Protein AF-0000000086631886 (afdb_homodimer)

Foldseek 3Di:
DPPPDLAFDAQFDDQLLALQRPVCLQQLQALAEEEEEPLLDFLNLLLLQRVLSSHHQEYEYEYQDQVSRVVSVVNSCVSPVRYHYHYYHDQLLDLVVLLVSLVVSCVVSVAHAEYEYEWAAAFQQDFPVQGDPVRLQVRLCSQQSSLVSNCVNRVVRLQVVLHHEYEGEAAPLCPDDGGRVSNNVSRVNNLQVQLVSCVVRCPRRVYFYEYEHQFAADDLSQVQLVCVQVVNHDPPRSQDPPGPCSVVSSVVSCVVCVPPDHHHSNLNSSVSSCVSSVVQRLCGSFYHYSNHDPVVCVVCSVVCVVLVPRHDFDPPDDSDTPPPPPD/DPPPDLAFDAQFDDQLLALQRPVCLQQLQALAEEEEEPLLDFLNLLLLQRVLSSHHQEYEYEYQDQVSRVVSVVNSCVSPVRYHYHYYHDQLLDLVVLLVSLVVSCVVSVAHAEYEYEWAAAFQQDFPVFGDPVRLQVRLCSQQSSLVSNCVNRVVRLQVVLHHEYEGEAAPLCPDDGGRVSNNVSRVNNLQVQLVSCVVRCPRRVYFYEYEHQFAADDLSQVQLVCVQVVNHDPPRSQDPPGPCSVVSSVVSCVVCVPPDHHHSNLNSSVSSCVSSVVQRLCGSFYHYSNHDPVVCVVCSVVCVVLVPRHDFDPPDDSDTPPPPPD

Sequence (654 aa):
MAQQSLLGKEHDCYFASDPRVNPELATSLKDKNVVIAGAGRGIGRACALFITYASARSLSLMALELDEVKETAELCRKTNPHILVKVAAFDVTDYHHVANFIKEADTEFQGLDVLLMNAGRPPQWLSTAESDPAIWWNTVAVSLQGGFNFSRAILPIMQRQKGGRIIFTCSSGAHANFGMGSYIVGKLGLVRLCEIIHHENFKDYNIKCFAFNPGCVRTRFFTDFRDRVEGKSKDDSYLSEDVANEDKSARTAVDILSNAISDTPELSAGLVTVIASGKLDFMSGRYLDAARHVQDYQKEEESIRDDDLHRVRLHAGPGLFIPHLEFMAQQSLLGKEHDCYFASDPRVNPELATSLKDKNVVIAGAGRGIGRACALFITYASARSLSLMALELDEVKETAELCRKTNPHILVKVAAFDVTDYHHVANFIKEADTEFQGLDVLLMNAGRPPQWLSTAESDPAIWWNTVAVSLQGGFNFSRAILPIMQRQKGGRIIFTCSSGAHANFGMGSYIVGKLGLVRLCEIIHHENFKDYNIKCFAFNPGCVRTRFFTDFRDRVEGKSKDDSYLSEDVANEDKSARTAVDILSNAISDTPELSAGLVTVIASGKLDFMSGRYLDAARHVQDYQKEEESIRDDDLHRVRLHAGPGLFIPHLEF

Radius of gyration: 24.71 Å; Cα contacts (8 Å, |Δi|>4): 1467; chains: 2; bounding box: 60×77×60 Å

Organism: NCBI:txid1208366

Structure (mmCIF, N/CA/C/O backbone):
data_AF-0000000086631886-model_v1
#
loop_
_entity.id
_entity.type
_entity.pdbx_description
1 polymer 'NAD(P)-binding protein'
#
loop_
_atom_site.group_PDB
_atom_site.id
_atom_site.type_symbol
_atom_site.label_atom_id
_atom_site.label_alt_id
_atom_site.label_comp_id
_atom_site.label_asym_id
_atom_site.label_entity_id
_atom_site.label_seq_id
_atom_site.pdbx_PDB_ins_code
_atom_site.Cartn_x
_atom_site.Cartn_y
_atom_site.Cartn_z
_atom_site.occupancy
_atom_site.B_iso_or_equiv
_atom_site.auth_seq_id
_atom_site.auth_comp_id
_atom_site.auth_asym_id
_atom_site.auth_atom_id
_atom_site.pdbx_PDB_model_num
ATOM 1 N N . MET A 1 1 ? 20.391 -18.219 20.547 1 22.39 1 MET A N 1
ATOM 2 C CA . MET A 1 1 ? 19.375 -18.797 19.672 1 22.39 1 MET A CA 1
ATOM 3 C C . MET A 1 1 ? 19.359 -18.109 18.312 1 22.39 1 MET A C 1
ATOM 5 O O . MET A 1 1 ? 19.359 -16.875 18.25 1 22.39 1 MET A O 1
ATOM 9 N N . ALA A 1 2 ? 19.844 -18.672 17.391 1 30.2 2 ALA A N 1
ATOM 10 C CA . ALA A 1 2 ? 19.984 -18.172 16.031 1 30.2 2 ALA A CA 1
ATOM 11 C C . ALA A 1 2 ? 18.766 -17.375 15.602 1 30.2 2 ALA A C 1
ATOM 13 O O . ALA A 1 2 ? 17.625 -17.812 15.805 1 30.2 2 ALA A O 1
ATOM 14 N N . GLN A 1 3 ? 18.703 -16.234 15.516 1 39.44 3 GLN A N 1
ATOM 15 C CA . GLN A 1 3 ? 17.625 -15.359 15.047 1 39.44 3 GLN A CA 1
ATOM 16 C C . GLN A 1 3 ? 16.875 -16 13.891 1 39.44 3 GLN A C 1
ATOM 18 O O . GLN A 1 3 ? 17.438 -16.25 12.828 1 39.44 3 GLN A O 1
ATOM 23 N N . GLN A 1 4 ? 16.016 -17 14.156 1 46.53 4 GLN A N 1
ATOM 24 C CA . GLN A 1 4 ? 15.156 -17.672 13.18 1 46.53 4 GLN A CA 1
ATOM 25 C C . GLN A 1 4 ? 14.711 -16.703 12.078 1 46.53 4 GLN A C 1
ATOM 27 O O . GLN A 1 4 ? 14.156 -15.648 12.359 1 46.53 4 GLN A O 1
ATOM 32 N N . SER A 1 5 ? 15.492 -16.672 10.953 1 59.62 5 SER A N 1
ATOM 33 C CA . SER A 1 5 ? 15.25 -15.812 9.805 1 59.62 5 SER A CA 1
ATOM 34 C C . SER A 1 5 ? 13.961 -16.203 9.086 1 59.62 5 SER A C 1
ATOM 36 O O . SER A 1 5 ? 13.609 -17.375 9.031 1 59.62 5 SER A O 1
ATOM 38 N N . LEU A 1 6 ? 12.977 -15.352 8.992 1 67.12 6 LEU A N 1
ATOM 39 C CA . LEU A 1 6 ? 11.797 -15.531 8.156 1 67.12 6 LEU A CA 1
ATOM 40 C C . LEU A 1 6 ? 12.18 -16.016 6.762 1 67.12 6 LEU A C 1
ATOM 42 O O . LEU A 1 6 ? 11.438 -16.766 6.137 1 67.12 6 LEU A O 1
ATOM 46 N N . LEU A 1 7 ? 13.516 -15.758 6.488 1 74.25 7 LEU A N 1
ATOM 47 C CA . LEU A 1 7 ? 13.953 -16.109 5.141 1 74.25 7 LEU A CA 1
ATOM 48 C C . LEU A 1 7 ? 14.641 -17.469 5.133 1 74.25 7 LEU A C 1
ATOM 50 O O . LEU A 1 7 ? 15.398 -17.797 6.055 1 74.25 7 LEU A O 1
ATOM 54 N N . GLY A 1 8 ? 14.359 -18.203 4.113 1 80.56 8 GLY A N 1
ATOM 55 C CA . GLY A 1 8 ? 14.969 -19.516 3.941 1 80.56 8 GLY A CA 1
ATOM 56 C C . GLY A 1 8 ? 16.375 -19.453 3.367 1 80.56 8 GLY A C 1
ATOM 57 O O . GLY A 1 8 ? 16.938 -18.375 3.207 1 80.56 8 GLY A O 1
ATOM 58 N N . LYS A 1 9 ? 16.875 -20.641 3.201 1 85.31 9 LYS A N 1
ATOM 59 C CA . LYS A 1 9 ? 18.266 -20.703 2.771 1 85.31 9 LYS A CA 1
ATOM 60 C C . LYS A 1 9 ? 18.406 -21.438 1.448 1 85.31 9 LYS A C 1
ATOM 62 O O . LYS A 1 9 ? 19.516 -21.562 0.914 1 85.31 9 LYS A O 1
ATOM 67 N N . GLU A 1 10 ? 17.297 -21.875 0.929 1 91.44 10 GLU A N 1
ATOM 68 C CA . GLU A 1 10 ? 17.359 -22.578 -0.351 1 91.44 10 GLU A CA 1
ATOM 69 C C . GLU A 1 10 ? 17.594 -21.594 -1.502 1 91.44 10 GLU A C 1
ATOM 71 O O . GLU A 1 10 ? 17.125 -20.453 -1.447 1 91.44 10 GLU A O 1
ATOM 76 N N . HIS A 1 11 ? 18.219 -22.078 -2.568 1 94.88 11 HIS A N 1
ATOM 77 C CA . HIS A 1 11 ? 18.5 -21.234 -3.725 1 94.88 11 HIS A CA 1
ATOM 78 C C . HIS A 1 11 ? 17.953 -21.859 -5.008 1 94.88 11 HIS A C 1
ATOM 80 O O . HIS A 1 11 ? 18.094 -21.281 -6.086 1 94.88 11 HIS A O 1
ATOM 86 N N . ASP A 1 12 ? 17.422 -23.031 -4.848 1 96.81 12 ASP A N 1
ATOM 87 C CA . ASP A 1 12 ? 16.812 -23.797 -5.934 1 96.81 12 ASP A CA 1
ATOM 88 C C . ASP A 1 12 ? 15.656 -24.641 -5.422 1 96.81 12 ASP A C 1
ATOM 90 O O . ASP A 1 12 ? 15.414 -24.719 -4.215 1 96.81 12 ASP A O 1
ATOM 94 N N . CYS A 1 13 ? 14.914 -25.219 -6.406 1 97.31 13 CYS A N 1
ATOM 95 C CA . CYS A 1 13 ? 13.891 -26.172 -5.992 1 97.31 13 CYS A CA 1
ATOM 96 C C . CYS A 1 13 ? 14.516 -27.438 -5.418 1 97.31 13 CYS A C 1
ATOM 98 O O . CYS A 1 13 ? 15.734 -27.641 -5.516 1 97.31 13 CYS A O 1
ATOM 100 N N . TYR A 1 14 ? 13.797 -28.219 -4.773 1 97.19 14 TYR A N 1
ATOM 101 C CA . TYR A 1 14 ? 14.188 -29.469 -4.137 1 97.19 14 TYR A CA 1
ATOM 102 C C . TYR A 1 14 ? 13.07 -30.5 -4.223 1 97.19 14 TYR A C 1
ATOM 104 O O . TYR A 1 14 ? 12.008 -30.219 -4.785 1 97.19 14 TYR A O 1
ATOM 112 N N . PHE A 1 15 ? 13.227 -31.656 -3.779 1 97.31 15 PHE A N 1
ATOM 113 C CA . PHE A 1 15 ? 12.352 -32.781 -4.059 1 97.31 15 PHE A CA 1
ATOM 114 C C . PHE A 1 15 ? 10.898 -32.438 -3.738 1 97.31 15 PHE A C 1
ATOM 116 O O . PHE A 1 15 ? 10.008 -32.625 -4.57 1 97.31 15 PHE A O 1
ATOM 123 N N . ALA A 1 16 ? 10.602 -31.844 -2.635 1 97.06 16 ALA A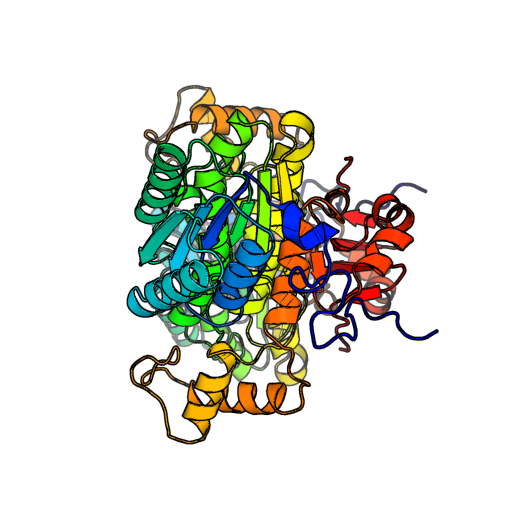 N 1
ATOM 124 C CA . ALA A 1 16 ? 9.234 -31.594 -2.176 1 97.06 16 ALA A CA 1
ATOM 125 C C . ALA A 1 16 ? 8.578 -30.5 -2.996 1 97.06 16 ALA A C 1
ATOM 127 O O . ALA A 1 16 ? 7.352 -30.344 -2.961 1 97.06 16 ALA A O 1
ATOM 128 N N . SER A 1 17 ? 9.414 -29.719 -3.75 1 98.25 17 SER A N 1
ATOM 129 C CA . SER A 1 17 ? 8.852 -28.594 -4.504 1 98.25 17 SER A CA 1
ATOM 130 C C . SER A 1 17 ? 9.102 -28.75 -5.996 1 98.25 17 SER A C 1
ATOM 132 O O . SER A 1 17 ? 8.898 -27.812 -6.77 1 98.25 17 SER A O 1
ATOM 134 N N . ASP A 1 18 ? 9.586 -29.891 -6.445 1 98.62 18 ASP A N 1
ATOM 135 C CA . ASP A 1 18 ? 9.938 -30.125 -7.844 1 98.62 18 ASP A CA 1
ATOM 136 C C . ASP A 1 18 ? 9.039 -31.172 -8.477 1 98.62 18 ASP A C 1
ATOM 138 O O . ASP A 1 18 ? 9.258 -32.375 -8.289 1 98.62 18 ASP A O 1
ATOM 142 N N . PRO A 1 19 ? 8.102 -30.766 -9.32 1 98.62 19 PRO A N 1
ATOM 143 C CA . PRO A 1 19 ? 7.172 -31.734 -9.914 1 98.62 19 PRO A CA 1
ATOM 144 C C . PRO A 1 19 ? 7.84 -32.625 -10.961 1 98.62 19 PRO A C 1
ATOM 146 O O . PRO A 1 19 ? 7.258 -33.625 -11.391 1 98.62 19 PRO A O 1
ATOM 149 N N . ARG A 1 20 ? 9.023 -32.375 -11.367 1 98.31 20 ARG A N 1
ATOM 150 C CA . ARG A 1 20 ? 9.727 -33.188 -12.352 1 98.31 20 ARG A CA 1
ATOM 151 C C . ARG A 1 20 ? 10.234 -34.5 -11.734 1 98.31 20 ARG A C 1
ATOM 153 O O . ARG A 1 20 ? 10.43 -35.5 -12.445 1 98.31 20 ARG A O 1
ATOM 160 N N . VAL A 1 21 ? 10.43 -34.375 -10.391 1 98.31 21 VAL A N 1
ATOM 161 C CA . VAL A 1 21 ? 11.039 -35.562 -9.758 1 98.31 21 VAL A CA 1
ATOM 162 C C . VAL A 1 21 ? 10.117 -36.094 -8.68 1 98.31 21 VAL A C 1
ATOM 164 O O . VAL A 1 21 ? 10.227 -37.25 -8.289 1 98.31 21 VAL A O 1
ATOM 167 N N . ASN A 1 22 ? 9.242 -35.281 -8.086 1 98.38 22 ASN A N 1
ATOM 168 C CA . ASN A 1 22 ? 8.281 -35.719 -7.07 1 98.38 22 ASN A CA 1
ATOM 169 C C . ASN A 1 22 ? 6.992 -36.219 -7.695 1 98.38 22 ASN A C 1
ATOM 171 O O . ASN A 1 22 ? 6.188 -35.438 -8.203 1 98.38 22 ASN A O 1
ATOM 175 N N . PRO A 1 23 ? 6.695 -37.531 -7.617 1 97.88 23 PRO A N 1
ATOM 176 C CA . PRO A 1 23 ? 5.539 -38.094 -8.312 1 97.88 23 PRO A CA 1
ATOM 177 C C . PRO A 1 23 ? 4.211 -37.562 -7.781 1 97.88 23 PRO A C 1
ATOM 179 O O . PRO A 1 23 ? 3.248 -37.438 -8.539 1 97.88 23 PRO A O 1
ATOM 182 N N . GLU A 1 24 ? 4.16 -37.281 -6.523 1 97.69 24 GLU A N 1
ATOM 183 C CA . GLU A 1 24 ? 2.941 -36.75 -5.949 1 97.69 24 GLU A CA 1
ATOM 184 C C . GLU A 1 24 ? 2.666 -35.344 -6.492 1 97.69 24 GLU A C 1
ATOM 186 O O . GLU A 1 24 ? 1.525 -35 -6.828 1 97.69 24 GLU A O 1
ATOM 191 N N . LEU A 1 25 ? 3.682 -34.5 -6.586 1 98.31 25 LEU A N 1
ATOM 192 C CA . LEU A 1 25 ? 3.525 -33.125 -7.102 1 98.31 25 LEU A CA 1
ATOM 193 C C . LEU A 1 25 ? 3.271 -33.156 -8.609 1 98.31 25 LEU A C 1
ATOM 195 O O . LEU A 1 25 ? 2.584 -32.281 -9.133 1 98.31 25 LEU A O 1
ATOM 199 N N . ALA A 1 26 ? 3.732 -34.156 -9.312 1 98.44 26 ALA A N 1
ATOM 200 C CA . ALA A 1 26 ? 3.646 -34.25 -10.766 1 98.44 26 ALA A CA 1
ATOM 201 C C . ALA A 1 26 ? 2.197 -34.406 -11.227 1 98.44 26 ALA A C 1
ATOM 203 O O . ALA A 1 26 ? 1.868 -34.094 -12.367 1 98.44 26 ALA A O 1
ATOM 204 N N . THR A 1 27 ? 1.297 -34.875 -10.289 1 98.31 27 THR A N 1
ATOM 205 C CA . THR A 1 27 ? -0.101 -35.062 -10.664 1 98.31 27 THR A CA 1
ATOM 206 C C . THR A 1 27 ? -1.008 -34.156 -9.828 1 98.31 27 THR A C 1
ATOM 208 O O . THR A 1 27 ? -2.23 -34.312 -9.844 1 98.31 27 THR A O 1
ATOM 211 N N . SER A 1 28 ? -0.394 -33.219 -9.117 1 98.56 28 SER A N 1
ATOM 212 C CA . SER A 1 28 ? -1.107 -32.5 -8.07 1 98.56 28 SER A CA 1
ATOM 213 C C . SER A 1 28 ? -2.059 -31.469 -8.672 1 98.56 28 SER A C 1
ATOM 215 O O . SER A 1 28 ? -2.957 -30.969 -7.992 1 98.56 28 SER A O 1
ATOM 217 N N . LEU A 1 29 ? -1.928 -31.141 -9.984 1 98.75 29 LEU A N 1
ATOM 218 C CA . LEU A 1 29 ? -2.773 -30.109 -10.578 1 98.75 29 LEU A CA 1
ATOM 219 C C . LEU A 1 29 ? -3.6 -30.672 -11.727 1 98.75 29 LEU A C 1
ATOM 221 O O . LEU A 1 29 ? -4.031 -29.938 -12.617 1 98.75 29 LEU A O 1
ATOM 225 N N . LYS A 1 30 ? -3.705 -31.984 -11.695 1 98.25 30 LYS A N 1
ATOM 226 C CA . LYS A 1 30 ? -4.574 -32.625 -12.68 1 98.25 30 LYS A CA 1
ATOM 227 C C . LYS A 1 30 ? -5.961 -31.984 -12.68 1 98.25 30 LYS A C 1
ATOM 229 O O . LYS A 1 30 ? -6.535 -31.734 -11.617 1 98.25 30 LYS A O 1
ATOM 234 N N . ASP A 1 31 ? -6.5 -31.578 -13.867 1 98.12 31 ASP A N 1
ATOM 235 C CA . ASP A 1 31 ? -7.84 -31.062 -14.125 1 98.12 31 ASP A CA 1
ATOM 236 C C . ASP A 1 31 ? -7.961 -29.609 -13.664 1 98.12 31 ASP A C 1
ATOM 238 O O . ASP A 1 31 ? -9.062 -29.062 -13.609 1 98.12 31 ASP A O 1
ATOM 242 N N . LYS A 1 32 ? -6.832 -29.016 -13.234 1 98.75 32 LYS A N 1
ATOM 243 C CA . LYS A 1 32 ? -6.875 -27.625 -12.766 1 98.75 32 LYS A CA 1
ATOM 244 C C . LYS A 1 32 ? -6.598 -26.656 -13.906 1 98.75 32 LYS A C 1
ATOM 246 O O . LYS A 1 32 ? -5.758 -26.922 -14.766 1 98.75 32 LYS A O 1
ATOM 251 N N . ASN A 1 33 ? -7.344 -25.562 -13.961 1 98.94 33 ASN A N 1
ATOM 252 C CA . ASN A 1 33 ? -7.137 -24.438 -14.867 1 98.94 33 ASN A CA 1
ATOM 253 C C . ASN A 1 33 ? -6.395 -23.281 -14.188 1 98.94 33 ASN A C 1
ATOM 255 O O . ASN A 1 33 ? -6.871 -22.75 -13.188 1 98.94 33 ASN A O 1
ATOM 259 N N . VAL A 1 34 ? -5.219 -22.906 -14.734 1 98.94 34 VAL A N 1
ATOM 260 C CA . VAL A 1 34 ? -4.324 -21.969 -14.055 1 98.94 34 VAL A CA 1
ATOM 261 C C . VAL A 1 34 ? -4.125 -20.719 -14.914 1 98.94 34 VAL A C 1
ATOM 263 O O . VAL A 1 34 ? -3.932 -20.828 -16.125 1 98.94 34 VAL A O 1
ATOM 266 N N . VAL A 1 35 ? -4.277 -19.547 -14.328 1 98.94 35 VAL A N 1
ATOM 267 C CA . VAL A 1 35 ? -3.986 -18.266 -14.961 1 98.94 35 VAL A CA 1
ATOM 268 C C . VAL A 1 35 ? -2.67 -17.703 -14.422 1 98.94 35 VAL A C 1
ATOM 270 O O . VAL A 1 35 ? -2.438 -17.719 -13.211 1 98.94 35 VAL A O 1
ATOM 273 N N . ILE A 1 36 ? -1.753 -17.266 -15.289 1 98.94 36 ILE A N 1
ATOM 274 C CA . ILE A 1 36 ? -0.498 -16.641 -14.883 1 98.94 36 ILE A CA 1
ATOM 275 C C . ILE A 1 36 ? -0.343 -15.289 -15.57 1 98.94 36 ILE A C 1
ATOM 277 O O . ILE A 1 36 ? -0.242 -15.219 -16.797 1 98.94 36 ILE A O 1
ATOM 281 N N . ALA A 1 37 ? -0.377 -14.219 -14.805 1 98.81 37 ALA A N 1
ATOM 282 C CA . ALA A 1 37 ? -0.01 -12.883 -15.273 1 98.81 37 ALA A CA 1
ATOM 283 C C . ALA A 1 37 ? 1.486 -12.641 -15.109 1 98.81 37 ALA A C 1
ATOM 285 O O . ALA A 1 37 ? 2.037 -12.828 -14.016 1 98.81 37 ALA A O 1
ATOM 286 N N . GLY A 1 38 ? 2.127 -12.133 -16.109 1 97.81 38 GLY A N 1
ATOM 287 C CA . GLY A 1 38 ? 3.576 -12.008 -16.094 1 97.81 38 GLY A CA 1
ATOM 288 C C . GLY A 1 38 ? 4.281 -13.32 -16.406 1 97.81 38 GLY A C 1
ATOM 289 O O . GLY A 1 38 ? 5.168 -13.742 -15.656 1 97.81 38 GLY A O 1
ATOM 290 N N . ALA A 1 39 ? 3.918 -13.938 -17.516 1 98.06 39 ALA A N 1
ATOM 291 C CA . ALA A 1 39 ? 4.363 -15.297 -17.812 1 98.06 39 ALA A CA 1
ATOM 292 C C . ALA A 1 39 ? 5.387 -15.297 -18.938 1 98.06 39 ALA A C 1
ATOM 294 O O . ALA A 1 39 ? 5.711 -16.359 -19.484 1 98.06 39 ALA A O 1
ATOM 295 N N . GLY A 1 40 ? 5.875 -14.164 -19.328 1 95.06 40 GLY A N 1
ATOM 296 C CA . GLY A 1 40 ? 6.695 -14.062 -20.516 1 95.06 40 GLY A CA 1
ATOM 297 C C . GLY A 1 40 ? 8.109 -14.57 -20.328 1 95.06 40 GLY A C 1
ATOM 298 O O . GLY A 1 40 ? 8.734 -15.062 -21.266 1 95.06 40 GLY A O 1
ATOM 299 N N . ARG A 1 41 ? 8.648 -14.406 -19.188 1 93.12 41 ARG A N 1
ATOM 300 C CA . ARG A 1 41 ? 10.031 -14.789 -18.891 1 93.12 41 ARG A CA 1
ATOM 301 C C . ARG A 1 41 ? 10.234 -14.969 -17.391 1 93.12 41 ARG A C 1
ATOM 303 O O . ARG A 1 41 ? 9.289 -14.852 -16.609 1 93.12 41 ARG A O 1
ATOM 310 N N . GLY A 1 42 ? 11.414 -15.391 -17.047 1 95.25 42 GLY A N 1
ATOM 311 C CA . GLY A 1 42 ? 11.836 -15.398 -15.648 1 95.25 42 GLY A CA 1
ATOM 312 C C . GLY A 1 42 ? 10.977 -16.312 -14.781 1 95.25 42 GLY A C 1
ATOM 313 O O . GLY A 1 42 ? 10.773 -17.469 -15.109 1 95.25 42 GLY A O 1
ATOM 314 N N . ILE A 1 43 ? 10.539 -15.742 -13.703 1 97.5 43 ILE A N 1
ATOM 315 C CA . ILE A 1 43 ? 9.797 -16.484 -12.695 1 97.5 43 ILE A CA 1
ATOM 316 C C . ILE A 1 43 ? 8.484 -16.984 -13.281 1 97.5 43 ILE A C 1
ATOM 318 O O . ILE A 1 43 ? 8.117 -18.156 -13.086 1 97.5 43 ILE A O 1
ATOM 322 N N . GLY A 1 44 ? 7.793 -16.156 -14.086 1 98.44 44 GLY A N 1
ATOM 323 C CA . GLY A 1 44 ? 6.52 -16.547 -14.68 1 98.44 44 GLY A CA 1
ATOM 324 C C . GLY A 1 44 ? 6.637 -17.734 -15.617 1 98.44 44 GLY A C 1
ATOM 325 O O . GLY A 1 44 ? 5.801 -18.641 -15.586 1 98.44 44 GLY A O 1
ATOM 326 N N . ARG A 1 45 ? 7.672 -17.703 -16.422 1 98.38 45 ARG A N 1
ATOM 327 C CA . ARG A 1 45 ? 7.906 -18.812 -17.344 1 98.38 45 ARG A CA 1
ATOM 328 C C . ARG A 1 45 ? 8.211 -20.094 -16.578 1 98.38 45 ARG A C 1
ATOM 330 O O . ARG A 1 45 ? 7.676 -21.156 -16.906 1 98.38 45 ARG A O 1
ATOM 337 N N . ALA A 1 46 ? 9.062 -20 -15.562 1 98.69 46 ALA A N 1
ATOM 338 C CA . ALA A 1 46 ? 9.398 -21.172 -14.75 1 98.69 46 ALA A CA 1
ATOM 339 C C . ALA A 1 46 ? 8.156 -21.734 -14.078 1 98.69 46 ALA A C 1
ATOM 341 O O . ALA A 1 46 ? 7.996 -22.953 -13.992 1 98.69 46 ALA A O 1
ATOM 342 N N . CYS A 1 47 ? 7.281 -20.875 -13.617 1 98.94 47 CYS A N 1
ATOM 343 C CA . CYS A 1 47 ? 6.043 -21.328 -12.992 1 98.94 47 CYS A CA 1
ATOM 344 C C . CYS A 1 47 ? 5.145 -22.031 -14.008 1 98.94 47 CYS A C 1
ATOM 346 O O . CYS A 1 47 ? 4.57 -23.078 -13.711 1 98.94 47 CYS A O 1
ATOM 348 N N . ALA A 1 48 ? 5.043 -21.438 -15.195 1 98.94 48 ALA A N 1
ATOM 349 C CA . ALA A 1 48 ? 4.238 -22.062 -16.234 1 98.94 48 ALA A CA 1
ATOM 350 C C . ALA A 1 48 ? 4.73 -23.484 -16.547 1 98.94 48 ALA A C 1
ATOM 352 O O . ALA A 1 48 ? 3.934 -24.406 -16.672 1 98.94 48 ALA A O 1
ATOM 353 N N . LEU A 1 49 ? 6.012 -23.641 -16.594 1 98.88 49 LEU A N 1
ATOM 354 C CA . LEU A 1 49 ? 6.605 -24.938 -16.891 1 98.88 49 LEU A CA 1
ATOM 355 C C . LEU A 1 49 ? 6.359 -25.922 -15.758 1 98.88 49 LEU A C 1
ATOM 357 O O . LEU A 1 49 ? 5.949 -27.062 -16 1 98.88 49 LEU A O 1
ATOM 361 N N . PHE A 1 50 ? 6.59 -25.484 -14.508 1 98.94 50 PHE A N 1
ATOM 362 C CA . PHE A 1 50 ? 6.391 -26.375 -13.367 1 98.94 50 PHE A CA 1
ATOM 363 C C . PHE A 1 50 ? 4.93 -26.797 -13.258 1 98.94 50 PHE A C 1
ATOM 365 O O . PHE A 1 50 ? 4.637 -27.953 -12.953 1 98.94 50 PHE A O 1
ATOM 372 N N . ILE A 1 51 ? 4.031 -25.906 -13.516 1 98.88 51 ILE A N 1
ATOM 373 C CA . ILE A 1 51 ? 2.6 -26.188 -13.461 1 98.88 51 ILE A CA 1
ATOM 374 C C . ILE A 1 51 ? 2.229 -27.188 -14.555 1 98.88 51 ILE A C 1
ATOM 376 O O . ILE A 1 51 ? 1.38 -28.062 -14.344 1 98.88 51 ILE A O 1
ATOM 380 N N . THR A 1 52 ? 2.881 -27.078 -15.719 1 98.88 52 THR A N 1
ATOM 381 C CA . THR A 1 52 ? 2.713 -28.062 -16.781 1 98.88 52 THR A CA 1
ATOM 382 C C . THR A 1 52 ? 3.209 -29.422 -16.344 1 98.88 52 THR A C 1
ATOM 384 O O . THR A 1 52 ? 2.527 -30.438 -16.547 1 98.88 52 THR A O 1
ATOM 387 N N . TYR A 1 53 ? 4.379 -29.484 -15.695 1 98.81 53 TYR A N 1
ATOM 388 C CA . TYR A 1 53 ? 4.918 -30.734 -15.172 1 98.81 53 TYR A CA 1
ATOM 389 C C . TYR A 1 53 ? 3.984 -31.328 -14.125 1 98.81 53 TYR A C 1
ATOM 391 O O . TYR A 1 53 ? 3.902 -32.562 -13.984 1 98.81 53 TYR A O 1
ATOM 399 N N . ALA A 1 54 ? 3.229 -30.453 -13.469 1 98.88 54 ALA A N 1
ATOM 400 C CA . ALA A 1 54 ? 2.32 -30.891 -12.414 1 98.88 54 ALA A CA 1
ATOM 401 C C . ALA A 1 54 ? 0.972 -31.312 -12.992 1 98.88 54 ALA A C 1
ATOM 403 O O . ALA A 1 54 ? 0.018 -31.562 -12.242 1 98.88 54 ALA A O 1
ATOM 404 N N . SER A 1 55 ? 0.814 -31.312 -14.344 1 98.69 55 SER A N 1
ATOM 405 C CA . SER A 1 55 ? -0.28 -31.922 -15.102 1 98.69 55 SER A CA 1
ATOM 406 C C . SER A 1 55 ? -1.522 -31.031 -15.07 1 98.69 55 SER A C 1
ATOM 408 O O . SER A 1 55 ? -2.648 -31.531 -15.031 1 98.69 55 SER A O 1
ATOM 410 N N . ALA A 1 56 ? -1.359 -29.766 -15.039 1 98.81 56 ALA A N 1
ATOM 411 C CA . ALA A 1 56 ? -2.506 -28.875 -15.156 1 98.81 56 ALA A CA 1
ATOM 412 C C . ALA A 1 56 ? -3.266 -29.125 -16.453 1 98.81 56 ALA A C 1
ATOM 414 O O . ALA A 1 56 ? -2.67 -29.516 -17.469 1 98.81 56 ALA A O 1
ATOM 415 N N . ARG A 1 57 ? -4.559 -28.859 -16.391 1 98.81 57 ARG A N 1
ATOM 416 C CA . ARG A 1 57 ? -5.406 -29.031 -17.562 1 98.81 57 ARG A CA 1
ATOM 417 C C . ARG A 1 57 ? -5.195 -27.906 -18.562 1 98.81 57 ARG A C 1
ATOM 419 O O . ARG A 1 57 ? -5.09 -28.141 -19.766 1 98.81 57 ARG A O 1
ATOM 426 N N . SER A 1 58 ? -5.191 -26.703 -18.078 1 98.88 58 SER A N 1
ATOM 427 C CA . SER A 1 58 ? -5.043 -25.547 -18.969 1 98.88 58 SER A CA 1
ATOM 428 C C . SER A 1 58 ? -4.203 -24.453 -18.328 1 98.88 58 SER A C 1
ATOM 430 O O . SER A 1 58 ? -4.086 -24.391 -17.094 1 98.88 58 SER A O 1
ATOM 432 N N . LEU A 1 59 ? -3.543 -23.688 -19.172 1 98.88 59 LEU A N 1
ATOM 433 C CA . LEU A 1 59 ? -2.799 -22.5 -18.812 1 98.88 59 LEU A CA 1
ATOM 434 C C . LEU A 1 59 ? -3.295 -21.281 -19.594 1 98.88 59 LEU A C 1
ATOM 436 O O . LEU A 1 59 ? -3.375 -21.328 -20.812 1 98.88 59 LEU A O 1
ATOM 440 N N . SER A 1 60 ? -3.752 -20.25 -18.891 1 98.94 60 SER A N 1
ATOM 441 C CA . SER A 1 60 ? -3.967 -18.938 -19.484 1 98.94 60 SER A CA 1
ATOM 442 C C . SER A 1 60 ? -2.834 -17.984 -19.109 1 98.94 60 SER A C 1
ATOM 444 O O . SER A 1 60 ? -2.727 -17.547 -17.969 1 98.94 60 SER A O 1
ATOM 446 N N . LEU A 1 61 ? -1.976 -17.672 -20.141 1 98.88 61 LEU A N 1
ATOM 447 C CA . LEU A 1 61 ? -0.736 -16.922 -19.922 1 98.88 61 LEU A CA 1
ATOM 448 C C . LEU A 1 61 ? -0.83 -15.523 -20.5 1 98.88 61 LEU A C 1
ATOM 450 O O . LEU A 1 61 ? -1.285 -15.344 -21.641 1 98.88 61 LEU A O 1
ATOM 454 N N . MET A 1 62 ? -0.437 -14.547 -19.719 1 98.5 62 MET A N 1
ATOM 455 C CA . MET A 1 62 ? -0.362 -13.203 -20.297 1 98.5 62 MET A CA 1
ATOM 456 C C . MET A 1 62 ? 0.887 -12.477 -19.828 1 98.5 62 MET A C 1
ATOM 458 O O . MET A 1 62 ? 1.462 -12.828 -18.797 1 98.5 62 MET A O 1
ATOM 462 N N . ALA A 1 63 ? 1.412 -11.547 -20.562 1 96.81 63 ALA A N 1
ATOM 463 C CA . ALA A 1 63 ? 2.469 -10.586 -20.266 1 96.81 63 ALA A CA 1
ATOM 464 C C . ALA A 1 63 ? 2.336 -9.336 -21.125 1 96.81 63 ALA A C 1
ATOM 466 O O . ALA A 1 63 ? 1.325 -9.148 -21.812 1 96.81 63 ALA A O 1
ATOM 467 N N . LEU A 1 64 ? 3.314 -8.461 -20.969 1 93.31 64 LEU A N 1
ATOM 468 C CA . LEU A 1 64 ? 3.299 -7.238 -21.766 1 93.31 64 LEU A CA 1
ATOM 469 C C . LEU A 1 64 ? 3.709 -7.523 -23.203 1 93.31 64 LEU A C 1
ATOM 471 O O . LEU A 1 64 ? 3.18 -6.914 -24.141 1 93.31 64 LEU A O 1
ATOM 475 N N . GLU A 1 65 ? 4.664 -8.461 -23.359 1 92.5 65 GLU A N 1
ATOM 476 C CA . GLU A 1 65 ? 5.199 -8.766 -24.688 1 92.5 65 GLU A CA 1
ATOM 477 C C . GLU A 1 65 ? 4.637 -10.086 -25.219 1 92.5 65 GLU A C 1
ATOM 479 O O . GLU A 1 65 ? 4.949 -11.156 -24.688 1 92.5 65 GLU A O 1
ATOM 484 N N . LEU A 1 66 ? 3.961 -10 -26.344 1 96.88 66 LEU A N 1
ATOM 485 C CA . LEU A 1 66 ? 3.264 -11.156 -26.891 1 96.88 66 LEU A CA 1
ATOM 486 C C . LEU A 1 66 ? 4.25 -12.25 -27.281 1 96.88 66 LEU A C 1
ATOM 488 O O . LEU A 1 66 ? 4.012 -13.43 -27.031 1 96.88 66 LEU A O 1
ATOM 492 N N . ASP A 1 67 ? 5.355 -11.875 -27.844 1 97.12 67 ASP A N 1
ATOM 493 C CA . ASP A 1 67 ? 6.316 -12.859 -28.344 1 97.12 67 ASP A CA 1
ATOM 494 C C . ASP A 1 67 ? 6.902 -13.68 -27.188 1 97.12 67 ASP A C 1
ATOM 496 O O . ASP A 1 67 ? 7.137 -14.883 -27.328 1 97.12 67 ASP A O 1
ATOM 500 N N . GLU A 1 68 ? 7.121 -13.055 -26.062 1 95.81 68 GLU A N 1
ATOM 501 C CA . GLU A 1 68 ? 7.668 -13.75 -24.906 1 95.81 68 GLU A CA 1
ATOM 502 C C . GLU A 1 68 ? 6.664 -14.75 -24.328 1 95.81 68 GLU A C 1
ATOM 504 O O . GLU A 1 68 ? 7.035 -15.859 -23.938 1 95.81 68 GLU A O 1
ATOM 509 N N . VAL A 1 69 ? 5.441 -14.359 -24.328 1 98.06 69 VAL A N 1
ATOM 510 C CA . VAL A 1 69 ? 4.414 -15.234 -23.781 1 98.06 69 VAL A CA 1
ATOM 511 C C . VAL A 1 69 ? 4.191 -16.422 -24.719 1 98.06 69 VAL A C 1
ATOM 513 O O . VAL A 1 69 ? 3.98 -17.547 -24.266 1 98.06 69 VAL A O 1
ATOM 516 N N . LYS A 1 70 ? 4.211 -16.203 -26.016 1 98.56 70 LYS A N 1
ATOM 517 C CA . LYS A 1 70 ? 4.086 -17.281 -26.984 1 98.56 70 LYS A CA 1
ATOM 518 C C . LYS A 1 70 ? 5.23 -18.281 -26.844 1 98.56 70 LYS A C 1
ATOM 520 O O . LYS A 1 70 ? 5.023 -19.5 -26.984 1 98.56 70 LYS A O 1
ATOM 525 N N . GLU A 1 71 ? 6.398 -17.734 -26.609 1 98.56 71 GLU A N 1
ATOM 526 C CA . GLU A 1 71 ? 7.539 -18.609 -26.391 1 98.56 71 GLU A CA 1
ATOM 527 C C . GLU A 1 71 ? 7.324 -19.5 -25.172 1 98.56 71 GLU A C 1
ATOM 529 O O . GLU A 1 71 ? 7.613 -20.688 -25.203 1 98.56 71 GLU A O 1
ATOM 534 N N . THR A 1 72 ? 6.832 -18.938 -24.094 1 98.75 72 THR A N 1
ATOM 535 C CA . THR A 1 72 ? 6.52 -19.703 -22.891 1 98.75 72 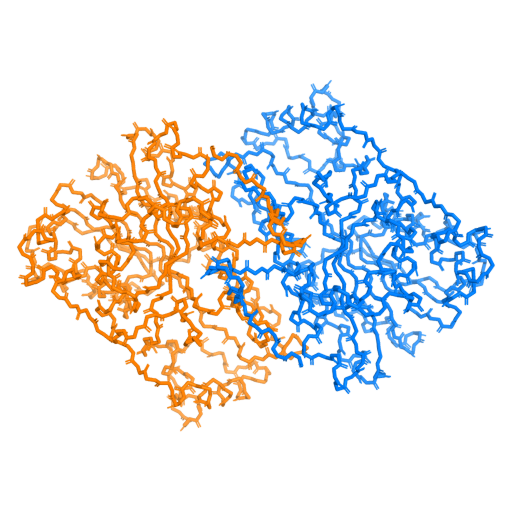THR A CA 1
ATOM 536 C C . THR A 1 72 ? 5.48 -20.781 -23.188 1 98.75 72 THR A C 1
ATOM 538 O O . THR A 1 72 ? 5.625 -21.922 -22.766 1 98.75 72 THR A O 1
ATOM 541 N N . ALA A 1 73 ? 4.477 -20.453 -23.953 1 98.81 73 ALA A N 1
ATOM 542 C CA . ALA A 1 73 ? 3.43 -21.391 -24.328 1 98.81 73 ALA A CA 1
ATOM 543 C C . ALA A 1 73 ? 4.008 -22.562 -25.109 1 98.81 73 ALA A C 1
ATOM 545 O O . ALA A 1 73 ? 3.627 -23.719 -24.906 1 98.81 73 ALA A O 1
ATOM 546 N N . GLU A 1 74 ? 4.906 -22.281 -25.984 1 98.69 74 GLU A N 1
ATOM 547 C CA . GLU A 1 74 ? 5.535 -23.328 -26.797 1 98.69 74 GLU A CA 1
ATOM 548 C C . GLU A 1 74 ? 6.352 -24.281 -25.938 1 98.69 74 GLU A C 1
ATOM 550 O O . GLU A 1 74 ? 6.309 -25.5 -26.141 1 98.69 74 GLU A O 1
ATOM 555 N N . LEU A 1 75 ? 7.074 -23.703 -25.016 1 98.69 75 LEU A N 1
ATOM 556 C CA . LEU A 1 75 ? 7.852 -24.531 -24.094 1 98.69 75 LEU A CA 1
ATOM 557 C C . LEU A 1 75 ? 6.941 -25.453 -23.281 1 98.69 75 LEU A C 1
ATOM 559 O O . LEU A 1 75 ? 7.273 -26.625 -23.062 1 98.69 75 LEU A O 1
ATOM 563 N N . CYS A 1 76 ? 5.801 -24.969 -22.875 1 98.81 76 CYS A N 1
ATOM 564 C CA . CYS A 1 76 ? 4.844 -25.766 -22.109 1 98.81 76 CYS A CA 1
ATOM 565 C C . CYS A 1 76 ? 4.289 -26.891 -22.969 1 98.81 76 CYS A C 1
ATOM 567 O O . CYS A 1 76 ? 4.184 -28.031 -22.5 1 98.81 76 CYS A O 1
ATOM 569 N N . ARG A 1 77 ? 3.973 -26.656 -24.219 1 98.5 77 ARG A N 1
ATOM 570 C CA . ARG A 1 77 ? 3.432 -27.672 -25.125 1 98.5 77 ARG A CA 1
ATOM 571 C C . ARG A 1 77 ? 4.469 -28.75 -25.422 1 98.5 77 ARG A C 1
ATOM 573 O O . ARG A 1 77 ? 4.121 -29.922 -25.594 1 98.5 77 ARG A O 1
ATOM 580 N N . LYS A 1 78 ? 5.672 -28.328 -25.453 1 98.38 78 LYS A N 1
ATOM 581 C CA . LYS A 1 78 ? 6.742 -29.297 -25.641 1 98.38 78 LYS A CA 1
ATOM 582 C C . LYS A 1 78 ? 6.84 -30.25 -24.453 1 98.38 78 LYS A C 1
ATOM 584 O O . LYS A 1 78 ? 7.156 -31.422 -24.609 1 98.38 78 LYS A O 1
ATOM 589 N N . THR A 1 79 ? 6.613 -29.672 -23.297 1 97.56 79 THR A N 1
ATOM 590 C CA . THR A 1 79 ? 6.66 -30.438 -22.047 1 97.56 79 THR A CA 1
ATOM 591 C C . THR A 1 79 ? 5.461 -31.375 -21.953 1 97.56 79 THR A C 1
ATOM 593 O O . THR A 1 79 ? 5.602 -32.531 -21.547 1 97.56 79 THR A O 1
ATOM 596 N N . ASN A 1 80 ? 4.27 -30.891 -22.266 1 97.81 80 ASN A N 1
ATOM 597 C CA . ASN A 1 80 ? 3.021 -31.641 -22.297 1 97.81 80 ASN A CA 1
ATOM 598 C C . ASN A 1 80 ? 2.168 -31.266 -23.5 1 97.81 80 ASN A C 1
ATOM 600 O O . ASN A 1 80 ? 1.429 -30.281 -23.469 1 97.81 80 ASN A O 1
ATOM 604 N N . PRO A 1 81 ? 2.148 -32.062 -24.484 1 97.19 81 PRO A N 1
ATOM 605 C CA . PRO A 1 81 ? 1.457 -31.719 -25.719 1 97.19 81 PRO A CA 1
ATOM 606 C C . PRO A 1 81 ? -0.057 -31.625 -25.547 1 97.19 81 PRO A C 1
ATOM 608 O O . PRO A 1 81 ? -0.749 -31.094 -26.422 1 97.19 81 PRO A O 1
ATOM 611 N N . HIS A 1 82 ? -0.579 -32.125 -24.484 1 97 82 HIS A N 1
ATOM 612 C CA . HIS A 1 82 ? -2.023 -32.125 -24.281 1 97 82 HIS A CA 1
ATOM 613 C C . HIS A 1 82 ? -2.482 -30.906 -23.5 1 97 82 HIS A C 1
ATOM 615 O O . HIS A 1 82 ? -3.684 -30.672 -23.359 1 97 82 HIS A O 1
ATOM 621 N N . ILE A 1 83 ? -1.595 -30.125 -22.984 1 98.25 83 ILE A N 1
ATOM 622 C CA . ILE A 1 83 ? -1.955 -28.953 -22.203 1 98.25 83 ILE A CA 1
ATOM 623 C C . ILE A 1 83 ? -2.68 -27.938 -23.078 1 98.25 83 ILE A C 1
ATOM 625 O O . ILE A 1 83 ? -2.303 -27.734 -24.234 1 98.25 83 ILE A O 1
ATOM 629 N N . LEU A 1 84 ? -3.803 -27.359 -22.656 1 98.56 84 LEU A N 1
ATOM 630 C CA . LEU A 1 84 ? -4.504 -26.281 -23.328 1 98.56 84 LEU A CA 1
ATOM 631 C C . LEU A 1 84 ? -3.939 -24.922 -22.906 1 98.56 84 LEU A C 1
ATOM 633 O O . LEU A 1 84 ? -3.828 -24.641 -21.719 1 98.56 84 LEU A O 1
ATOM 637 N N . VAL A 1 85 ? -3.482 -24.141 -23.906 1 98.69 85 VAL A N 1
ATOM 638 C CA . VAL A 1 85 ? -2.816 -22.891 -23.547 1 98.69 85 VAL A CA 1
ATOM 639 C C . VAL A 1 85 ? -3.484 -21.719 -24.25 1 98.69 85 VAL A C 1
ATOM 641 O O . VAL A 1 85 ? -3.699 -21.766 -25.469 1 98.69 85 VAL A O 1
ATOM 644 N N . LYS A 1 86 ? -3.906 -20.719 -23.547 1 98.56 86 LYS A N 1
ATOM 645 C CA . LYS A 1 86 ? -4.344 -19.422 -24.047 1 98.56 86 LYS A CA 1
ATOM 646 C C . LYS A 1 86 ? -3.314 -18.328 -23.719 1 98.56 86 LYS A C 1
ATOM 648 O O . LYS A 1 86 ? -2.762 -18.297 -22.625 1 98.56 86 LYS A O 1
ATOM 653 N N . VAL A 1 87 ? -3.006 -17.422 -24.734 1 98.75 87 VAL A N 1
ATOM 654 C CA . VAL A 1 87 ? -2.008 -16.391 -24.516 1 98.75 87 VAL A CA 1
ATOM 655 C C . VAL A 1 87 ? -2.615 -15.016 -24.828 1 98.75 87 VAL A C 1
ATOM 657 O O . VAL A 1 87 ? -3.518 -14.914 -25.672 1 98.75 87 VAL A O 1
ATOM 660 N N . ALA A 1 88 ? -2.199 -13.977 -24.141 1 98.75 88 ALA A N 1
ATOM 661 C CA . ALA A 1 88 ? -2.574 -12.594 -24.406 1 98.75 88 ALA A CA 1
ATOM 662 C C . ALA A 1 88 ? -1.468 -11.633 -23.984 1 98.75 88 ALA A C 1
ATOM 664 O O . ALA A 1 88 ? -0.571 -12.008 -23.219 1 98.75 88 ALA A O 1
ATOM 665 N N . ALA A 1 89 ? -1.476 -10.438 -24.562 1 98.56 89 ALA A N 1
ATOM 666 C CA . ALA A 1 89 ? -0.54 -9.375 -24.188 1 98.56 89 ALA A CA 1
ATOM 667 C C . ALA A 1 89 ? -1.272 -8.062 -23.938 1 98.56 89 ALA A C 1
ATOM 669 O O . ALA A 1 89 ? -1.979 -7.555 -24.812 1 98.56 89 ALA A O 1
ATOM 670 N N . PHE A 1 90 ? -1.177 -7.57 -22.734 1 98.31 90 PHE A N 1
ATOM 671 C CA . PHE A 1 90 ? -1.77 -6.289 -22.359 1 98.31 90 PHE A CA 1
ATOM 672 C C . PHE A 1 90 ? -1.188 -5.777 -21.047 1 98.31 90 PHE A C 1
ATOM 674 O O . PHE A 1 90 ? -0.413 -6.477 -20.391 1 98.31 90 PHE A O 1
ATOM 681 N N . ASP A 1 91 ? -1.426 -4.547 -20.719 1 98.06 91 ASP A N 1
ATOM 682 C CA . ASP A 1 91 ? -1.045 -3.934 -19.438 1 98.06 91 ASP A CA 1
ATOM 683 C C . ASP A 1 91 ? -2.014 -4.328 -18.328 1 98.06 91 ASP A C 1
ATOM 685 O O . ASP A 1 91 ? -3.223 -4.121 -18.453 1 98.06 91 ASP A O 1
ATOM 689 N N . VAL A 1 92 ? -1.484 -4.852 -17.25 1 98.5 92 VAL A N 1
ATOM 690 C CA . VAL A 1 92 ? -2.301 -5.402 -16.172 1 98.5 92 VAL A CA 1
ATOM 691 C C . VAL A 1 92 ? -3.086 -4.281 -15.5 1 98.5 92 VAL A C 1
ATOM 693 O O . VAL A 1 92 ? -4.031 -4.543 -14.75 1 98.5 92 VAL A O 1
ATOM 696 N N . THR A 1 93 ? -2.707 -2.988 -15.695 1 98.31 93 THR A N 1
ATOM 697 C CA . THR A 1 93 ? -3.42 -1.874 -15.086 1 98.31 93 THR A CA 1
ATOM 698 C C . THR A 1 93 ? -4.699 -1.559 -15.852 1 98.31 93 THR A C 1
ATOM 700 O O . THR A 1 93 ? -5.543 -0.794 -15.383 1 98.31 93 THR A O 1
ATOM 703 N N . ASP A 1 94 ? -4.895 -2.17 -17.016 1 98.44 94 ASP A N 1
ATOM 704 C CA . ASP A 1 94 ? -6.105 -1.998 -17.812 1 98.44 94 ASP A CA 1
ATOM 705 C C . ASP A 1 94 ? -7.152 -3.053 -17.469 1 98.44 94 ASP A C 1
ATOM 707 O O . ASP A 1 94 ? -7.125 -4.164 -18 1 98.44 94 ASP A O 1
ATOM 711 N N . TYR A 1 95 ? -8.117 -2.66 -16.688 1 98.69 95 TYR A N 1
ATOM 712 C CA . TYR A 1 95 ? -9.07 -3.629 -16.172 1 98.69 95 TYR A CA 1
ATOM 713 C C . TYR A 1 95 ? -9.914 -4.227 -17.281 1 98.69 95 TYR A C 1
ATOM 715 O O . TYR A 1 95 ? -10.305 -5.395 -17.219 1 98.69 95 TYR A O 1
ATOM 723 N N . HIS A 1 96 ? -10.203 -3.469 -18.281 1 98.56 96 HIS A N 1
ATOM 724 C CA . HIS A 1 96 ? -11.016 -3.992 -19.375 1 98.56 96 HIS A CA 1
ATOM 725 C C . HIS A 1 96 ? -10.336 -5.18 -20.047 1 98.56 96 HIS A C 1
ATOM 727 O O . HIS A 1 96 ? -10.977 -6.195 -20.328 1 98.56 96 HIS A O 1
ATOM 733 N N . HIS A 1 97 ? -9.062 -5.09 -20.312 1 98.81 97 HIS A N 1
ATOM 734 C CA . HIS A 1 97 ? -8.312 -6.191 -20.922 1 98.81 97 HIS A CA 1
ATOM 735 C C . HIS A 1 97 ? -8.211 -7.371 -19.953 1 98.81 97 HIS A C 1
ATOM 737 O O . HIS A 1 97 ? -8.32 -8.523 -20.375 1 98.81 97 HIS A O 1
ATOM 743 N N . VAL A 1 98 ? -8.031 -7.066 -18.656 1 98.88 98 VAL A N 1
ATOM 744 C CA . VAL A 1 98 ? -7.941 -8.117 -17.656 1 98.88 98 VAL A CA 1
ATOM 745 C C . VAL A 1 98 ? -9.258 -8.891 -17.594 1 98.88 98 VAL A C 1
ATOM 747 O O . VAL A 1 98 ? -9.266 -10.125 -17.656 1 98.88 98 VAL A O 1
ATOM 750 N N . ALA A 1 99 ? -10.344 -8.141 -17.5 1 98.81 99 ALA A N 1
ATOM 751 C CA . ALA A 1 99 ? -11.664 -8.75 -17.359 1 98.81 99 ALA A CA 1
ATOM 752 C C . ALA A 1 99 ? -11.992 -9.617 -18.578 1 98.81 99 ALA A C 1
ATOM 754 O O . ALA A 1 99 ? -12.523 -10.719 -18.438 1 98.81 99 ALA A O 1
ATOM 755 N N . ASN A 1 100 ? -11.727 -9.133 -19.75 1 98.81 100 ASN A N 1
ATOM 756 C CA . ASN A 1 100 ? -11.977 -9.891 -20.969 1 98.81 100 ASN A CA 1
ATOM 757 C C . ASN A 1 100 ? -11.148 -11.172 -21.016 1 98.81 100 ASN A C 1
ATOM 759 O O . ASN A 1 100 ? -11.656 -12.227 -21.391 1 98.81 100 ASN A O 1
ATOM 763 N N . PHE A 1 101 ? -9.883 -11.086 -20.656 1 98.88 101 PHE A N 1
ATOM 764 C CA . PHE A 1 101 ? -8.977 -12.227 -20.656 1 98.88 101 PHE A CA 1
ATOM 765 C C . PHE A 1 101 ? -9.469 -13.312 -19.703 1 98.88 101 PHE A C 1
ATOM 767 O O . PHE A 1 101 ? -9.508 -14.492 -20.047 1 98.88 101 PHE A O 1
ATOM 774 N N . ILE A 1 102 ? -9.891 -12.93 -18.516 1 98.94 102 ILE A N 1
ATOM 775 C CA . ILE A 1 102 ? -10.375 -13.844 -17.484 1 98.94 102 ILE A CA 1
ATOM 776 C C . ILE A 1 102 ? -11.695 -14.469 -17.938 1 98.94 102 ILE A C 1
ATOM 778 O O . ILE A 1 102 ? -11.898 -15.68 -17.797 1 98.94 102 ILE A O 1
ATOM 782 N N . LYS A 1 103 ? -12.562 -13.625 -18.469 1 98.81 103 LYS A N 1
ATOM 783 C CA . LYS A 1 103 ? -13.852 -14.117 -18.953 1 98.81 103 LYS A CA 1
ATOM 784 C C . LYS A 1 103 ? -13.664 -15.141 -20.078 1 98.81 103 LYS A C 1
ATOM 786 O O . LYS A 1 103 ? -14.328 -16.172 -20.094 1 98.81 103 LYS A O 1
ATOM 791 N N . GLU A 1 104 ? -12.797 -14.852 -20.984 1 98.81 104 GLU A N 1
ATOM 792 C CA . GLU A 1 104 ? -12.531 -15.766 -22.094 1 98.81 104 GLU A CA 1
ATOM 793 C C . GLU A 1 104 ? -11.961 -17.094 -21.594 1 98.81 104 GLU A C 1
ATOM 795 O O . GLU A 1 104 ? -12.344 -18.156 -22.078 1 98.81 104 GLU A O 1
ATOM 800 N N . ALA A 1 105 ? -11.031 -17.016 -20.656 1 98.88 105 ALA A N 1
ATOM 801 C CA . ALA A 1 105 ? -10.453 -18.234 -20.094 1 98.88 105 ALA A CA 1
ATOM 802 C C . ALA A 1 105 ? -11.523 -19.062 -19.391 1 98.88 105 ALA A C 1
ATOM 804 O O . ALA A 1 105 ? -11.57 -20.297 -19.562 1 98.88 105 ALA A O 1
ATOM 805 N N . ASP A 1 106 ? -12.391 -18.406 -18.609 1 98.88 106 ASP A N 1
ATOM 806 C CA . ASP A 1 106 ? -13.477 -19.094 -17.922 1 98.88 106 ASP A CA 1
ATOM 807 C C . ASP A 1 106 ? -14.414 -19.766 -18.922 1 98.88 106 ASP A C 1
ATOM 809 O O . ASP A 1 106 ? -14.828 -20.906 -18.703 1 98.88 106 ASP A O 1
ATOM 813 N N . THR A 1 107 ? -14.766 -19.047 -20 1 98.56 107 THR A N 1
ATOM 814 C CA . THR A 1 107 ? -15.664 -19.578 -21.016 1 98.56 107 THR A CA 1
ATOM 815 C C . THR A 1 107 ? -15.039 -20.781 -21.719 1 98.56 107 THR A C 1
ATOM 817 O O . THR A 1 107 ? -15.711 -21.781 -21.953 1 98.56 107 THR A O 1
ATOM 820 N N . GLU A 1 108 ? -13.789 -20.688 -21.984 1 98.56 108 GLU A N 1
ATOM 821 C CA . GLU A 1 108 ? -13.094 -21.719 -22.766 1 98.56 108 GLU A CA 1
ATOM 822 C C . GLU A 1 108 ? -12.82 -22.953 -21.922 1 98.56 108 GLU A C 1
ATOM 824 O O . GLU A 1 108 ? -12.938 -24.078 -22.406 1 98.56 108 GLU A O 1
ATOM 829 N N . PHE A 1 109 ? -12.43 -22.75 -20.688 1 98.5 109 PHE A N 1
ATOM 830 C CA . PHE A 1 109 ? -11.938 -23.875 -19.891 1 98.5 109 PHE A CA 1
ATOM 831 C C . PHE A 1 109 ? -12.945 -24.281 -18.828 1 98.5 109 PHE A C 1
ATOM 833 O O . PHE A 1 109 ? -12.758 -25.281 -18.141 1 98.5 109 PHE A O 1
ATOM 840 N N . GLN A 1 110 ? -14.016 -23.531 -18.641 1 97.88 110 GLN A N 1
ATOM 841 C CA . GLN A 1 110 ? -15.148 -23.828 -17.766 1 97.88 110 GLN A CA 1
ATOM 842 C C . GLN A 1 110 ? -14.719 -23.828 -16.312 1 97.88 110 GLN A C 1
ATOM 844 O O . GLN A 1 110 ? -14.992 -24.797 -15.578 1 97.88 110 GLN A O 1
ATOM 849 N N . GLY A 1 111 ? -14.07 -22.75 -15.938 1 98.56 111 G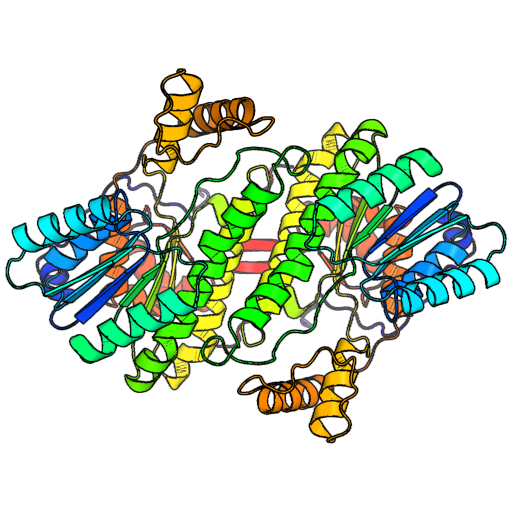LY A N 1
ATOM 850 C CA . GLY A 1 111 ? -13.609 -22.578 -14.57 1 98.56 111 GLY A CA 1
ATOM 851 C C . GLY A 1 111 ? -12.148 -22.188 -14.469 1 98.56 111 GLY A C 1
ATOM 852 O O . GLY A 1 111 ? -11.375 -22.422 -15.398 1 98.56 111 GLY A O 1
ATOM 853 N N . LEU A 1 112 ? -11.789 -21.562 -13.398 1 98.94 112 LEU A N 1
ATOM 854 C CA . LEU A 1 112 ? -10.422 -21.156 -13.102 1 98.94 112 LEU A CA 1
ATOM 855 C C . LEU A 1 112 ? -10.07 -21.469 -11.648 1 98.94 112 LEU A C 1
ATOM 857 O O . LEU A 1 112 ? -10.719 -20.984 -10.727 1 98.94 112 LEU A O 1
ATOM 861 N N . ASP A 1 113 ? -8.945 -22.172 -11.422 1 98.94 113 ASP A N 1
ATOM 862 C CA . ASP A 1 113 ? -8.664 -22.734 -10.109 1 98.94 113 ASP A CA 1
ATOM 863 C C . ASP A 1 113 ? -7.535 -21.984 -9.414 1 98.94 113 ASP A C 1
ATOM 865 O O . ASP A 1 113 ? -7.492 -21.906 -8.18 1 98.94 113 ASP A O 1
ATOM 869 N N . VAL A 1 114 ? -6.586 -21.484 -10.195 1 98.94 114 VAL A N 1
ATOM 870 C CA . VAL A 1 114 ? -5.402 -20.844 -9.633 1 98.94 114 VAL A CA 1
ATOM 871 C C . VAL A 1 114 ? -5.055 -19.594 -10.43 1 98.94 114 VAL A C 1
ATOM 873 O O . VAL A 1 114 ? -5.098 -19.609 -11.664 1 98.94 114 VAL A O 1
ATOM 876 N N . LEU A 1 115 ? -4.82 -18.531 -9.781 1 98.94 115 LEU A N 1
ATOM 877 C CA . LEU A 1 115 ? -4.234 -17.328 -10.352 1 98.94 115 LEU A CA 1
ATOM 878 C C . LEU A 1 115 ? -2.857 -17.062 -9.75 1 98.94 115 LEU A C 1
ATOM 880 O O . LEU A 1 115 ? -2.713 -16.969 -8.531 1 98.94 115 LEU A O 1
ATOM 884 N N . LEU A 1 116 ? -1.867 -17.031 -10.562 1 98.94 116 LEU A N 1
ATOM 885 C CA . LEU A 1 116 ? -0.581 -16.453 -10.188 1 98.94 116 LEU A CA 1
ATOM 886 C C . LEU A 1 116 ? -0.426 -15.047 -10.758 1 98.94 116 LEU A C 1
ATOM 888 O O . LEU A 1 116 ? -0.285 -14.875 -11.969 1 98.94 116 LEU A O 1
ATOM 892 N N . MET A 1 117 ? -0.506 -14.078 -9.922 1 98.75 117 MET A N 1
ATOM 893 C CA . MET A 1 117 ? -0.226 -12.695 -10.297 1 98.75 117 MET A CA 1
ATOM 894 C C . MET A 1 117 ? 1.251 -12.367 -10.102 1 98.75 117 MET A C 1
ATOM 896 O O . MET A 1 117 ? 1.671 -11.992 -9.008 1 98.75 117 MET A O 1
ATOM 900 N N . ASN A 1 118 ? 2.006 -12.43 -11.164 1 98.19 118 ASN A N 1
ATOM 901 C CA . ASN A 1 118 ? 3.461 -12.336 -11.109 1 98.19 118 ASN A CA 1
ATOM 902 C C . ASN A 1 118 ? 3.967 -11.078 -11.812 1 98.19 118 ASN A C 1
ATOM 904 O O . ASN A 1 118 ? 5.121 -10.688 -11.633 1 98.19 118 ASN A O 1
ATOM 908 N N . ALA A 1 119 ? 3.068 -10.445 -12.57 1 95.38 119 ALA A N 1
ATOM 909 C CA . ALA A 1 119 ? 3.479 -9.258 -13.305 1 95.38 119 ALA A CA 1
ATOM 910 C C . ALA A 1 119 ? 4.031 -8.188 -12.359 1 95.38 119 ALA A C 1
ATOM 912 O O . ALA A 1 119 ? 3.492 -7.977 -11.273 1 95.38 119 ALA A O 1
ATOM 913 N N . GLY A 1 120 ? 5.109 -7.598 -12.688 1 92.12 120 GLY A N 1
ATOM 914 C CA . GLY A 1 120 ? 5.746 -6.535 -11.922 1 92.12 120 GLY A CA 1
ATOM 915 C C . GLY A 1 120 ? 6.734 -5.723 -12.734 1 92.12 120 GLY A C 1
ATOM 916 O O . GLY A 1 120 ? 6.969 -6.016 -13.914 1 92.12 120 GLY A O 1
ATOM 917 N N . ARG A 1 121 ? 7.176 -4.664 -12.203 1 89.88 121 ARG A N 1
ATOM 918 C CA . ARG A 1 121 ? 8.203 -3.797 -12.773 1 89.88 121 ARG A CA 1
ATOM 919 C C . ARG A 1 121 ? 9.266 -3.455 -11.742 1 89.88 121 ARG A C 1
ATOM 921 O O . ARG A 1 121 ? 8.969 -3.336 -10.547 1 89.88 121 ARG A O 1
ATOM 928 N N . PRO A 1 122 ? 10.5 -3.352 -12.242 1 88.38 122 PRO A N 1
ATOM 929 C CA . PRO A 1 122 ? 11.539 -2.947 -11.289 1 88.38 122 PRO A CA 1
ATOM 930 C C . PRO A 1 122 ? 11.391 -1.498 -10.836 1 88.38 122 PRO A C 1
ATOM 932 O O . PRO A 1 122 ? 10.922 -0.649 -11.594 1 88.38 122 PRO A O 1
ATOM 935 N N . PRO A 1 123 ? 11.805 -1.233 -9.641 1 90.81 123 PRO A N 1
ATOM 936 C CA . PRO A 1 123 ? 11.758 0.138 -9.125 1 90.81 123 PRO A CA 1
ATOM 937 C C . PRO A 1 123 ? 12.984 0.958 -9.516 1 90.81 123 PRO A C 1
ATOM 939 O O . PRO A 1 123 ? 14 0.394 -9.93 1 90.81 123 PRO A O 1
ATOM 942 N N . GLN A 1 124 ? 12.844 2.307 -9.477 1 92.31 124 GLN A N 1
ATOM 943 C CA . GLN A 1 124 ? 14.055 3.105 -9.32 1 92.31 124 GLN A CA 1
ATOM 944 C C . GLN A 1 124 ? 14.641 2.947 -7.914 1 92.31 124 GLN A C 1
ATOM 946 O O . GLN A 1 124 ? 13.914 3.029 -6.922 1 92.31 124 GLN A O 1
ATOM 951 N N . TRP A 1 125 ? 15.898 2.611 -7.891 1 93.31 125 TRP A N 1
ATOM 952 C CA . TRP A 1 125 ? 16.594 2.547 -6.605 1 93.31 125 TRP A CA 1
ATOM 953 C C . TRP A 1 125 ? 17.031 3.936 -6.156 1 93.31 125 TRP A C 1
ATOM 955 O O . TRP A 1 125 ? 18.219 4.227 -6.086 1 93.31 125 TRP A O 1
ATOM 965 N N . LEU A 1 126 ? 16.094 4.758 -5.867 1 95.75 126 LEU A N 1
ATOM 966 C CA . LEU A 1 126 ? 16.281 6.156 -5.496 1 95.75 126 LEU A CA 1
ATOM 967 C C . LEU A 1 126 ? 15.438 6.508 -4.27 1 95.75 126 LEU A C 1
ATOM 969 O O . LEU A 1 126 ? 14.469 5.816 -3.957 1 95.75 126 LEU A O 1
ATOM 973 N N . SER A 1 127 ? 15.898 7.531 -3.523 1 97.06 127 SER A N 1
ATOM 974 C CA . SER A 1 127 ? 15.102 8.078 -2.428 1 97.06 127 SER A CA 1
ATOM 975 C C . SER A 1 127 ? 13.844 8.766 -2.945 1 97.06 127 SER A C 1
ATOM 977 O O . SER A 1 127 ? 13.727 9.047 -4.141 1 97.06 127 SER A O 1
ATOM 979 N N . THR A 1 128 ? 12.93 9.023 -2.039 1 98.12 128 THR A N 1
ATOM 980 C CA . THR A 1 128 ? 11.68 9.703 -2.359 1 98.12 128 THR A CA 1
ATOM 981 C C . THR A 1 128 ? 11.945 11.039 -3.049 1 98.12 128 THR A C 1
ATOM 983 O O . THR A 1 128 ? 11.297 11.367 -4.047 1 98.12 128 THR A O 1
ATOM 986 N N . ALA A 1 129 ? 12.945 11.742 -2.646 1 98.06 129 ALA A N 1
ATOM 987 C CA . ALA A 1 129 ? 13.242 13.086 -3.135 1 98.06 129 ALA A CA 1
ATOM 988 C C . ALA A 1 129 ? 13.812 13.039 -4.551 1 98.06 129 ALA A C 1
ATOM 990 O O . ALA A 1 129 ? 13.789 14.047 -5.266 1 98.06 129 ALA A O 1
ATOM 991 N N . GLU A 1 130 ? 14.281 11.859 -4.969 1 97.12 130 GLU A N 1
ATOM 992 C CA . GLU A 1 130 ? 15.016 11.773 -6.23 1 97.12 130 GLU A CA 1
ATOM 993 C C . GLU A 1 130 ? 14.227 10.977 -7.27 1 97.12 130 GLU A C 1
ATOM 995 O O . GLU A 1 130 ? 14.555 11.008 -8.461 1 97.12 130 GLU A O 1
ATOM 1000 N N . SER A 1 131 ? 13.211 10.305 -6.859 1 96.88 131 SER A N 1
ATOM 1001 C CA . SER A 1 131 ? 12.484 9.391 -7.727 1 96.88 131 SER A CA 1
ATOM 1002 C C . SER A 1 131 ? 11.672 10.148 -8.781 1 96.88 131 SER A C 1
ATOM 1004 O O . SER A 1 131 ? 11.141 11.227 -8.5 1 96.88 131 SER A O 1
ATOM 1006 N N . ASP A 1 132 ? 11.633 9.594 -9.984 1 97 132 ASP A N 1
ATOM 1007 C CA . ASP A 1 132 ? 10.727 10.141 -10.992 1 97 132 ASP A CA 1
ATOM 1008 C C . ASP A 1 132 ? 9.273 9.844 -10.641 1 97 132 ASP A C 1
ATOM 1010 O O . ASP A 1 132 ? 8.898 8.68 -10.445 1 97 132 ASP A O 1
ATOM 1014 N N . PRO A 1 133 ? 8.477 10.875 -10.602 1 97.56 133 PRO A N 1
ATOM 1015 C CA . PRO A 1 133 ? 7.109 10.672 -10.102 1 97.56 133 PRO A CA 1
ATOM 1016 C C . PRO A 1 133 ? 6.312 9.695 -10.961 1 97.56 133 PRO A C 1
ATOM 1018 O O . PRO A 1 133 ? 5.531 8.898 -10.438 1 97.56 133 PRO A O 1
ATOM 1021 N N . ALA A 1 134 ? 6.457 9.75 -12.25 1 96.38 134 ALA A N 1
ATOM 1022 C CA . ALA A 1 134 ? 5.711 8.867 -13.141 1 96.38 134 ALA A CA 1
ATOM 1023 C C . ALA A 1 134 ? 6.16 7.418 -12.969 1 96.38 134 ALA A C 1
ATOM 1025 O O . ALA A 1 134 ? 5.332 6.508 -12.898 1 96.38 134 ALA A O 1
ATOM 1026 N N . ILE A 1 135 ? 7.477 7.152 -12.891 1 95.94 135 ILE A N 1
ATOM 1027 C CA . ILE A 1 135 ? 8.008 5.801 -12.742 1 95.94 135 ILE A CA 1
ATOM 1028 C C . ILE A 1 135 ? 7.629 5.242 -11.375 1 95.94 135 ILE A C 1
ATOM 1030 O O . ILE A 1 135 ? 7.277 4.066 -11.258 1 95.94 135 ILE A O 1
ATOM 1034 N N . TRP A 1 136 ? 7.688 6.117 -10.383 1 97.56 136 TRP A N 1
ATOM 1035 C CA . TRP A 1 136 ? 7.336 5.707 -9.031 1 97.56 136 TRP A CA 1
ATOM 1036 C C . TRP A 1 136 ? 5.918 5.148 -8.977 1 97.56 136 TRP A C 1
ATOM 1038 O O . TRP A 1 136 ? 5.703 4.027 -8.508 1 97.56 136 TRP A O 1
ATOM 1048 N N . TRP A 1 137 ? 5.004 5.875 -9.523 1 98.25 137 TRP A N 1
ATOM 1049 C CA . TRP A 1 137 ? 3.605 5.477 -9.438 1 98.25 137 TRP A CA 1
ATOM 1050 C C . TRP A 1 137 ? 3.324 4.277 -10.336 1 98.25 137 TRP A C 1
ATOM 1052 O O . TRP A 1 137 ? 2.543 3.393 -9.977 1 98.25 137 TRP A O 1
ATOM 1062 N N . ASN A 1 138 ? 3.922 4.266 -11.5 1 96.56 138 ASN A N 1
ATOM 1063 C CA . ASN A 1 138 ? 3.738 3.131 -12.398 1 96.56 138 ASN A CA 1
ATOM 1064 C C . ASN A 1 138 ? 4.215 1.828 -11.766 1 96.56 138 ASN A C 1
ATOM 1066 O O . ASN A 1 138 ? 3.611 0.774 -11.969 1 96.56 138 ASN A O 1
ATOM 1070 N N . THR A 1 139 ? 5.32 1.89 -11.039 1 96.62 139 THR A N 1
ATOM 1071 C CA . THR A 1 139 ? 5.832 0.72 -10.336 1 96.62 139 THR A CA 1
ATOM 1072 C C . THR A 1 139 ? 4.812 0.207 -9.32 1 96.62 139 THR A C 1
ATOM 1074 O O . THR A 1 139 ? 4.539 -0.994 -9.258 1 96.62 139 THR A O 1
ATOM 1077 N N . VAL A 1 140 ? 4.18 1.097 -8.578 1 98.31 140 VAL A N 1
ATOM 1078 C CA . VAL A 1 140 ? 3.139 0.722 -7.625 1 98.31 140 VAL A CA 1
ATOM 1079 C C . VAL A 1 140 ? 1.96 0.097 -8.367 1 98.31 140 VAL A C 1
ATOM 1081 O O . VAL A 1 140 ? 1.458 -0.958 -7.977 1 98.31 140 VAL A O 1
ATOM 1084 N N . ALA A 1 141 ? 1.56 0.726 -9.445 1 98.31 141 ALA A N 1
ATOM 1085 C CA . ALA A 1 141 ? 0.345 0.362 -10.172 1 98.31 141 ALA A CA 1
ATOM 1086 C C . ALA A 1 141 ? 0.464 -1.035 -10.773 1 98.31 141 ALA A C 1
ATOM 1088 O O . ALA A 1 141 ? -0.462 -1.843 -10.664 1 98.31 141 ALA A O 1
ATOM 1089 N N . VAL A 1 142 ? 1.55 -1.324 -11.344 1 96.94 142 VAL A N 1
ATOM 1090 C CA . VAL A 1 142 ? 1.692 -2.592 -12.055 1 96.94 142 VAL A CA 1
ATOM 1091 C C . VAL A 1 142 ? 1.544 -3.752 -11.078 1 96.94 142 VAL A C 1
ATOM 1093 O O . VAL A 1 142 ? 0.866 -4.738 -11.375 1 96.94 142 VAL A O 1
ATOM 1096 N N . SER A 1 143 ? 2.102 -3.594 -9.914 1 95.94 143 SER A N 1
ATOM 1097 C CA . SER A 1 143 ? 1.998 -4.672 -8.938 1 95.94 143 SER A CA 1
ATOM 1098 C C . SER A 1 143 ? 0.663 -4.629 -8.203 1 95.94 143 SER A C 1
ATOM 1100 O O . SER A 1 143 ? -0.106 -5.59 -8.242 1 95.94 143 SER A O 1
ATOM 1102 N N . LEU A 1 144 ? 0.368 -3.504 -7.645 1 98.44 144 LEU A N 1
ATOM 1103 C CA . LEU A 1 144 ? -0.772 -3.43 -6.734 1 98.44 144 LEU A CA 1
ATOM 1104 C C . LEU A 1 144 ? -2.082 -3.352 -7.516 1 98.44 144 LEU A C 1
ATOM 1106 O O . LEU A 1 144 ? -3.002 -4.137 -7.27 1 98.44 144 LEU A O 1
ATOM 1110 N N . GLN A 1 145 ? -2.16 -2.396 -8.484 1 98.69 145 GLN A N 1
ATOM 1111 C CA . GLN A 1 145 ? -3.369 -2.297 -9.297 1 98.69 145 GLN A CA 1
ATOM 1112 C C . GLN A 1 145 ? -3.586 -3.562 -10.117 1 98.69 145 GLN A C 1
ATOM 1114 O O . GLN A 1 145 ? -4.719 -4.027 -10.266 1 98.69 145 GLN A O 1
ATOM 1119 N N . GLY A 1 146 ? -2.514 -4.066 -10.688 1 98.69 146 GLY A N 1
ATOM 1120 C CA . GLY A 1 146 ? -2.611 -5.328 -11.398 1 98.69 146 GLY A CA 1
ATOM 1121 C C . GLY A 1 146 ? -3.146 -6.461 -10.547 1 98.69 146 GLY A C 1
ATOM 1122 O O . GLY A 1 146 ? -4.023 -7.211 -10.977 1 98.69 146 GLY A O 1
ATOM 1123 N N . GLY A 1 147 ? -2.623 -6.621 -9.305 1 98.75 147 GLY A N 1
ATOM 1124 C CA . GLY A 1 147 ? -3.109 -7.621 -8.367 1 98.75 147 GLY A CA 1
ATOM 1125 C C . GLY A 1 147 ? -4.59 -7.484 -8.07 1 98.75 147 GLY A C 1
ATOM 1126 O O . GLY A 1 147 ? -5.32 -8.477 -8.062 1 98.75 147 GLY A O 1
ATOM 1127 N N . PHE A 1 148 ? -5.012 -6.246 -7.828 1 98.88 148 PHE A N 1
ATOM 1128 C CA . PHE A 1 148 ? -6.426 -5.996 -7.59 1 98.88 148 PHE A CA 1
ATOM 1129 C C . PHE A 1 148 ? -7.254 -6.348 -8.82 1 98.88 148 PHE A C 1
ATOM 1131 O O . PHE A 1 148 ? -8.281 -7.023 -8.711 1 98.88 148 PHE A O 1
ATOM 1138 N N . ASN A 1 149 ? -6.84 -5.887 -10.047 1 98.94 149 ASN A N 1
ATOM 1139 C CA . ASN A 1 149 ? -7.598 -6.086 -11.281 1 98.94 149 ASN A CA 1
ATOM 1140 C C . ASN A 1 149 ? -7.832 -7.566 -11.562 1 98.94 149 ASN A C 1
ATOM 1142 O O . ASN A 1 149 ? -8.953 -7.977 -11.867 1 98.94 149 ASN A O 1
ATOM 1146 N N . PHE A 1 150 ? -6.805 -8.352 -11.422 1 98.94 150 PHE A N 1
ATOM 1147 C CA . PHE A 1 150 ? -6.934 -9.773 -11.688 1 98.94 150 PHE A CA 1
ATOM 1148 C C . PHE A 1 150 ? -7.789 -10.453 -10.625 1 98.94 150 PHE A C 1
ATOM 1150 O O . PHE A 1 150 ? -8.594 -11.336 -10.938 1 98.94 150 PHE A O 1
ATOM 1157 N N . SER A 1 151 ? -7.59 -10.055 -9.375 1 98.88 151 SER A N 1
ATOM 1158 C CA . SER A 1 151 ? -8.414 -10.609 -8.305 1 98.88 151 SER A CA 1
ATOM 1159 C C . SER A 1 151 ? -9.883 -10.273 -8.5 1 98.88 151 SER A C 1
ATOM 1161 O O . SER A 1 151 ? -10.75 -11.141 -8.383 1 98.88 151 SER A O 1
ATOM 1163 N N . ARG A 1 152 ? -10.125 -8.977 -8.805 1 98.81 152 ARG A N 1
ATOM 1164 C CA . ARG A 1 152 ? -11.492 -8.516 -9.031 1 98.81 152 ARG A CA 1
ATOM 1165 C C . ARG A 1 152 ? -12.156 -9.312 -10.148 1 98.81 152 ARG A C 1
ATOM 1167 O O . ARG A 1 152 ? -13.352 -9.617 -10.078 1 98.81 152 ARG A O 1
ATOM 1174 N N . ALA A 1 153 ? -11.477 -9.633 -11.172 1 98.88 153 ALA A N 1
ATOM 1175 C CA . ALA A 1 153 ? -12.023 -10.312 -12.344 1 98.88 153 ALA A CA 1
ATOM 1176 C C . ALA A 1 153 ? -12.25 -11.797 -12.047 1 98.88 153 ALA A C 1
ATOM 1178 O O . ALA A 1 153 ? -13.234 -12.383 -12.516 1 98.88 153 ALA A O 1
ATOM 1179 N N . ILE A 1 154 ? -11.383 -12.453 -11.219 1 98.94 154 ILE A N 1
ATOM 1180 C CA . ILE A 1 154 ? -11.406 -13.914 -11.125 1 98.94 154 ILE A CA 1
ATOM 1181 C C . ILE A 1 154 ? -12.281 -14.344 -9.953 1 98.94 154 ILE A C 1
ATOM 1183 O O . ILE A 1 154 ? -12.805 -15.453 -9.938 1 98.94 154 ILE A O 1
ATOM 1187 N N . LEU A 1 155 ? -12.43 -13.523 -8.938 1 98.88 155 LEU A N 1
ATOM 1188 C CA . LEU A 1 155 ? -13.078 -13.898 -7.68 1 98.88 155 LEU A CA 1
ATOM 1189 C C . LEU A 1 155 ? -14.516 -14.336 -7.914 1 98.88 155 LEU A C 1
ATOM 1191 O O . LEU A 1 155 ? -14.969 -15.344 -7.371 1 98.88 155 LEU A O 1
ATOM 1195 N N . PRO A 1 156 ? -15.328 -13.594 -8.789 1 98.81 156 PRO A N 1
ATOM 1196 C CA . PRO A 1 156 ? -16.703 -14.055 -9 1 98.81 156 PRO A CA 1
ATOM 1197 C C . PRO A 1 156 ? -16.75 -15.477 -9.562 1 98.81 156 PRO A C 1
ATOM 1199 O O . PRO A 1 156 ? -17.672 -16.234 -9.234 1 98.81 156 PRO A O 1
ATOM 1202 N N . ILE A 1 157 ? -15.836 -15.836 -10.367 1 98.88 157 ILE A N 1
ATOM 1203 C CA . ILE A 1 157 ? -15.766 -17.172 -10.938 1 98.88 157 ILE A CA 1
ATOM 1204 C C . ILE A 1 157 ? -15.438 -18.188 -9.844 1 98.88 157 ILE A C 1
ATOM 1206 O O . ILE A 1 157 ? -16.094 -19.219 -9.727 1 98.88 157 ILE A O 1
ATOM 1210 N N . MET A 1 158 ? -14.422 -17.875 -9.023 1 98.94 158 MET A N 1
ATOM 1211 C CA . MET A 1 158 ? -13.992 -18.781 -7.949 1 98.94 158 MET A CA 1
ATOM 1212 C C . MET A 1 158 ? -15.086 -18.906 -6.895 1 98.94 158 MET A C 1
ATOM 1214 O O . MET A 1 158 ? -15.242 -19.969 -6.289 1 98.94 158 MET A O 1
ATOM 1218 N N . GLN A 1 159 ? -15.805 -17.797 -6.688 1 98.81 159 GLN A N 1
ATOM 1219 C CA . GLN A 1 159 ? -16.922 -17.844 -5.754 1 98.81 159 GLN A CA 1
ATOM 1220 C C . GLN A 1 159 ? -18.016 -18.781 -6.262 1 98.81 159 GLN A C 1
ATOM 1222 O O . GLN A 1 159 ? -18.562 -19.578 -5.496 1 98.81 159 GLN A O 1
ATOM 1227 N N . ARG A 1 160 ? -18.281 -18.672 -7.535 1 98.38 160 ARG A N 1
ATOM 1228 C CA . ARG A 1 160 ? -19.25 -19.594 -8.141 1 98.38 160 ARG A CA 1
ATOM 1229 C C . ARG A 1 160 ? -18.797 -21.031 -7.996 1 98.38 160 ARG A C 1
ATOM 1231 O O . ARG A 1 160 ? -19.609 -21.922 -7.742 1 98.38 160 ARG A O 1
ATOM 1238 N N . GLN A 1 161 ? -17.5 -21.266 -8.055 1 98.38 161 GLN A N 1
ATOM 1239 C CA . GLN A 1 161 ? -16.891 -22.594 -7.988 1 98.38 161 GLN A CA 1
ATOM 1240 C C . GLN A 1 161 ? -16.734 -23.062 -6.539 1 98.38 161 GLN A C 1
ATOM 1242 O O . GLN A 1 161 ? -16.5 -24.234 -6.281 1 98.38 161 GLN A O 1
ATOM 1247 N N . LYS A 1 162 ? -16.844 -22.141 -5.641 1 98.44 162 LYS A N 1
ATOM 1248 C CA . LYS A 1 162 ? -16.578 -22.391 -4.223 1 98.44 162 LYS A CA 1
ATOM 1249 C C . LYS A 1 162 ? -15.188 -22.969 -4.012 1 98.44 162 LYS A C 1
ATOM 1251 O O . LYS A 1 162 ? -15.031 -24 -3.338 1 98.44 162 LYS A O 1
ATOM 1256 N N . GLY A 1 163 ? -14.281 -22.359 -4.633 1 98.56 163 GLY A N 1
ATOM 1257 C CA . GLY A 1 163 ? -12.891 -22.766 -4.555 1 98.56 163 GLY A CA 1
ATOM 1258 C C . GLY A 1 163 ? -11.977 -21.953 -5.445 1 98.56 163 GLY A C 1
ATOM 1259 O O . GLY A 1 163 ? -12.406 -21.438 -6.48 1 98.56 163 GLY A O 1
ATOM 1260 N N . GLY A 1 164 ? -10.766 -21.828 -5.066 1 98.75 164 GLY A N 1
ATOM 1261 C CA . GLY A 1 164 ? -9.75 -21.125 -5.836 1 98.75 164 GLY A CA 1
ATOM 1262 C C . GLY A 1 164 ? -8.555 -20.703 -5.004 1 98.75 164 GLY A C 1
ATOM 1263 O O . GLY A 1 164 ? -8.61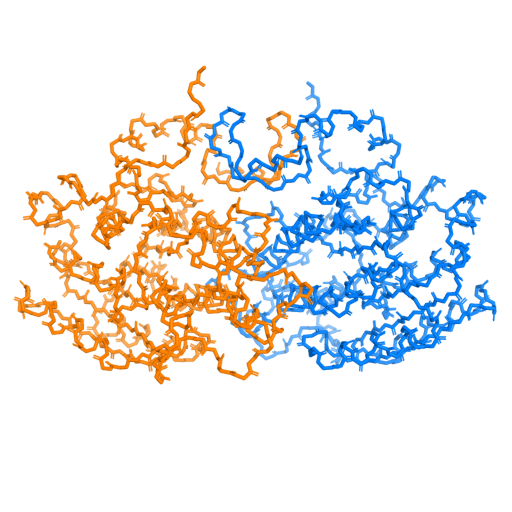7 -20.688 -3.771 1 98.75 164 GLY A O 1
ATOM 1264 N N . ARG A 1 165 ? -7.438 -20.516 -5.645 1 98.94 165 ARG A N 1
ATOM 1265 C CA . ARG A 1 165 ? -6.207 -20.047 -5.02 1 98.94 165 ARG A CA 1
ATOM 1266 C C . ARG A 1 165 ? -5.602 -18.891 -5.809 1 98.94 165 ARG A C 1
ATOM 1268 O O . ARG A 1 165 ? -5.391 -19 -7.02 1 98.94 165 ARG A O 1
ATOM 1275 N N . ILE A 1 166 ? -5.453 -17.797 -5.137 1 98.94 166 ILE A N 1
ATOM 1276 C CA . ILE A 1 166 ? -4.793 -16.625 -5.699 1 98.94 166 ILE A CA 1
ATOM 1277 C C . ILE A 1 166 ? -3.41 -16.469 -5.074 1 98.94 166 ILE A C 1
ATOM 1279 O O . ILE A 1 166 ? -3.268 -16.5 -3.85 1 98.94 166 ILE A O 1
ATOM 1283 N N . ILE A 1 167 ? -2.383 -16.344 -5.895 1 98.94 167 ILE A N 1
ATOM 1284 C CA . ILE A 1 167 ? -0.998 -16.266 -5.441 1 98.94 167 ILE A CA 1
ATOM 1285 C C . ILE A 1 167 ? -0.358 -14.984 -5.98 1 98.94 167 ILE A C 1
ATOM 1287 O O . ILE A 1 167 ? -0.296 -14.781 -7.195 1 98.94 167 ILE A O 1
ATOM 1291 N N . PHE A 1 168 ? 0.094 -14.133 -5.086 1 98.88 168 PHE A N 1
ATOM 1292 C CA . PHE A 1 168 ? 0.786 -12.898 -5.457 1 98.88 168 PHE A CA 1
ATOM 1293 C C . PHE A 1 168 ? 2.295 -13.07 -5.328 1 98.88 168 PHE A C 1
ATOM 1295 O O . PHE A 1 168 ? 2.793 -13.469 -4.273 1 98.88 168 PHE A O 1
ATOM 1302 N N . THR A 1 169 ? 3 -12.773 -6.434 1 98.31 169 THR A N 1
ATOM 1303 C CA . THR A 1 169 ? 4.445 -12.633 -6.316 1 98.31 169 THR A CA 1
ATOM 1304 C C . THR A 1 169 ? 4.812 -11.312 -5.641 1 98.31 169 THR A C 1
ATOM 1306 O O . THR A 1 169 ? 4.676 -10.25 -6.238 1 98.31 169 THR A O 1
ATOM 1309 N N . CYS A 1 170 ? 5.254 -11.438 -4.5 1 96.12 170 CYS A N 1
ATOM 1310 C CA . CYS A 1 170 ? 5.664 -10.266 -3.732 1 96.12 170 CYS A CA 1
ATOM 1311 C C . CYS A 1 170 ? 7.184 -10.172 -3.652 1 96.12 170 CYS A C 1
ATOM 1313 O O . CYS A 1 170 ? 7.871 -10.312 -4.664 1 96.12 170 CYS A O 1
ATOM 1315 N N . SER A 1 171 ? 7.727 -9.773 -2.551 1 90.69 171 SER A N 1
ATOM 1316 C CA . SER A 1 171 ? 9.156 -9.57 -2.354 1 90.69 171 SER A CA 1
ATOM 1317 C C . SER A 1 171 ? 9.492 -9.375 -0.878 1 90.69 171 SER A C 1
ATOM 1319 O O . SER A 1 171 ? 8.641 -8.945 -0.095 1 90.69 171 SER A O 1
ATOM 1321 N N . SER A 1 172 ? 10.742 -9.781 -0.582 1 87.88 172 SER A N 1
ATOM 1322 C CA . SER A 1 172 ? 11.227 -9.367 0.731 1 87.88 172 SER A CA 1
ATOM 1323 C C . SER A 1 172 ? 11.297 -7.848 0.84 1 87.88 172 SER A C 1
ATOM 1325 O O . SER A 1 172 ? 11.258 -7.297 1.942 1 87.88 172 SER A O 1
ATOM 1327 N N . GLY A 1 173 ? 11.328 -7.176 -0.292 1 88.25 173 GLY A N 1
ATOM 1328 C CA . GLY A 1 173 ? 11.328 -5.723 -0.329 1 88.25 173 GLY A CA 1
ATOM 1329 C C . GLY A 1 173 ? 10.078 -5.113 0.274 1 88.25 173 GLY A C 1
ATOM 1330 O O . GLY A 1 173 ? 10.062 -3.939 0.649 1 88.25 173 GLY A O 1
ATOM 1331 N N . ALA A 1 174 ? 9.016 -5.902 0.389 1 90.5 174 ALA A N 1
ATOM 1332 C CA . ALA A 1 174 ? 7.773 -5.43 0.995 1 90.5 174 ALA A CA 1
ATOM 1333 C C . ALA A 1 174 ? 7.996 -5.012 2.445 1 90.5 174 ALA A C 1
ATOM 1335 O O . ALA A 1 174 ? 7.184 -4.285 3.02 1 90.5 174 ALA A O 1
ATOM 1336 N N . HIS A 1 175 ? 9.086 -5.492 2.951 1 89.31 175 HIS A N 1
ATOM 1337 C CA . HIS A 1 175 ? 9.336 -5.285 4.375 1 89.31 175 HIS A CA 1
ATOM 1338 C C . HIS A 1 175 ? 10.586 -4.449 4.605 1 89.31 175 HIS A C 1
ATOM 1340 O O . HIS A 1 175 ? 11.18 -4.492 5.688 1 89.31 175 HIS A O 1
ATOM 1346 N N . ALA A 1 176 ? 11.008 -3.795 3.537 1 87.19 176 ALA A N 1
ATOM 1347 C CA . ALA A 1 176 ? 12.062 -2.797 3.656 1 87.19 176 ALA A CA 1
ATOM 1348 C C . ALA A 1 176 ? 11.492 -1.432 4.031 1 87.19 176 ALA A C 1
ATOM 1350 O O . ALA A 1 176 ? 10.281 -1.287 4.215 1 87.19 176 ALA A O 1
ATOM 1351 N N . ASN A 1 177 ? 12.453 -0.411 4.289 1 86.56 177 ASN A N 1
ATOM 1352 C CA . ASN A 1 177 ? 11.977 0.916 4.664 1 86.56 177 ASN A CA 1
ATOM 1353 C C . ASN A 1 177 ? 12.906 2.012 4.145 1 86.56 177 ASN A C 1
ATOM 1355 O O . ASN A 1 177 ? 13 3.086 4.742 1 86.56 177 ASN A O 1
ATOM 1359 N N . PHE A 1 178 ? 13.633 1.698 3.15 1 85.19 178 PHE A N 1
ATOM 1360 C CA . PHE A 1 178 ? 14.492 2.709 2.547 1 85.19 178 PHE A CA 1
ATOM 1361 C C . PHE A 1 178 ? 14.734 2.404 1.074 1 85.19 178 PHE A C 1
ATOM 1363 O O . PHE A 1 178 ? 14.852 1.24 0.687 1 85.19 178 PHE A O 1
ATOM 1370 N N . GLY A 1 179 ? 14.789 3.482 0.439 1 85.12 179 GLY A N 1
ATOM 1371 C CA . GLY A 1 179 ? 15.023 3.324 -0.988 1 85.12 179 GLY A CA 1
ATOM 1372 C C . GLY A 1 179 ? 13.914 2.57 -1.693 1 85.12 179 GLY A C 1
ATOM 1373 O O . GLY A 1 179 ? 13.023 2.01 -1.044 1 85.12 179 GLY A O 1
ATOM 1374 N N . MET A 1 180 ? 13.766 2.73 -2.943 1 92.62 180 MET A N 1
ATOM 1375 C CA . MET A 1 180 ? 12.812 2.045 -3.809 1 92.62 180 MET A CA 1
ATOM 1376 C C . MET A 1 180 ? 11.406 2.086 -3.209 1 92.62 180 MET A C 1
ATOM 1378 O O . MET A 1 180 ? 10.75 1.052 -3.094 1 92.62 180 MET A O 1
ATOM 1382 N N . GLY A 1 181 ? 11.016 3.225 -2.643 1 96.19 181 GLY A N 1
ATOM 1383 C CA . GLY A 1 181 ? 9.75 3.367 -1.942 1 96.19 181 GLY A CA 1
ATOM 1384 C C . GLY A 1 181 ? 8.57 2.83 -2.73 1 96.19 181 GLY A C 1
ATOM 1385 O O . GLY A 1 181 ? 7.648 2.244 -2.158 1 96.19 181 GLY A O 1
ATOM 1386 N N . SER A 1 182 ? 8.57 3.008 -4.086 1 96.94 182 SER A N 1
ATOM 1387 C CA . SER A 1 182 ? 7.484 2.551 -4.941 1 96.94 182 SER A CA 1
ATOM 1388 C C . SER A 1 182 ? 7.312 1.038 -4.855 1 96.94 182 SER A C 1
ATOM 1390 O O . SER A 1 182 ? 6.188 0.54 -4.762 1 96.94 182 SER A O 1
ATOM 1392 N N . TYR A 1 183 ? 8.414 0.31 -4.891 1 95.31 183 TYR A N 1
ATOM 1393 C CA . TYR A 1 183 ? 8.406 -1.147 -4.82 1 95.31 183 TYR A CA 1
ATOM 1394 C C . TYR A 1 183 ? 7.98 -1.625 -3.439 1 95.31 183 TYR A C 1
ATOM 1396 O O . TYR A 1 183 ? 7.172 -2.549 -3.318 1 95.31 183 TYR A O 1
ATOM 1404 N N . ILE A 1 184 ? 8.477 -0.966 -2.414 1 95.25 184 ILE A N 1
ATOM 1405 C CA . ILE A 1 184 ? 8.164 -1.311 -1.032 1 95.25 184 ILE A CA 1
ATOM 1406 C C . ILE A 1 184 ? 6.656 -1.188 -0.804 1 95.25 184 ILE A C 1
ATOM 1408 O O . ILE A 1 184 ? 6.004 -2.154 -0.398 1 95.25 184 ILE A O 1
ATOM 1412 N N . VAL A 1 185 ? 6.07 -0.051 -1.146 1 97.31 185 VAL A N 1
ATOM 1413 C CA . VAL A 1 185 ? 4.664 0.179 -0.83 1 97.31 185 VAL A CA 1
ATOM 1414 C C . VAL A 1 185 ? 3.781 -0.661 -1.75 1 97.31 185 VAL A C 1
ATOM 1416 O O . VAL A 1 185 ? 2.717 -1.128 -1.342 1 97.31 185 VAL A O 1
ATOM 1419 N N . GLY A 1 186 ? 4.184 -0.852 -3.012 1 97.5 186 GLY A N 1
ATOM 1420 C CA . GLY A 1 186 ? 3.434 -1.714 -3.912 1 97.5 186 GLY A CA 1
ATOM 1421 C C . GLY A 1 186 ? 3.352 -3.15 -3.432 1 97.5 186 GLY A C 1
ATOM 1422 O O . GLY A 1 186 ? 2.27 -3.742 -3.406 1 97.5 186 GLY A O 1
ATOM 1423 N N . LYS A 1 187 ? 4.488 -3.672 -3.031 1 96.75 187 LYS A N 1
ATOM 1424 C CA . LYS A 1 187 ? 4.543 -5.066 -2.607 1 96.75 187 LYS A CA 1
ATOM 1425 C C . LYS A 1 187 ? 3.934 -5.242 -1.218 1 96.75 187 LYS A C 1
ATOM 1427 O O . LYS A 1 187 ? 3.305 -6.266 -0.935 1 96.75 187 LYS A O 1
ATOM 1432 N N . LEU A 1 188 ? 4.082 -4.277 -0.326 1 96.19 188 LEU A N 1
ATOM 1433 C CA . LEU A 1 188 ? 3.389 -4.312 0.958 1 96.19 188 LEU A CA 1
ATOM 1434 C C . LEU A 1 188 ? 1.876 -4.301 0.76 1 96.19 188 LEU A C 1
ATOM 1436 O O . LEU A 1 188 ? 1.149 -5.016 1.452 1 96.19 188 LEU A O 1
ATOM 1440 N N . GLY A 1 189 ? 1.458 -3.42 -0.163 1 97.75 189 GLY A N 1
ATOM 1441 C CA . GLY A 1 189 ? 0.045 -3.391 -0.508 1 97.75 189 GLY A CA 1
ATOM 1442 C C . GLY A 1 189 ? -0.484 -4.734 -0.971 1 97.75 189 GLY A C 1
ATOM 1443 O O . GLY A 1 189 ? -1.603 -5.121 -0.625 1 97.75 189 GLY A O 1
ATOM 1444 N N . LEU A 1 190 ? 0.298 -5.477 -1.688 1 97.81 190 LEU A N 1
ATOM 1445 C CA . LEU A 1 190 ? -0.093 -6.805 -2.148 1 97.81 190 LEU A CA 1
ATOM 1446 C C . LEU A 1 190 ? -0.227 -7.77 -0.973 1 97.81 190 LEU A C 1
ATOM 1448 O O . LEU A 1 190 ? -1.132 -8.609 -0.951 1 97.81 190 LEU A O 1
ATOM 1452 N N . VAL A 1 191 ? 0.693 -7.695 -0.054 1 96.75 191 VAL A N 1
ATOM 1453 C CA . VAL A 1 191 ? 0.632 -8.555 1.127 1 96.75 191 VAL A CA 1
ATOM 1454 C C . VAL A 1 191 ? -0.679 -8.312 1.871 1 96.75 191 VAL A C 1
ATOM 1456 O O . VAL A 1 191 ? -1.351 -9.266 2.281 1 96.75 191 VAL A O 1
ATOM 1459 N N . ARG A 1 192 ? -1.044 -7.035 2.037 1 96.94 192 ARG A N 1
ATOM 1460 C CA . ARG A 1 192 ? -2.293 -6.723 2.725 1 96.94 192 ARG A CA 1
ATOM 1461 C C . ARG A 1 192 ? -3.498 -7.137 1.884 1 96.94 192 ARG A C 1
ATOM 1463 O O . ARG A 1 192 ? -4.484 -7.648 2.414 1 96.94 192 ARG A O 1
ATOM 1470 N N . LEU A 1 193 ? -3.455 -6.891 0.609 1 98.31 193 LEU A N 1
ATOM 1471 C CA . LEU A 1 193 ? -4.539 -7.312 -0.273 1 98.31 193 LEU A CA 1
ATOM 1472 C C . LEU A 1 193 ? -4.762 -8.82 -0.175 1 98.31 193 LEU A C 1
ATOM 1474 O O . LEU A 1 193 ? -5.906 -9.281 -0.191 1 98.31 193 LEU A O 1
ATOM 1478 N N . CYS A 1 194 ? -3.674 -9.539 -0.046 1 98.06 194 CYS A N 1
ATOM 1479 C CA . CYS A 1 194 ? -3.742 -10.984 0.144 1 98.06 194 CYS A CA 1
ATOM 1480 C C . CYS A 1 194 ? -4.57 -11.336 1.373 1 98.06 194 CYS A C 1
ATOM 1482 O O . CYS A 1 194 ? -5.473 -12.172 1.301 1 98.06 194 CYS A O 1
ATOM 1484 N N . GLU A 1 195 ? -4.289 -10.711 2.426 1 96.69 195 GLU A N 1
ATOM 1485 C CA . GLU A 1 195 ? -5.02 -10.969 3.662 1 96.69 195 GLU A CA 1
ATOM 1486 C C . GLU A 1 195 ? -6.488 -10.57 3.525 1 96.69 195 GLU A C 1
ATOM 1488 O O . GLU A 1 195 ? -7.371 -11.266 4.035 1 96.69 195 GLU A O 1
ATOM 1493 N N . ILE A 1 196 ? -6.758 -9.461 2.891 1 96.88 196 ILE A N 1
ATOM 1494 C CA . ILE A 1 196 ? -8.117 -8.977 2.678 1 96.88 196 ILE A CA 1
ATOM 1495 C C . ILE A 1 196 ? -8.914 -10.008 1.877 1 96.88 196 ILE A C 1
ATOM 1497 O O . ILE A 1 196 ? -10.031 -10.367 2.25 1 96.88 196 ILE A O 1
ATOM 1501 N N . ILE A 1 197 ? -8.344 -10.484 0.826 1 98.31 197 ILE A N 1
ATOM 1502 C CA . ILE A 1 197 ? -9.023 -11.445 -0.042 1 98.31 197 ILE A CA 1
ATOM 1503 C C . ILE A 1 197 ? -9.297 -12.734 0.729 1 98.31 197 ILE A C 1
ATOM 1505 O O . ILE A 1 197 ? -10.391 -13.305 0.621 1 98.31 197 ILE A O 1
ATOM 1509 N N . HIS A 1 198 ? -8.305 -13.188 1.477 1 97.75 198 HIS A N 1
ATOM 1510 C CA . HIS A 1 198 ? -8.523 -14.352 2.328 1 97.75 198 HIS A CA 1
ATOM 1511 C C . HIS A 1 198 ? -9.719 -14.141 3.25 1 97.75 198 HIS A C 1
ATOM 1513 O O . HIS A 1 198 ? -10.617 -14.984 3.307 1 97.75 198 HIS A O 1
ATOM 1519 N N . HIS A 1 199 ? -9.742 -13.062 3.924 1 95.94 199 HIS A N 1
ATOM 1520 C CA . HIS A 1 199 ? -10.789 -12.781 4.898 1 95.94 199 HIS A CA 1
ATOM 1521 C C . HIS A 1 199 ? -12.156 -12.695 4.227 1 95.94 199 HIS A C 1
ATOM 1523 O O . HIS A 1 199 ? -13.156 -13.172 4.77 1 95.94 199 HIS A O 1
ATOM 1529 N N . GLU A 1 200 ? -12.188 -12.117 3.086 1 96.62 200 GLU A N 1
ATOM 1530 C CA . GLU A 1 200 ? -13.445 -11.883 2.375 1 96.62 200 GLU A CA 1
ATOM 1531 C C . GLU A 1 200 ? -14.008 -13.18 1.805 1 96.62 200 GLU A C 1
ATOM 1533 O O . GLU A 1 200 ? -15.195 -13.258 1.482 1 96.62 200 GLU A O 1
ATOM 1538 N N . ASN A 1 201 ? -13.156 -14.258 1.689 1 97.69 201 ASN A N 1
ATOM 1539 C CA . ASN A 1 201 ? -13.633 -15.312 0.802 1 97.69 201 ASN A CA 1
ATOM 1540 C C . ASN A 1 201 ? -13.422 -16.688 1.413 1 97.69 201 ASN A C 1
ATOM 1542 O O . ASN A 1 201 ? -14.062 -17.656 1.005 1 97.69 201 ASN A O 1
ATOM 1546 N N . PHE A 1 202 ? -12.523 -16.844 2.377 1 97.25 202 PHE A N 1
ATOM 1547 C CA . PHE A 1 202 ? -12.102 -18.172 2.826 1 97.25 202 PHE A CA 1
ATOM 1548 C C . PHE A 1 202 ? -13.273 -18.922 3.445 1 97.25 202 PHE A C 1
ATOM 1550 O O . PHE A 1 202 ? -13.547 -20.062 3.064 1 97.25 202 PHE A O 1
ATOM 1557 N N . LYS A 1 203 ? -13.977 -18.344 4.359 1 95.81 203 LYS A N 1
ATOM 1558 C CA . LYS A 1 203 ? -15.023 -19 5.137 1 95.81 203 LYS A CA 1
ATOM 1559 C C . LYS A 1 203 ? -16.203 -19.391 4.25 1 95.81 203 LYS A C 1
ATOM 1561 O O . LYS A 1 203 ? -16.656 -20.531 4.273 1 95.81 203 LYS A O 1
ATOM 1566 N N . ASP A 1 204 ? -16.609 -18.516 3.346 1 96.75 204 ASP A N 1
ATOM 1567 C CA . ASP A 1 204 ? -17.859 -18.703 2.617 1 96.75 204 ASP A CA 1
ATOM 1568 C C . ASP A 1 204 ? -17.625 -19.438 1.295 1 96.75 204 ASP A C 1
ATOM 1570 O O . ASP A 1 204 ? -18.5 -20.125 0.797 1 96.75 204 ASP A O 1
ATOM 1574 N N . TYR A 1 205 ? -16.422 -19.25 0.764 1 98.31 205 TYR A N 1
ATOM 1575 C CA . TYR A 1 205 ? -16.25 -19.703 -0.608 1 98.31 205 TYR A CA 1
ATOM 1576 C C . TYR A 1 205 ? -15.031 -20.625 -0.728 1 98.31 205 TYR A C 1
ATOM 1578 O O . TYR A 1 205 ? -14.742 -21.141 -1.809 1 98.31 205 TYR A O 1
ATOM 1586 N N . ASN A 1 206 ? -14.289 -20.797 0.338 1 98.56 206 ASN A N 1
ATOM 1587 C CA . ASN A 1 206 ? -13.094 -21.641 0.34 1 98.56 206 ASN A CA 1
ATOM 1588 C C . ASN A 1 206 ? -12.062 -21.156 -0.671 1 98.56 206 ASN A C 1
ATOM 1590 O O . ASN A 1 206 ? -11.461 -21.953 -1.392 1 98.56 206 ASN A O 1
ATOM 1594 N N . ILE A 1 207 ? -11.984 -19.891 -0.84 1 98.88 207 ILE A N 1
ATOM 1595 C CA . ILE A 1 207 ? -10.977 -19.266 -1.685 1 98.88 207 ILE A CA 1
ATOM 1596 C C . ILE A 1 207 ? -9.797 -18.812 -0.826 1 98.88 207 ILE A C 1
ATOM 1598 O O . ILE A 1 207 ? -9.984 -18.219 0.232 1 98.88 207 ILE A O 1
ATOM 1602 N N . LYS A 1 208 ? -8.57 -19.203 -1.209 1 98.75 208 LYS A N 1
ATOM 1603 C CA . LYS A 1 208 ? -7.336 -18.875 -0.493 1 98.75 208 LYS A CA 1
ATOM 1604 C C . LYS A 1 208 ? -6.508 -17.859 -1.266 1 98.75 208 LYS A C 1
ATOM 1606 O O . LYS A 1 208 ? -6.613 -17.766 -2.49 1 98.75 208 LYS A O 1
ATOM 1611 N N . CYS A 1 209 ? -5.77 -17.125 -0.548 1 98.81 209 CYS A N 1
ATOM 1612 C CA . CYS A 1 209 ? -4.875 -16.141 -1.147 1 98.81 209 CYS A CA 1
ATOM 1613 C C . CYS A 1 209 ? -3.521 -16.141 -0.446 1 98.81 209 CYS A C 1
ATOM 1615 O O . CYS A 1 209 ? -3.453 -16.25 0.779 1 98.81 209 CYS A O 1
ATOM 1617 N N . PHE A 1 210 ? -2.461 -16.047 -1.255 1 98.81 210 PHE A N 1
ATOM 1618 C CA . PHE A 1 210 ? -1.095 -16.141 -0.755 1 98.81 210 PHE A CA 1
ATOM 1619 C C . PHE A 1 210 ? -0.217 -15.047 -1.34 1 98.81 210 PHE A C 1
ATOM 1621 O O . PHE A 1 210 ? -0.377 -14.672 -2.502 1 98.81 210 PHE A O 1
ATOM 1628 N N . ALA A 1 211 ? 0.641 -14.523 -0.547 1 98.19 211 ALA A N 1
ATOM 1629 C CA . ALA A 1 211 ? 1.732 -13.664 -0.999 1 98.19 211 ALA A CA 1
ATOM 1630 C C . ALA A 1 211 ? 3.088 -14.297 -0.694 1 98.19 211 ALA A C 1
ATOM 1632 O O . ALA A 1 211 ? 3.293 -14.852 0.389 1 98.19 211 ALA A O 1
ATOM 1633 N N . PHE A 1 212 ? 4.09 -14.227 -1.672 1 97.06 212 PHE A N 1
ATOM 1634 C CA . PHE A 1 212 ? 5.344 -14.898 -1.355 1 97.06 212 PHE A CA 1
ATOM 1635 C C . PHE A 1 212 ? 6.531 -14.125 -1.914 1 97.06 212 PHE A C 1
ATOM 1637 O O . PHE A 1 212 ? 6.391 -13.383 -2.889 1 97.06 212 PHE A O 1
ATOM 1644 N N . ASN A 1 213 ? 7.648 -14.211 -1.271 1 95.5 213 ASN A N 1
ATOM 1645 C CA . ASN A 1 213 ? 8.945 -13.75 -1.746 1 95.5 213 ASN A CA 1
ATOM 1646 C C . ASN A 1 213 ? 9.602 -14.766 -2.68 1 95.5 213 ASN A C 1
ATOM 1648 O O . ASN A 1 213 ? 9.891 -15.891 -2.271 1 95.5 213 ASN A O 1
ATOM 1652 N N . PRO A 1 214 ? 9.852 -14.375 -3.891 1 95.56 214 PRO A N 1
ATOM 1653 C CA . PRO A 1 214 ? 10.383 -15.328 -4.871 1 95.56 214 PRO A CA 1
ATOM 1654 C C . PRO A 1 214 ? 11.883 -15.57 -4.711 1 95.56 214 PRO A C 1
ATOM 1656 O O . PRO A 1 214 ? 12.438 -16.453 -5.367 1 95.56 214 PRO A O 1
ATOM 1659 N N . GLY A 1 215 ? 12.5 -14.789 -3.822 1 90.06 215 GLY A N 1
ATOM 1660 C CA . GLY A 1 215 ? 13.953 -14.844 -3.734 1 90.06 215 GLY A CA 1
ATOM 1661 C C . GLY A 1 215 ? 14.641 -13.859 -4.66 1 90.06 215 GLY A C 1
ATOM 1662 O O . GLY A 1 215 ? 14 -12.984 -5.242 1 90.06 215 GLY A O 1
ATOM 1663 N N . CYS A 1 216 ? 15.945 -13.945 -4.734 1 89.25 216 CYS A N 1
ATOM 1664 C CA . CYS A 1 216 ? 16.75 -13.062 -5.578 1 89.25 216 CYS A CA 1
ATOM 1665 C C . CYS A 1 216 ? 17.031 -13.719 -6.926 1 89.25 216 CYS A C 1
ATOM 1667 O O . CYS A 1 216 ? 18.156 -14.156 -7.184 1 89.25 216 CYS A O 1
ATOM 1669 N N . VAL A 1 217 ? 16.047 -13.688 -7.773 1 90.12 217 VAL A N 1
ATOM 1670 C CA . VAL A 1 217 ? 16.172 -14.297 -9.094 1 90.12 217 VAL A CA 1
ATOM 1671 C C . VAL A 1 217 ? 16.688 -13.266 -10.094 1 90.12 217 VAL A C 1
ATOM 1673 O O . VAL A 1 217 ? 16.172 -12.148 -10.164 1 90.12 217 VAL A O 1
ATOM 1676 N N . ARG A 1 218 ? 17.672 -13.617 -10.828 1 85.88 218 ARG A N 1
ATOM 1677 C CA . ARG A 1 218 ? 18.266 -12.688 -11.789 1 85.88 218 ARG A CA 1
ATOM 1678 C C . ARG A 1 218 ? 17.453 -12.664 -13.086 1 85.88 218 ARG A C 1
ATOM 1680 O O . ARG A 1 218 ? 17.828 -13.312 -14.062 1 85.88 218 ARG A O 1
ATOM 1687 N N . THR A 1 219 ? 16.469 -11.859 -13.062 1 84.81 219 THR A N 1
ATOM 1688 C CA . THR A 1 219 ? 15.641 -11.609 -14.234 1 84.81 219 THR A CA 1
ATOM 1689 C C . THR A 1 219 ? 16.016 -10.289 -14.891 1 84.81 219 THR A C 1
ATOM 1691 O O . THR A 1 219 ? 17.016 -9.672 -14.531 1 84.81 219 THR A O 1
ATOM 1694 N N . ARG A 1 220 ? 15.312 -9.961 -15.891 1 79.44 220 ARG A N 1
ATOM 1695 C CA . ARG A 1 220 ? 15.516 -8.656 -16.516 1 79.44 220 ARG A CA 1
ATOM 1696 C C . ARG A 1 220 ? 15.383 -7.535 -15.492 1 79.44 220 ARG A C 1
ATOM 1698 O O . ARG A 1 220 ? 15.883 -6.43 -15.711 1 79.44 220 ARG A O 1
ATOM 1705 N N . PHE A 1 221 ? 14.758 -7.855 -14.383 1 73.5 221 PHE A N 1
ATOM 1706 C CA . PHE A 1 221 ? 14.672 -6.906 -13.281 1 73.5 221 PHE A CA 1
ATOM 1707 C C . PHE A 1 221 ? 16.062 -6.488 -12.812 1 73.5 221 PHE A C 1
ATOM 1709 O O . PHE A 1 221 ? 16.25 -5.367 -12.344 1 73.5 221 PHE A O 1
ATOM 1716 N N . PHE A 1 222 ? 17 -7.371 -12.992 1 77.5 222 PHE A N 1
ATOM 1717 C CA . PHE A 1 222 ? 18.375 -7.117 -12.562 1 77.5 222 PHE A CA 1
ATOM 1718 C C . PHE A 1 222 ? 19.266 -6.828 -13.766 1 77.5 222 PHE A C 1
ATOM 1720 O O . PHE A 1 222 ? 20.016 -5.848 -13.766 1 77.5 222 PHE A O 1
ATOM 1727 N N . THR A 1 223 ? 19.094 -7.535 -14.812 1 80.75 223 THR A N 1
ATOM 1728 C CA . THR A 1 223 ? 20.062 -7.477 -15.891 1 80.75 223 THR A CA 1
ATOM 1729 C C . THR A 1 223 ? 19.969 -6.145 -16.625 1 80.75 223 THR A C 1
ATOM 1731 O O . THR A 1 223 ? 20.969 -5.641 -17.141 1 80.75 223 THR A O 1
ATOM 1734 N N . ASP A 1 224 ? 18.797 -5.598 -16.609 1 84.94 224 ASP A N 1
ATOM 1735 C CA . ASP A 1 224 ? 18.656 -4.305 -17.266 1 84.94 224 ASP A CA 1
ATOM 1736 C C . ASP A 1 224 ? 19.438 -3.221 -16.531 1 84.94 224 ASP A C 1
ATOM 1738 O O . ASP A 1 224 ? 19.953 -2.295 -17.156 1 84.94 224 ASP A O 1
ATOM 1742 N N . PHE A 1 225 ? 19.531 -3.328 -15.242 1 85 225 PHE A N 1
ATOM 1743 C CA . PHE A 1 225 ? 20.312 -2.379 -14.469 1 85 225 PHE A CA 1
ATOM 1744 C C . PHE A 1 225 ? 21.797 -2.557 -14.75 1 85 225 PHE A C 1
ATOM 1746 O O . PHE A 1 225 ? 22.531 -1.577 -14.938 1 85 225 PHE A O 1
ATOM 1753 N N . ARG A 1 226 ? 22.203 -3.746 -14.797 1 85.81 226 ARG A N 1
ATOM 1754 C CA . ARG A 1 226 ? 23.594 -4.047 -15.094 1 85.81 226 ARG A CA 1
ATOM 1755 C C . ARG A 1 226 ? 23.984 -3.564 -16.484 1 85.81 226 ARG A C 1
ATOM 1757 O O . ARG A 1 226 ? 25.031 -2.951 -16.672 1 85.81 226 ARG A O 1
ATOM 1764 N N . ASP A 1 227 ? 23.109 -3.844 -17.406 1 88.25 227 ASP A N 1
ATOM 1765 C CA . ASP A 1 227 ? 23.359 -3.416 -18.781 1 88.25 227 ASP A CA 1
ATOM 1766 C C . ASP A 1 227 ? 23.484 -1.897 -18.859 1 88.25 227 ASP A C 1
ATOM 1768 O O . ASP A 1 227 ? 24.328 -1.382 -19.609 1 88.25 227 ASP A O 1
ATOM 1772 N N . ARG A 1 228 ? 22.734 -1.233 -18.125 1 87.06 228 ARG A N 1
ATOM 1773 C CA . ARG A 1 228 ? 22.797 0.224 -18.125 1 87.06 228 ARG A CA 1
ATOM 1774 C C . ARG A 1 228 ? 24.125 0.714 -17.562 1 87.06 228 ARG A C 1
ATOM 1776 O O . ARG A 1 228 ? 24.75 1.608 -18.125 1 87.06 228 ARG A O 1
ATOM 1783 N N . VAL A 1 229 ? 24.547 0.159 -16.516 1 88.94 229 VAL A N 1
ATOM 1784 C CA . VAL A 1 229 ? 25.797 0.558 -15.867 1 88.94 229 VAL A CA 1
ATOM 1785 C C . VAL A 1 229 ? 26.969 0.263 -16.797 1 88.94 229 VAL A C 1
ATOM 1787 O O . VAL A 1 229 ? 27.953 1.021 -16.828 1 88.94 229 VAL A O 1
ATOM 1790 N N . GLU A 1 230 ? 26.797 -0.706 -17.562 1 90.5 230 GLU A N 1
ATOM 1791 C CA . GLU A 1 230 ? 27.875 -1.128 -18.469 1 90.5 230 GLU A CA 1
ATOM 1792 C C . GLU A 1 230 ? 27.766 -0.436 -19.812 1 90.5 230 GLU A C 1
ATOM 1794 O O . GLU A 1 230 ? 28.594 -0.658 -20.703 1 90.5 230 GLU A O 1
ATOM 1799 N N . GLY A 1 231 ? 26.734 0.38 -20.047 1 86.44 231 GLY A N 1
ATOM 1800 C CA . GLY A 1 231 ? 26.547 1.106 -21.297 1 86.44 231 GLY A CA 1
ATOM 1801 C C . GLY A 1 231 ? 26.016 0.237 -22.422 1 86.44 231 GLY A C 1
ATOM 1802 O O . GLY A 1 231 ? 26.297 0.495 -23.594 1 86.44 231 GLY A O 1
ATOM 1803 N N . LYS A 1 232 ? 25.312 -0.854 -22.125 1 86.12 232 LYS A N 1
ATOM 1804 C CA . LYS A 1 232 ? 24.797 -1.816 -23.094 1 86.12 232 LYS A CA 1
ATOM 1805 C C . LYS A 1 232 ? 23.281 -1.901 -23.047 1 86.12 232 LYS A C 1
ATOM 1807 O O . LYS A 1 232 ? 22.703 -2.984 -23.188 1 86.12 232 LYS A O 1
ATOM 1812 N N . SER A 1 233 ? 22.625 -0.857 -22.766 1 82.06 233 SER A N 1
ATOM 1813 C CA . SER A 1 233 ? 21.172 -0.874 -22.641 1 82.06 233 SER A CA 1
ATOM 1814 C C . SER A 1 233 ? 20.516 -1.313 -23.953 1 82.06 233 SER A C 1
ATOM 1816 O O . SER A 1 233 ? 20.969 -0.944 -25.031 1 82.06 233 SER A O 1
ATOM 1818 N N . LYS A 1 234 ? 19.516 -2.117 -23.781 1 81.62 234 LYS A N 1
ATOM 1819 C CA . LYS A 1 234 ? 18.734 -2.602 -24.922 1 81.62 234 LYS A CA 1
ATOM 1820 C C . LYS A 1 234 ? 17.484 -1.749 -25.141 1 81.62 234 LYS A C 1
ATOM 1822 O O . LYS A 1 234 ? 17.031 -1.067 -24.219 1 81.62 234 LYS A O 1
ATOM 1827 N N . ASP A 1 235 ? 16.875 -1.837 -26.344 1 76.81 235 ASP A N 1
ATOM 1828 C CA . ASP A 1 235 ? 15.719 -1.029 -26.703 1 76.81 235 ASP A CA 1
ATOM 1829 C C . ASP A 1 235 ? 14.5 -1.404 -25.859 1 76.81 235 ASP A C 1
ATOM 1831 O O . ASP A 1 235 ? 13.648 -0.558 -25.578 1 76.81 235 ASP A O 1
ATOM 1835 N N . ASP A 1 236 ? 14.484 -2.594 -25.438 1 77.31 236 ASP A N 1
ATOM 1836 C CA . ASP A 1 236 ? 13.305 -3.066 -24.719 1 77.31 236 ASP A CA 1
ATOM 1837 C C . ASP A 1 236 ? 13.539 -3.062 -23.203 1 77.31 236 ASP A C 1
ATOM 1839 O O . ASP A 1 236 ? 12.812 -3.717 -22.453 1 77.31 236 ASP A O 1
ATOM 1843 N N . SER A 1 237 ? 14.477 -2.219 -22.828 1 82 237 SER A N 1
ATOM 1844 C CA . SER A 1 237 ? 14.812 -2.115 -21.406 1 82 237 SER A CA 1
ATOM 1845 C C . SER A 1 237 ? 13.664 -1.504 -20.609 1 82 237 SER A C 1
ATOM 1847 O O . SER A 1 237 ? 12.922 -0.658 -21.125 1 82 237 SER A O 1
ATOM 1849 N N . TYR A 1 238 ? 13.562 -1.951 -19.375 1 80.5 238 TYR A N 1
ATOM 1850 C CA . TYR A 1 238 ? 12.617 -1.351 -18.453 1 80.5 238 TYR A CA 1
ATOM 1851 C C . TYR A 1 238 ? 13.039 0.062 -18.078 1 80.5 238 TYR A C 1
ATOM 1853 O O . TYR A 1 238 ? 12.242 0.833 -17.531 1 80.5 238 TYR A O 1
ATOM 1861 N N . LEU A 1 239 ? 14.344 0.372 -18.281 1 84.38 239 LEU A N 1
ATOM 1862 C CA . LEU A 1 239 ? 14.875 1.656 -17.844 1 84.38 239 LEU A CA 1
ATOM 1863 C C . LEU A 1 239 ? 14.734 2.711 -18.922 1 84.38 239 LEU A C 1
ATOM 1865 O O . LEU A 1 239 ? 15.047 2.449 -20.094 1 84.38 239 LEU A O 1
ATOM 1869 N N . SER A 1 240 ? 14.234 3.811 -18.469 1 80.25 240 SER A N 1
ATOM 1870 C CA . SER A 1 240 ? 14.047 4.918 -19.406 1 80.25 240 SER A CA 1
ATOM 1871 C C . SER A 1 240 ? 15.352 5.684 -19.625 1 80.25 240 SER A C 1
ATOM 1873 O O . SER A 1 240 ? 16.109 5.895 -18.672 1 80.25 240 SER A O 1
ATOM 1875 N N . GLU A 1 241 ? 15.648 6.113 -20.812 1 76.44 241 GLU A N 1
ATOM 1876 C CA . GLU A 1 241 ? 16.875 6.828 -21.141 1 76.44 241 GLU A CA 1
ATOM 1877 C C . GLU A 1 241 ? 16.781 8.297 -20.734 1 76.44 241 GLU A C 1
ATOM 1879 O O . GLU A 1 241 ? 17.797 8.922 -20.422 1 76.44 241 GLU A O 1
ATOM 1884 N N . ASP A 1 242 ? 15.703 8.828 -20.625 1 81.69 242 ASP A N 1
ATOM 1885 C CA . ASP A 1 242 ? 15.57 10.273 -20.516 1 81.69 242 ASP A CA 1
ATOM 1886 C C . ASP A 1 242 ? 15.078 10.68 -19.125 1 81.69 242 ASP A C 1
ATOM 1888 O O . ASP A 1 242 ? 14.539 11.773 -18.953 1 81.69 242 ASP A O 1
ATOM 1892 N N . VAL A 1 243 ? 15.352 9.852 -18.203 1 88.31 243 VAL A N 1
ATOM 1893 C CA . VAL A 1 243 ? 14.852 10.188 -16.875 1 88.31 243 VAL A CA 1
ATOM 1894 C C . VAL A 1 243 ? 16.031 10.523 -15.953 1 88.31 243 VAL A C 1
ATOM 1896 O O . VAL A 1 243 ? 17.062 9.852 -15.977 1 88.31 243 VAL A O 1
ATOM 1899 N N . ALA A 1 244 ? 15.797 11.641 -15.266 1 87.88 244 ALA A N 1
ATOM 1900 C CA . ALA A 1 244 ? 16.828 12.117 -14.352 1 87.88 244 ALA A CA 1
ATOM 1901 C C . ALA A 1 244 ? 17.172 11.055 -13.305 1 87.88 244 ALA A C 1
ATOM 1903 O O . ALA A 1 244 ? 16.281 10.352 -12.82 1 87.88 244 ALA A O 1
ATOM 1904 N N . ASN A 1 245 ? 18.422 10.82 -12.969 1 92.38 245 ASN A N 1
ATOM 1905 C CA . ASN A 1 245 ? 18.953 10.016 -11.875 1 92.38 245 ASN A CA 1
ATOM 1906 C C . ASN A 1 245 ? 18.875 8.523 -12.18 1 92.38 245 ASN A C 1
ATOM 1908 O O . ASN A 1 245 ? 19.078 7.688 -11.297 1 92.38 245 ASN A O 1
ATOM 1912 N N . GLU A 1 246 ? 18.5 8.156 -13.375 1 90.56 246 GLU A N 1
ATOM 1913 C CA . GLU A 1 246 ? 18.375 6.746 -13.734 1 90.56 246 GLU A CA 1
ATOM 1914 C C . GLU A 1 246 ? 19.719 6.031 -13.633 1 90.56 246 GLU A C 1
ATOM 1916 O O . GLU A 1 246 ? 19.781 4.852 -13.273 1 90.56 246 GLU A O 1
ATOM 1921 N N . ASP A 1 247 ? 20.781 6.738 -13.992 1 91.56 247 ASP A N 1
ATOM 1922 C CA . ASP A 1 247 ? 22.125 6.152 -13.883 1 91.56 247 ASP A CA 1
ATOM 1923 C C . ASP A 1 247 ? 22.469 5.863 -12.43 1 91.56 247 ASP A C 1
ATOM 1925 O O . ASP A 1 247 ? 23.062 4.82 -12.117 1 91.56 247 ASP A O 1
ATOM 1929 N N . LYS A 1 248 ? 22.172 6.82 -11.648 1 93.69 248 LYS A N 1
ATOM 1930 C CA . LYS A 1 248 ? 22.391 6.613 -10.219 1 93.69 248 LYS A CA 1
ATOM 1931 C C . LYS A 1 248 ? 21.594 5.418 -9.711 1 93.69 248 LYS A C 1
ATOM 1933 O O . LYS A 1 248 ? 22.109 4.605 -8.938 1 93.69 248 LYS A O 1
ATOM 1938 N N . SER A 1 249 ? 20.359 5.336 -10.117 1 93.5 249 SER A N 1
ATOM 1939 C CA . SER A 1 249 ? 19.5 4.215 -9.766 1 93.5 249 SER A CA 1
ATOM 1940 C C . SER A 1 249 ? 20.109 2.885 -10.188 1 93.5 249 SER A C 1
ATOM 1942 O O . SER A 1 249 ? 20.156 1.938 -9.398 1 93.5 249 SER A O 1
ATOM 1944 N N . ALA A 1 250 ? 20.562 2.848 -11.414 1 92.19 250 ALA A N 1
ATOM 1945 C CA . ALA A 1 250 ? 21.156 1.621 -11.953 1 92.19 250 ALA A CA 1
ATOM 1946 C C . ALA A 1 250 ? 22.391 1.215 -11.172 1 92.19 250 ALA A C 1
ATOM 1948 O O . ALA A 1 250 ? 22.578 0.038 -10.852 1 92.19 250 ALA A O 1
ATOM 1949 N N . ARG A 1 251 ? 23.25 2.104 -10.828 1 92.94 251 ARG A N 1
ATOM 1950 C CA . ARG A 1 251 ? 24.469 1.824 -10.07 1 92.94 251 ARG A CA 1
ATOM 1951 C C . ARG A 1 251 ? 24.141 1.319 -8.672 1 92.94 251 ARG A C 1
ATOM 1953 O O . ARG A 1 251 ? 24.766 0.377 -8.188 1 92.94 251 ARG A O 1
ATOM 1960 N N . THR A 1 252 ? 23.156 1.979 -8.055 1 91.12 252 THR A N 1
ATOM 1961 C CA . THR A 1 252 ? 22.734 1.565 -6.723 1 91.12 252 THR A CA 1
ATOM 1962 C C . THR A 1 252 ? 22.219 0.131 -6.742 1 91.12 252 THR A C 1
ATOM 1964 O O . THR A 1 252 ? 22.562 -0.668 -5.867 1 91.12 252 THR A O 1
ATOM 1967 N N . ALA A 1 253 ? 21.422 -0.175 -7.723 1 88.81 253 ALA A N 1
ATOM 1968 C CA . ALA A 1 253 ? 20.859 -1.52 -7.863 1 88.81 253 ALA A CA 1
ATOM 1969 C C . ALA A 1 253 ? 21.969 -2.557 -8.016 1 88.81 253 ALA A C 1
ATOM 1971 O O . ALA A 1 253 ? 21.969 -3.588 -7.336 1 88.81 253 ALA A O 1
ATOM 1972 N N . VAL A 1 254 ? 22.875 -2.25 -8.898 1 89.69 254 VAL A N 1
ATOM 1973 C CA . VAL A 1 254 ? 23.969 -3.18 -9.18 1 89.69 254 VAL A CA 1
ATOM 1974 C C . VAL A 1 254 ? 24.828 -3.375 -7.93 1 89.69 254 VAL A C 1
ATOM 1976 O O . VAL A 1 254 ? 25.219 -4.5 -7.609 1 89.69 254 VAL A O 1
ATOM 1979 N N . ASP A 1 255 ? 25.062 -2.332 -7.203 1 88.19 255 ASP A N 1
ATOM 1980 C CA . ASP A 1 255 ? 25.891 -2.393 -6 1 88.19 255 ASP A CA 1
ATOM 1981 C C . ASP A 1 255 ? 25.219 -3.25 -4.926 1 88.19 255 ASP A C 1
ATOM 1983 O O . ASP A 1 255 ? 25.891 -4.059 -4.27 1 88.19 255 ASP A O 1
ATOM 1987 N N . ILE A 1 256 ? 23.953 -3.104 -4.758 1 83.19 256 ILE A N 1
ATOM 1988 C CA . ILE A 1 256 ? 23.203 -3.809 -3.717 1 83.19 256 ILE A CA 1
ATOM 1989 C C . ILE A 1 256 ? 23.062 -5.281 -4.09 1 83.19 256 ILE A C 1
ATOM 1991 O O . ILE A 1 256 ? 23.219 -6.16 -3.238 1 83.19 256 ILE A O 1
ATOM 1995 N N . LEU A 1 257 ? 22.844 -5.547 -5.344 1 82.38 257 LEU A N 1
ATOM 1996 C CA . LEU A 1 257 ? 22.5 -6.895 -5.773 1 82.38 257 LEU A CA 1
ATOM 1997 C C . LEU A 1 257 ? 23.75 -7.684 -6.145 1 82.38 257 LEU A C 1
ATOM 1999 O O . LEU A 1 257 ? 23.703 -8.914 -6.25 1 82.38 257 LEU A O 1
ATOM 2003 N N . SER A 1 258 ? 24.875 -6.996 -6.379 1 79.94 258 SER A N 1
ATOM 2004 C CA . SER A 1 258 ? 26.094 -7.656 -6.828 1 79.94 258 SER A CA 1
ATOM 2005 C C . SER A 1 258 ? 26.562 -8.703 -5.82 1 79.94 258 SER A C 1
ATOM 2007 O O . SER A 1 258 ? 27.125 -9.734 -6.203 1 79.94 258 SER A O 1
ATOM 2009 N N . ASN A 1 259 ? 26.281 -8.547 -4.602 1 77.5 259 ASN A N 1
ATOM 2010 C CA . ASN A 1 259 ? 26.781 -9.492 -3.617 1 77.5 259 ASN A CA 1
ATOM 2011 C C . ASN A 1 259 ? 25.703 -10.492 -3.193 1 77.5 259 ASN A C 1
ATOM 2013 O O . ASN A 1 259 ? 25.969 -11.367 -2.365 1 77.5 259 ASN A O 1
ATOM 2017 N N . ALA A 1 260 ? 24.609 -10.359 -3.818 1 80.12 260 ALA A N 1
ATOM 2018 C CA . ALA A 1 260 ? 23.531 -11.273 -3.443 1 80.12 260 ALA A CA 1
ATOM 2019 C C . ALA A 1 260 ? 23.672 -12.609 -4.176 1 80.12 260 ALA A C 1
ATOM 2021 O O . ALA A 1 260 ? 24.047 -12.641 -5.348 1 80.12 260 ALA A O 1
ATOM 2022 N N . ILE A 1 261 ? 23.469 -13.711 -3.383 1 83.44 261 ILE A N 1
ATOM 2023 C CA . ILE A 1 261 ? 23.422 -15.023 -4.008 1 83.44 261 ILE A CA 1
ATOM 2024 C C . ILE A 1 261 ? 22.156 -15.141 -4.871 1 83.44 261 ILE A C 1
ATOM 2026 O O . ILE A 1 261 ? 21.047 -14.867 -4.406 1 83.44 261 ILE A O 1
ATOM 2030 N N . SER A 1 262 ? 22.344 -15.5 -6.094 1 90.38 262 SER A N 1
ATOM 2031 C CA . SER A 1 262 ? 21.219 -15.609 -7.023 1 90.38 262 SER A CA 1
ATOM 2032 C C . SER A 1 262 ? 20.422 -16.891 -6.781 1 90.38 262 SER A C 1
ATOM 2034 O O . SER A 1 262 ? 21 -17.938 -6.5 1 90.38 262 SER A O 1
ATOM 2036 N N . ASP A 1 263 ? 19.141 -16.766 -6.887 1 94.25 263 ASP A N 1
ATOM 2037 C CA . ASP A 1 263 ? 18.219 -17.891 -6.836 1 94.25 263 ASP A CA 1
ATOM 2038 C C . ASP A 1 263 ? 17.75 -18.281 -8.234 1 94.25 263 ASP A C 1
ATOM 2040 O O . ASP A 1 263 ? 17.734 -17.453 -9.141 1 94.25 263 ASP A O 1
ATOM 2044 N N . THR A 1 264 ? 17.469 -19.578 -8.406 1 96.75 264 THR A N 1
ATOM 2045 C CA . THR A 1 264 ? 16.906 -20.016 -9.68 1 96.75 264 THR A CA 1
ATOM 2046 C C . THR A 1 264 ? 15.422 -19.672 -9.773 1 96.75 264 THR A C 1
ATOM 2048 O O . THR A 1 264 ? 14.734 -19.609 -8.75 1 96.75 264 THR A O 1
ATOM 2051 N N . PRO A 1 265 ? 14.93 -19.422 -11 1 97.5 265 PRO A N 1
ATOM 2052 C CA . PRO A 1 265 ? 13.484 -19.25 -11.141 1 97.5 265 PRO A CA 1
ATOM 2053 C C . PRO A 1 265 ? 12.695 -20.469 -10.656 1 97.5 265 PRO A C 1
ATOM 2055 O O . PRO A 1 265 ? 11.555 -20.328 -10.203 1 97.5 265 PRO A O 1
ATOM 2058 N N . GLU A 1 266 ? 13.297 -21.656 -10.633 1 98.31 266 GLU A N 1
ATOM 2059 C CA . GLU A 1 266 ? 12.672 -22.891 -10.211 1 98.31 266 GLU A CA 1
ATOM 2060 C C . GLU A 1 266 ? 12.398 -22.906 -8.711 1 98.31 266 GLU A C 1
ATOM 2062 O O . GLU A 1 266 ? 11.469 -23.562 -8.242 1 98.31 266 GLU A O 1
ATOM 2067 N N . LEU A 1 267 ? 13.203 -22.125 -7.977 1 98 267 LEU A N 1
ATOM 2068 C CA . LEU A 1 267 ? 12.93 -21.984 -6.551 1 98 267 LEU A CA 1
ATOM 2069 C C . LEU A 1 267 ? 11.523 -21.438 -6.324 1 98 267 LEU A C 1
ATOM 2071 O O . LEU A 1 267 ? 10.742 -22.016 -5.566 1 98 267 LEU A O 1
ATOM 2075 N N . SER A 1 268 ? 11.18 -20.391 -7.062 1 97.88 268 SER A N 1
ATOM 2076 C CA . SER A 1 268 ? 9.859 -19.766 -6.973 1 97.88 268 SER A CA 1
ATOM 2077 C C . SER A 1 268 ? 8.781 -20.656 -7.559 1 97.88 268 SER A C 1
ATOM 2079 O O . SER A 1 268 ? 7.703 -20.797 -6.98 1 97.88 268 SER A O 1
ATOM 2081 N N . ALA A 1 269 ? 9.102 -21.234 -8.656 1 98.81 269 ALA A N 1
ATOM 2082 C CA . ALA A 1 269 ? 8.148 -22.109 -9.336 1 98.81 269 ALA A CA 1
ATOM 2083 C C . ALA A 1 269 ? 7.742 -23.281 -8.438 1 98.81 269 ALA A C 1
ATOM 2085 O O . ALA A 1 269 ? 6.586 -23.703 -8.445 1 98.81 269 ALA A O 1
ATOM 2086 N N . GLY A 1 270 ? 8.734 -23.781 -7.703 1 98.81 270 GLY A N 1
ATOM 2087 C CA . GLY A 1 270 ? 8.469 -24.875 -6.785 1 98.81 270 GLY A CA 1
ATOM 2088 C C . GLY A 1 270 ? 7.457 -24.516 -5.711 1 98.81 270 GLY A C 1
ATOM 2089 O O . GLY A 1 270 ? 6.473 -25.234 -5.516 1 98.81 270 GLY A O 1
ATOM 2090 N N . LEU A 1 271 ? 7.66 -23.422 -5.027 1 98.62 271 LEU A N 1
ATOM 2091 C CA . LEU A 1 271 ? 6.73 -23 -3.98 1 98.62 271 LEU A CA 1
ATOM 2092 C C . LEU A 1 271 ? 5.348 -22.734 -4.559 1 98.62 271 LEU A C 1
ATOM 2094 O O . LEU A 1 271 ? 4.336 -23.125 -3.971 1 98.62 271 LEU A O 1
ATOM 2098 N N . VAL A 1 272 ? 5.277 -22.078 -5.723 1 98.94 272 VAL A N 1
ATOM 2099 C CA . VAL A 1 272 ? 4.004 -21.766 -6.363 1 98.94 272 VAL A CA 1
ATOM 2100 C C . VAL A 1 272 ? 3.236 -23.047 -6.664 1 98.94 272 VAL A C 1
ATOM 2102 O O . VAL A 1 272 ? 2.029 -23.125 -6.43 1 98.94 272 VAL A O 1
ATOM 2105 N N . THR A 1 273 ? 3.936 -24.047 -7.164 1 98.94 273 THR A N 1
ATOM 2106 C CA . THR A 1 273 ? 3.295 -25.328 -7.477 1 98.94 273 THR A CA 1
ATOM 2107 C C . THR A 1 273 ? 2.752 -25.984 -6.207 1 98.94 273 THR A C 1
ATOM 2109 O O . THR A 1 273 ? 1.64 -26.516 -6.203 1 98.94 273 THR A O 1
ATOM 2112 N N . VAL A 1 274 ? 3.521 -25.922 -5.137 1 98.88 274 VAL A N 1
ATOM 2113 C CA . VAL A 1 274 ? 3.109 -26.484 -3.859 1 98.88 274 VAL A CA 1
ATOM 2114 C C . VAL A 1 274 ? 1.869 -25.766 -3.346 1 98.88 274 VAL A C 1
ATOM 2116 O O . VAL A 1 274 ? 0.901 -26.391 -2.918 1 98.88 274 VAL A O 1
ATOM 2119 N N . ILE A 1 275 ? 1.86 -24.438 -3.396 1 98.88 275 ILE A N 1
ATOM 2120 C CA . ILE A 1 275 ? 0.716 -23.641 -2.959 1 98.88 275 ILE A CA 1
ATOM 2121 C C . ILE A 1 275 ? -0.502 -23.984 -3.818 1 98.88 275 ILE A C 1
ATOM 2123 O O . ILE A 1 275 ? -1.594 -24.203 -3.293 1 98.88 275 ILE A O 1
ATOM 2127 N N . ALA A 1 276 ? -0.315 -24.047 -5.117 1 98.88 276 ALA A N 1
ATOM 2128 C CA . ALA A 1 276 ? -1.4 -24.328 -6.055 1 98.88 276 ALA A CA 1
ATOM 2129 C C . ALA A 1 276 ? -2.014 -25.703 -5.785 1 98.88 276 ALA A C 1
ATOM 2131 O O . ALA A 1 276 ? -3.201 -25.922 -6.039 1 98.88 276 ALA A O 1
ATOM 2132 N N . SER A 1 277 ? -1.248 -26.641 -5.246 1 98.44 277 SER A N 1
ATOM 2133 C CA . SER A 1 277 ? -1.687 -28.016 -5.016 1 98.44 277 SER A CA 1
ATOM 2134 C C . SER A 1 277 ? -2.553 -28.125 -3.764 1 98.44 277 SER A C 1
ATOM 2136 O O . SER A 1 277 ? -3.252 -29.109 -3.564 1 98.44 277 SER A O 1
ATOM 2138 N N . GLY A 1 278 ? -2.441 -27.156 -2.875 1 98.12 278 GLY A N 1
ATOM 2139 C CA . GLY A 1 278 ? -3.244 -27.156 -1.662 1 98.12 278 GLY A CA 1
ATOM 2140 C C . GLY A 1 278 ? -2.48 -27.641 -0.439 1 98.12 278 GLY A C 1
ATOM 2141 O O . GLY A 1 278 ? -3.002 -27.594 0.677 1 98.12 278 GLY A O 1
ATOM 2142 N N . LYS A 1 279 ? -1.217 -27.906 -0.597 1 97.25 279 LYS A N 1
ATOM 2143 C CA . LYS A 1 279 ? -0.426 -28.5 0.478 1 97.25 279 LYS A CA 1
ATOM 2144 C C . LYS A 1 279 ? -0.119 -27.469 1.564 1 97.25 279 LYS A C 1
ATOM 2146 O O . LYS A 1 279 ? 0.26 -27.828 2.68 1 97.25 279 LYS A O 1
ATOM 2151 N N . LEU A 1 280 ? -0.302 -26.219 1.28 1 98.19 280 LEU A N 1
ATOM 2152 C CA . LEU A 1 280 ? -0.029 -25.172 2.25 1 98.19 280 LEU A CA 1
ATOM 2153 C C . LEU A 1 280 ? -1.251 -24.266 2.438 1 98.19 280 LEU A C 1
ATOM 2155 O O . LEU A 1 280 ? -1.116 -23.078 2.703 1 98.19 280 LEU A O 1
ATOM 2159 N N . ASP A 1 281 ? -2.461 -24.812 2.336 1 98 281 ASP A N 1
ATOM 2160 C CA . ASP A 1 281 ? -3.699 -24.031 2.402 1 98 281 ASP A CA 1
ATOM 2161 C C . ASP A 1 281 ? -3.795 -23.266 3.719 1 98 281 ASP A C 1
ATOM 2163 O O . ASP A 1 281 ? -4.355 -22.172 3.76 1 98 281 ASP A O 1
ATOM 2167 N N . PHE A 1 282 ? -3.164 -23.812 4.789 1 97.56 282 PHE A N 1
ATOM 2168 C CA . PHE A 1 282 ? -3.26 -23.172 6.094 1 97.56 282 PHE A CA 1
ATOM 2169 C C . PHE A 1 282 ? -2.506 -21.844 6.098 1 97.56 282 PHE A C 1
ATOM 2171 O O . PHE A 1 282 ? -2.682 -21.031 7 1 97.56 282 PHE A O 1
ATOM 2178 N N . MET A 1 283 ? -1.729 -21.578 5.09 1 97.81 283 MET A N 1
ATOM 2179 C CA . MET A 1 283 ? -0.954 -20.344 4.984 1 97.81 283 MET A CA 1
ATOM 2180 C C . MET A 1 283 ? -1.743 -19.266 4.25 1 97.81 283 MET A C 1
ATOM 2182 O O . MET A 1 283 ? -1.221 -18.172 3.982 1 97.81 283 MET A O 1
ATOM 2186 N N . SER A 1 284 ? -3.02 -19.547 3.904 1 98.31 284 SER A N 1
ATOM 2187 C CA . SER A 1 284 ? -3.842 -18.531 3.242 1 98.31 284 SER A CA 1
ATOM 2188 C C . SER A 1 284 ? -3.9 -17.25 4.055 1 98.31 284 SER A C 1
ATOM 2190 O O . SER A 1 284 ? -4.027 -17.297 5.281 1 98.31 284 SER A O 1
ATOM 2192 N N . GLY A 1 285 ? -3.764 -16.125 3.363 1 97.12 285 GLY A N 1
ATOM 2193 C CA . GLY A 1 285 ? -3.791 -14.812 3.99 1 97.12 285 GLY A CA 1
ATOM 2194 C C . GLY A 1 285 ? -2.451 -14.398 4.566 1 97.12 285 GLY A C 1
ATOM 2195 O O . GLY A 1 285 ? -2.352 -13.383 5.254 1 97.12 285 GLY A O 1
ATOM 2196 N N . ARG A 1 286 ? -1.398 -15.242 4.309 1 95.69 286 ARG A N 1
ATOM 2197 C CA . ARG A 1 286 ? -0.104 -15.008 4.941 1 95.69 286 ARG A CA 1
ATOM 2198 C C . ARG A 1 286 ? 0.994 -14.844 3.895 1 95.69 286 ARG A C 1
ATOM 2200 O O . ARG A 1 286 ? 0.773 -15.094 2.709 1 95.69 286 ARG A O 1
ATOM 2207 N N . TYR A 1 287 ? 2.115 -14.328 4.32 1 95.19 287 TYR A N 1
ATOM 2208 C CA . TYR A 1 287 ? 3.324 -14.102 3.535 1 95.19 287 TYR A CA 1
ATOM 2209 C C . TYR A 1 287 ? 4.277 -15.289 3.652 1 95.19 287 TYR A C 1
ATOM 2211 O O . TYR A 1 287 ? 4.57 -15.75 4.758 1 95.19 287 TYR A O 1
ATOM 2219 N N . LEU A 1 288 ? 4.789 -15.805 2.521 1 96.12 288 LEU A N 1
ATOM 2220 C CA . LEU A 1 288 ? 5.711 -16.938 2.496 1 96.12 288 LEU A CA 1
ATOM 2221 C C . LEU A 1 288 ? 7.027 -16.547 1.826 1 96.12 288 LEU A C 1
ATOM 2223 O O . LEU A 1 288 ? 7.113 -15.5 1.181 1 96.12 288 LEU A O 1
ATOM 2227 N N . ASP A 1 289 ? 8.039 -17.359 2.018 1 94.62 289 ASP A N 1
ATOM 2228 C CA . ASP A 1 289 ? 9.344 -17.234 1.381 1 94.62 289 ASP A CA 1
ATOM 2229 C C . ASP A 1 289 ? 9.695 -18.5 0.603 1 94.62 289 ASP A C 1
ATOM 2231 O O . ASP A 1 289 ? 9.719 -19.594 1.167 1 94.62 289 ASP A O 1
ATOM 2235 N N . ALA A 1 290 ? 10.023 -18.297 -0.69 1 96.31 290 ALA A N 1
ATOM 2236 C CA . ALA A 1 290 ? 10.312 -19.453 -1.548 1 96.31 290 ALA A CA 1
ATOM 2237 C C . ALA A 1 290 ? 11.555 -20.188 -1.066 1 96.31 290 ALA A C 1
ATOM 2239 O O . ALA A 1 290 ? 11.734 -21.375 -1.376 1 96.31 290 ALA A O 1
ATOM 2240 N N . ALA A 1 291 ? 12.375 -19.484 -0.316 1 94.12 291 ALA A N 1
ATOM 2241 C CA . ALA A 1 291 ? 13.641 -20.078 0.102 1 94.12 291 ALA A CA 1
ATOM 2242 C C . ALA A 1 291 ? 13.461 -20.922 1.367 1 94.12 291 ALA A C 1
ATOM 2244 O O . ALA A 1 291 ? 14.406 -21.547 1.836 1 94.12 291 ALA A O 1
ATOM 2245 N N . ARG A 1 292 ? 12.297 -20.906 1.938 1 94 292 ARG A N 1
ATOM 2246 C CA . ARG A 1 292 ? 11.992 -21.719 3.107 1 94 292 ARG A CA 1
ATOM 2247 C C . ARG A 1 292 ? 11.438 -23.078 2.695 1 94 292 ARG A C 1
ATOM 2249 O O . ARG A 1 292 ? 10.633 -23.172 1.766 1 94 292 ARG A O 1
ATOM 2256 N N . HIS A 1 293 ? 11.812 -24.094 3.418 1 95.19 293 HIS A N 1
ATOM 2257 C CA . HIS A 1 293 ? 11.336 -25.438 3.092 1 95.19 293 HIS A CA 1
ATOM 2258 C C . HIS A 1 293 ? 9.836 -25.562 3.355 1 95.19 293 HIS A C 1
ATOM 2260 O O . HIS A 1 293 ? 9.344 -25.125 4.398 1 95.19 293 HIS A O 1
ATOM 2266 N N . VAL A 1 294 ? 9.242 -26.219 2.441 1 95.94 294 VAL A N 1
ATOM 2267 C CA . VAL A 1 294 ? 7.812 -26.484 2.557 1 95.94 294 VAL A CA 1
ATOM 2268 C C . VAL A 1 294 ? 7.527 -27.234 3.861 1 95.94 294 VAL A C 1
ATOM 2270 O O . VAL A 1 294 ? 6.559 -26.922 4.559 1 95.94 294 VAL A O 1
ATOM 2273 N N . GLN A 1 295 ? 8.398 -28.156 4.23 1 95.38 295 GLN A N 1
ATOM 2274 C CA . GLN A 1 295 ? 8.219 -29 5.418 1 95.38 295 GLN A CA 1
ATOM 2275 C C . GLN A 1 295 ? 8.328 -28.156 6.691 1 95.38 295 GLN A C 1
ATOM 2277 O O . GLN A 1 295 ? 7.703 -28.484 7.703 1 95.38 295 GLN A O 1
ATOM 2282 N N . ASP A 1 296 ? 9.117 -27.125 6.605 1 93.88 296 ASP A N 1
ATOM 2283 C CA . ASP A 1 296 ? 9.242 -26.25 7.777 1 93.88 296 ASP A CA 1
ATOM 2284 C C . ASP A 1 296 ? 7.938 -25.516 8.055 1 93.88 296 ASP A C 1
ATOM 2286 O O . ASP A 1 296 ? 7.531 -25.375 9.211 1 93.88 296 ASP A O 1
ATOM 2290 N N . TYR A 1 297 ? 7.246 -24.984 7.055 1 95.12 297 TYR A N 1
ATOM 2291 C CA . TYR A 1 297 ? 5.926 -24.406 7.242 1 95.12 297 TYR A CA 1
ATOM 2292 C C . TYR A 1 297 ? 4.961 -25.406 7.855 1 95.12 297 TYR A C 1
ATOM 2294 O O . TYR A 1 297 ? 4.227 -25.094 8.789 1 95.12 297 TYR A O 1
ATOM 2302 N N . GLN A 1 298 ? 5.008 -26.641 7.352 1 96.56 298 GLN A N 1
ATOM 2303 C CA . GLN A 1 298 ? 4.074 -27.656 7.809 1 96.56 298 GLN A CA 1
ATOM 2304 C C . GLN A 1 298 ? 4.328 -28.031 9.266 1 96.56 298 GLN A C 1
ATOM 2306 O O . GLN A 1 298 ? 3.385 -28.172 10.047 1 96.56 298 GLN A O 1
ATOM 2311 N N . LYS A 1 299 ? 5.562 -28.156 9.617 1 96.12 299 LYS A N 1
ATOM 2312 C CA . LYS A 1 299 ? 5.93 -28.484 10.992 1 96.12 299 LYS A CA 1
ATOM 2313 C C . LYS A 1 299 ? 5.5 -27.375 11.953 1 96.12 299 LYS A C 1
ATOM 2315 O O . LYS A 1 299 ? 5.172 -27.641 13.109 1 96.12 299 LYS A O 1
ATOM 2320 N N . GLU A 1 300 ? 5.418 -26.188 11.43 1 93.69 300 GLU A N 1
ATOM 2321 C CA . GLU A 1 300 ? 5.164 -25.031 12.289 1 93.69 300 GLU A CA 1
ATOM 2322 C C . GLU A 1 300 ? 3.715 -24.562 12.172 1 93.69 300 GLU A C 1
ATOM 2324 O O . GLU A 1 300 ? 3.369 -23.484 12.633 1 93.69 300 GLU A O 1
ATOM 2329 N N . GLU A 1 301 ? 2.861 -25.359 11.562 1 96.12 301 GLU A N 1
ATOM 2330 C CA . GLU A 1 301 ? 1.489 -24.953 11.273 1 96.12 301 GLU A CA 1
ATOM 2331 C C . GLU A 1 301 ? 0.785 -24.453 12.539 1 96.12 301 GLU A C 1
ATOM 2333 O O . GLU A 1 301 ? 0.173 -23.391 12.539 1 96.12 301 GLU A O 1
ATOM 2338 N N . GLU A 1 302 ? 0.883 -25.219 13.633 1 94.75 302 GLU A N 1
ATOM 2339 C CA . GLU A 1 302 ? 0.173 -24.875 14.859 1 94.75 302 GLU A CA 1
ATOM 2340 C C . GLU A 1 302 ? 0.66 -23.547 15.43 1 94.75 302 GLU A C 1
ATOM 2342 O O . GLU A 1 302 ? -0.147 -22.688 15.781 1 94.75 302 GLU A O 1
ATOM 2347 N N . SER A 1 303 ? 1.962 -23.359 15.492 1 91.12 303 SER A N 1
ATOM 2348 C CA . SER A 1 303 ? 2.514 -22.109 16.016 1 91.12 303 SER A CA 1
ATOM 2349 C C . SER A 1 303 ? 2.182 -20.922 15.117 1 91.12 303 SER A C 1
ATOM 2351 O O . SER A 1 303 ? 1.905 -19.828 15.602 1 91.12 303 SER A O 1
ATOM 2353 N N . ILE A 1 304 ? 2.203 -21.125 13.781 1 92 304 ILE A N 1
ATOM 2354 C CA . ILE A 1 304 ? 1.894 -20.062 12.82 1 92 304 ILE A CA 1
ATOM 2355 C C . ILE A 1 304 ? 0.449 -19.609 13 1 92 304 ILE A C 1
ATOM 2357 O O . ILE A 1 304 ? 0.173 -18.406 13.047 1 92 304 ILE A O 1
ATOM 2361 N N . ARG A 1 305 ? -0.458 -20.562 13.172 1 91.5 305 ARG A N 1
ATOM 2362 C CA . ARG A 1 305 ? -1.871 -20.234 13.352 1 91.5 305 ARG A CA 1
ATOM 2363 C C . ARG A 1 305 ? -2.125 -19.609 14.719 1 91.5 305 ARG A C 1
ATOM 2365 O O . ARG A 1 305 ? -2.781 -18.578 14.82 1 91.5 305 ARG A O 1
ATOM 2372 N N . ASP A 1 306 ? -1.529 -20.156 15.773 1 88 306 ASP A N 1
ATOM 2373 C CA . ASP A 1 306 ? -1.804 -19.734 17.141 1 88 306 ASP A CA 1
ATOM 2374 C C . ASP A 1 306 ? -1.226 -18.344 17.422 1 88 306 ASP A C 1
ATOM 2376 O O . ASP A 1 306 ? -1.816 -17.562 18.156 1 88 306 ASP A O 1
ATOM 2380 N N . ASP A 1 307 ? -0.139 -18.062 16.797 1 84.81 307 ASP A N 1
ATOM 2381 C CA . ASP A 1 307 ? 0.55 -16.812 17.109 1 84.81 307 ASP A CA 1
ATOM 2382 C C . ASP A 1 307 ? 0.339 -15.789 15.992 1 84.81 307 ASP A C 1
ATOM 2384 O O . ASP A 1 307 ? 0.95 -14.719 16 1 84.81 307 ASP A O 1
ATOM 2388 N N . ASP A 1 308 ? -0.47 -16.094 15 1 87.75 308 ASP A N 1
ATOM 2389 C CA . ASP A 1 308 ? -0.802 -15.219 13.875 1 87.75 308 ASP A CA 1
ATOM 2390 C C . ASP A 1 308 ? 0.461 -14.703 13.188 1 87.75 308 ASP A C 1
ATOM 2392 O O . ASP A 1 308 ? 0.629 -13.492 13.016 1 87.75 308 ASP A O 1
ATOM 2396 N N . LEU A 1 309 ? 1.337 -15.695 12.891 1 88.75 309 LEU A N 1
ATOM 2397 C CA . LEU A 1 309 ? 2.617 -15.352 12.281 1 88.75 309 LEU A CA 1
ATOM 2398 C C . LEU A 1 309 ? 2.457 -15.094 10.781 1 88.75 309 LEU A C 1
ATOM 2400 O O . LEU A 1 309 ? 1.446 -15.477 10.188 1 88.75 309 LEU A O 1
ATOM 2404 N N . HIS A 1 310 ? 3.408 -14.477 10.156 1 91.88 310 HIS A N 1
ATOM 2405 C CA . HIS A 1 310 ? 3.549 -14.25 8.719 1 91.88 310 HIS A CA 1
ATOM 2406 C C . HIS A 1 310 ? 2.492 -13.281 8.211 1 91.88 310 HIS A C 1
ATOM 2408 O O . HIS A 1 310 ? 2.039 -13.391 7.066 1 91.88 310 HIS A O 1
ATOM 2414 N N . ARG A 1 311 ? 2.006 -12.414 9.047 1 91.31 311 ARG A N 1
ATOM 2415 C CA . ARG A 1 311 ? 1.086 -11.344 8.68 1 91.31 311 ARG A CA 1
ATOM 2416 C C . ARG A 1 311 ? 1.64 -9.977 9.078 1 91.31 311 ARG A C 1
ATOM 2418 O O . ARG A 1 311 ? 2.412 -9.875 10.039 1 91.31 311 ARG A O 1
ATOM 2425 N N . VAL A 1 312 ? 1.331 -8.945 8.336 1 91.44 312 VAL A N 1
ATOM 2426 C CA . VAL A 1 312 ? 1.739 -7.578 8.625 1 91.44 312 VAL A CA 1
ATOM 2427 C C . VAL A 1 312 ? 0.832 -6.984 9.703 1 91.44 312 VAL A C 1
ATOM 2429 O O . VAL A 1 312 ? -0.394 -7.066 9.602 1 91.44 312 VAL A O 1
ATOM 2432 N N . ARG A 1 313 ? 1.461 -6.453 10.734 1 90.12 313 ARG A N 1
ATOM 2433 C CA . ARG A 1 313 ? 0.725 -5.883 11.859 1 90.12 313 ARG A CA 1
ATOM 2434 C C . ARG A 1 313 ? 1.347 -4.566 12.312 1 90.12 313 ARG A C 1
ATOM 2436 O O . ARG A 1 313 ? 2.537 -4.328 12.094 1 90.12 313 ARG A O 1
ATOM 2443 N N . LEU A 1 314 ? 0.493 -3.727 12.82 1 89.62 314 LEU A N 1
ATOM 2444 C CA . LEU A 1 314 ? 0.993 -2.588 13.586 1 89.62 314 LEU A CA 1
ATOM 2445 C C . LEU A 1 314 ? 1.458 -3.025 14.969 1 89.62 314 LEU A C 1
ATOM 2447 O O . LEU A 1 314 ? 0.704 -3.658 15.711 1 89.62 314 LEU A O 1
ATOM 2451 N N . HIS A 1 315 ? 2.682 -2.709 15.336 1 85.69 315 HIS A N 1
ATOM 2452 C CA . HIS A 1 315 ? 3.229 -3.055 16.641 1 85.69 315 HIS A CA 1
ATOM 2453 C C . HIS A 1 315 ? 2.76 -2.074 17.703 1 85.69 315 HIS A C 1
ATOM 2455 O O . HIS A 1 315 ? 3.309 -0.977 17.828 1 85.69 315 HIS A O 1
ATOM 2461 N N . ALA A 1 316 ? 1.777 -2.463 18.531 1 78.5 316 ALA A N 1
ATOM 2462 C CA . ALA A 1 316 ? 1.188 -1.576 19.531 1 78.5 316 ALA A CA 1
ATOM 2463 C C . ALA A 1 316 ? 1.563 -2.016 20.938 1 78.5 316 ALA A C 1
ATOM 2465 O O . ALA A 1 316 ? 0.911 -1.626 21.922 1 78.5 316 ALA A O 1
ATOM 2466 N N . GLY A 1 317 ? 2.57 -2.764 21.109 1 72.56 317 GLY A N 1
ATOM 2467 C CA . GLY A 1 317 ? 3.025 -3.264 22.391 1 72.56 317 GLY A CA 1
ATOM 2468 C C . GLY A 1 317 ? 3.17 -4.773 22.438 1 72.56 317 GLY A C 1
ATOM 2469 O O . GLY A 1 317 ? 2.852 -5.457 21.453 1 72.56 317 GLY A O 1
ATOM 2470 N N . PRO A 1 318 ? 3.68 -5.07 23.531 1 61.28 318 PRO A N 1
ATOM 2471 C CA . PRO A 1 318 ? 3.869 -6.52 23.641 1 61.28 318 PRO A CA 1
ATOM 2472 C C . PRO A 1 318 ? 2.57 -7.297 23.453 1 61.28 318 PRO A C 1
ATOM 2474 O O . PRO A 1 318 ? 1.614 -7.094 24.219 1 61.28 318 PRO A O 1
ATOM 2477 N N . GLY A 1 319 ? 2.506 -8.055 22.375 1 59.03 319 GLY A N 1
ATOM 2478 C CA . GLY A 1 319 ? 1.354 -8.906 22.109 1 59.03 319 GLY A CA 1
ATOM 2479 C C . GLY A 1 319 ? 0.19 -8.148 21.5 1 59.03 319 GLY A C 1
ATOM 2480 O O . GLY A 1 319 ? -0.844 -8.742 21.188 1 59.03 319 GLY A O 1
ATOM 2481 N N . LEU A 1 320 ? 0.343 -6.809 21.328 1 57.88 320 LEU A N 1
ATOM 2482 C CA . LEU A 1 320 ? -0.787 -6.07 20.766 1 57.88 320 LEU A CA 1
ATOM 2483 C C . LEU A 1 320 ? -0.513 -5.664 19.328 1 57.88 320 LEU A C 1
ATOM 2485 O O . LEU A 1 320 ? 0.333 -4.809 19.062 1 57.88 320 LEU A O 1
ATOM 2489 N N . PHE A 1 321 ? -1.048 -6.535 18.453 1 59.19 321 PHE A N 1
ATOM 2490 C CA . PHE A 1 321 ? -0.917 -6.309 17.016 1 59.19 321 PHE A CA 1
ATOM 2491 C C . PHE A 1 321 ? -2.268 -5.98 16.406 1 59.19 321 PHE A C 1
ATOM 2493 O O . PHE A 1 321 ? -3.291 -6.551 16.781 1 59.19 321 PHE A O 1
ATOM 2500 N N . ILE A 1 322 ? -2.488 -4.941 15.719 1 66.19 322 ILE A N 1
ATOM 2501 C CA . ILE A 1 322 ? -3.693 -4.508 15.023 1 66.19 322 ILE A CA 1
ATOM 2502 C C . ILE A 1 322 ? -3.504 -4.664 13.516 1 66.19 322 ILE A C 1
ATOM 2504 O O . ILE A 1 322 ? -2.457 -4.301 12.977 1 66.19 322 ILE A O 1
ATOM 2508 N N . PRO A 1 323 ? -4.531 -5.145 12.836 1 52.66 323 PRO A N 1
ATOM 2509 C CA . PRO A 1 323 ? -5.801 -5.742 13.273 1 52.66 323 PRO A CA 1
ATOM 2510 C C . PRO A 1 323 ? -5.621 -7.133 13.875 1 52.66 323 PRO A C 1
ATOM 2512 O O . PRO A 1 323 ? -4.656 -7.832 13.555 1 52.66 323 PRO A O 1
ATOM 2515 N N . HIS A 1 324 ? -6.469 -7.352 14.969 1 44.59 324 HIS A N 1
ATOM 2516 C CA . HIS A 1 324 ? -6.633 -8.734 15.398 1 44.59 324 HIS A CA 1
ATOM 2517 C C . HIS A 1 324 ? -7.621 -9.477 14.508 1 44.59 324 HIS A C 1
ATOM 2519 O O . HIS A 1 324 ? -8.703 -8.969 14.219 1 44.59 324 HIS A O 1
ATOM 2525 N N . LEU A 1 325 ? -7.176 -10.125 13.484 1 39.31 325 LEU A N 1
ATOM 2526 C CA . LEU A 1 325 ? -8.156 -10.914 12.742 1 39.31 325 LEU A CA 1
ATOM 2527 C C . LEU A 1 325 ? -8.812 -11.953 13.648 1 39.31 325 LEU A C 1
ATOM 2529 O O . LEU A 1 325 ? -8.125 -12.695 14.352 1 39.31 325 LEU A O 1
ATOM 2533 N N . GLU A 1 326 ? -9.844 -11.664 14.359 1 36.66 326 GLU A N 1
ATOM 2534 C CA . GLU A 1 326 ? -10.586 -12.797 14.898 1 36.66 326 GLU A CA 1
ATOM 2535 C C . GLU A 1 326 ? -11.047 -13.734 13.789 1 36.66 326 GLU A C 1
ATOM 2537 O O . GLU A 1 326 ? -11.75 -13.305 12.867 1 36.66 326 GLU A O 1
ATOM 2542 N N . PHE A 1 327 ? -10.172 -14.422 13.172 1 29.73 327 PHE A N 1
ATOM 2543 C CA . PHE A 1 327 ? -10.836 -15.438 12.367 1 29.73 327 PHE A CA 1
ATOM 2544 C C . PHE A 1 327 ? -11.695 -16.344 13.242 1 29.73 327 PHE A C 1
ATOM 2546 O O . PHE A 1 327 ? -11.383 -16.562 14.414 1 29.73 327 PHE A O 1
ATOM 2553 N N . MET B 1 1 ? -5.977 -7.891 32.062 1 22.28 1 MET B N 1
ATOM 2554 C CA . MET B 1 1 ? -5.305 -6.645 31.719 1 22.28 1 MET B CA 1
ATOM 2555 C C . MET B 1 1 ? -5.988 -5.977 30.531 1 22.28 1 MET B C 1
ATOM 2557 O O . MET B 1 1 ? -6.328 -6.641 29.547 1 22.28 1 MET B O 1
ATOM 2561 N N . ALA B 1 2 ? -6.605 -5 30.719 1 29.83 2 ALA B N 1
ATOM 2562 C CA . ALA B 1 2 ? -7.379 -4.234 29.734 1 29.83 2 ALA B CA 1
ATOM 2563 C C . ALA B 1 2 ? -6.648 -4.148 28.406 1 29.83 2 ALA B C 1
ATOM 2565 O O . ALA B 1 2 ? -5.445 -3.875 28.359 1 29.83 2 ALA B O 1
ATOM 2566 N N . GLN B 1 3 ? -6.898 -4.758 27.453 1 38.88 3 GLN B N 1
ATOM 2567 C CA . GLN B 1 3 ? -6.348 -4.711 26.109 1 38.88 3 GLN B CA 1
ATOM 2568 C C . GLN B 1 3 ? -5.969 -3.287 25.719 1 38.88 3 GLN B C 1
ATOM 2570 O O . GLN B 1 3 ? -6.836 -2.416 25.609 1 38.88 3 GLN B O 1
ATOM 2575 N N . GLN B 1 4 ? -4.902 -2.686 26.297 1 46.34 4 GLN B N 1
ATOM 2576 C CA . GLN B 1 4 ? -4.367 -1.36 26 1 46.34 4 GLN B CA 1
ATOM 2577 C C . GLN B 1 4 ? -4.555 -1.007 24.531 1 46.34 4 GLN B C 1
ATOM 2579 O O . GLN B 1 4 ? -4.133 -1.756 23.641 1 46.34 4 GLN B O 1
ATOM 2584 N N . SER B 1 5 ? -5.715 -0.327 24.203 1 58.66 5 SER B N 1
ATOM 2585 C CA . SER B 1 5 ? -6.098 0.062 22.844 1 58.66 5 SER B CA 1
ATOM 2586 C C . SER B 1 5 ? -5.113 1.07 22.266 1 58.66 5 SER B C 1
ATOM 2588 O O . SER B 1 5 ? -4.582 1.916 22.984 1 58.66 5 SER B O 1
ATOM 2590 N N . LEU B 1 6 ? -4.398 0.791 21.219 1 66.19 6 LEU B N 1
ATOM 2591 C CA . LEU B 1 6 ? -3.615 1.742 20.438 1 66.19 6 LEU B CA 1
ATOM 2592 C C . LEU B 1 6 ? -4.398 3.029 20.203 1 66.19 6 LEU B C 1
ATOM 2594 O O . LEU B 1 6 ? -3.816 4.113 20.141 1 66.19 6 LEU B O 1
ATOM 2598 N N . LEU B 1 7 ? -5.758 2.834 20.406 1 74.5 7 LEU B N 1
ATOM 2599 C CA . LEU B 1 7 ? -6.598 3.992 20.125 1 74.5 7 LEU B CA 1
ATOM 2600 C C . LEU B 1 7 ? -6.938 4.746 21.406 1 74.5 7 LEU B C 1
ATOM 2602 O O . LEU B 1 7 ? -7.184 4.129 22.453 1 74.5 7 LEU B O 1
ATOM 2606 N N . GLY B 1 8 ? -6.91 6.035 21.312 1 81.25 8 GLY B N 1
ATOM 2607 C CA . GLY B 1 8 ? -7.254 6.891 22.438 1 81.25 8 GLY B CA 1
ATOM 2608 C C . GLY B 1 8 ? -8.75 7 22.672 1 81.25 8 GLY B C 1
ATOM 2609 O O . GLY B 1 8 ? -9.539 6.301 22.031 1 81.25 8 GLY B O 1
ATOM 2610 N N . LYS B 1 9 ? -9.023 7.793 23.656 1 86.12 9 LYS B N 1
ATOM 2611 C CA . LYS B 1 9 ? -10.43 7.871 24.062 1 86.12 9 LYS B CA 1
ATOM 2612 C C . LYS B 1 9 ? -10.953 9.297 23.938 1 86.12 9 LYS B C 1
ATOM 2614 O O . LYS B 1 9 ? -12.133 9.555 24.219 1 86.12 9 LYS B O 1
ATOM 2619 N N . GLU B 1 10 ? -10.102 10.172 23.516 1 91.56 10 GLU B N 1
ATOM 2620 C CA . GLU B 1 10 ? -10.555 11.555 23.375 1 91.56 10 GLU B CA 1
ATOM 2621 C C . GLU B 1 10 ? -11.422 11.711 22.125 1 91.56 10 GLU B C 1
ATOM 2623 O O . GLU B 1 10 ? -11.227 11.016 21.125 1 91.56 10 GLU B O 1
ATOM 2628 N N . HIS B 1 11 ? -12.328 12.672 22.172 1 94.94 11 HIS B N 1
ATOM 2629 C CA . HIS B 1 11 ? -13.227 12.906 21.047 1 94.94 11 HIS B CA 1
ATOM 2630 C C . HIS B 1 11 ? -13.156 14.367 20.594 1 94.94 11 HIS B C 1
ATOM 2632 O O . HIS B 1 11 ? -13.844 14.75 19.641 1 94.94 11 HIS B O 1
ATOM 2638 N N . ASP B 1 12 ? -12.383 15.125 21.312 1 96.81 12 ASP B N 1
ATOM 2639 C CA . ASP B 1 12 ? -12.148 16.531 21.031 1 96.81 12 ASP B CA 1
ATOM 2640 C C . ASP B 1 12 ? -10.734 16.938 21.453 1 96.81 12 ASP B C 1
ATOM 2642 O O . ASP B 1 12 ? -10.008 16.156 22.047 1 96.81 12 ASP B O 1
ATOM 2646 N N . CYS B 1 13 ? -10.367 18.188 21.031 1 97.25 13 CYS B N 1
ATOM 2647 C CA . CYS B 1 13 ? -9.102 18.719 21.516 1 97.25 13 CYS B CA 1
ATOM 2648 C C . CYS B 1 13 ? -9.164 19 23.016 1 97.25 13 CYS B C 1
ATOM 2650 O O . CYS B 1 13 ? -10.242 18.953 23.609 1 97.25 13 CYS B O 1
ATOM 2652 N N . TYR B 1 14 ? -8.109 19.172 23.609 1 97.19 14 TYR B N 1
ATOM 2653 C CA . TYR B 1 14 ? -7.938 19.453 25.047 1 97.19 14 TYR B CA 1
ATOM 2654 C C . TYR B 1 14 ? -6.777 20.406 25.281 1 97.19 14 TYR B C 1
ATOM 2656 O O . TYR B 1 14 ? -6.125 20.844 24.328 1 97.19 14 TYR B O 1
ATOM 2664 N N . PHE B 1 15 ? -6.504 20.812 26.438 1 97.25 15 PHE B N 1
ATOM 2665 C CA . PHE B 1 15 ? -5.621 21.938 26.734 1 97.25 15 PHE B CA 1
ATOM 2666 C C . PHE B 1 15 ? -4.27 21.766 26.047 1 97.25 15 PHE B C 1
ATOM 2668 O O . PHE B 1 15 ? -3.795 22.672 25.375 1 97.25 15 PHE B O 1
ATOM 2675 N N . ALA B 1 16 ? -3.656 20.641 26.078 1 97 16 ALA B N 1
ATOM 2676 C CA . ALA B 1 16 ? -2.303 20.406 25.578 1 97 16 ALA B CA 1
ATOM 2677 C C . ALA B 1 16 ? -2.277 20.406 24.062 1 97 16 ALA B C 1
ATOM 2679 O O . ALA B 1 16 ? -1.21 20.516 23.453 1 97 16 ALA B O 1
ATOM 2680 N N . SER B 1 17 ? -3.49 20.281 23.422 1 98.25 17 SER B N 1
ATOM 2681 C CA . SER B 1 17 ? -3.529 20.203 21.969 1 98.25 17 SER B CA 1
ATOM 2682 C C . SER B 1 17 ? -4.344 21.359 21.391 1 98.25 17 SER B C 1
ATOM 2684 O O . SER B 1 17 ? -4.672 21.344 20.203 1 98.25 17 SER B O 1
ATOM 2686 N N . ASP B 1 18 ? -4.73 22.328 22.188 1 98.62 18 ASP B N 1
ATOM 2687 C CA . ASP B 1 18 ? -5.582 23.438 21.734 1 98.62 18 ASP B CA 1
ATOM 2688 C C . ASP B 1 18 ? -4.84 24.766 21.797 1 98.62 18 ASP B C 1
ATOM 2690 O O . ASP B 1 18 ? -4.723 25.359 22.859 1 98.62 18 ASP B O 1
ATOM 2694 N N . PRO B 1 19 ? -4.441 25.312 20.641 1 98.62 19 PRO B N 1
ATOM 2695 C CA . PRO B 1 19 ? -3.678 26.562 20.641 1 98.62 19 PRO B CA 1
ATOM 2696 C C . PRO B 1 19 ? -4.531 27.766 21 1 98.62 19 PRO B C 1
ATOM 2698 O O . PRO B 1 19 ? -3.998 28.844 21.25 1 98.62 19 PRO B O 1
ATOM 2701 N N . ARG B 1 20 ? -5.801 27.672 21.109 1 98.31 20 ARG B N 1
ATOM 2702 C CA . ARG B 1 20 ? -6.68 28.781 21.453 1 98.31 20 ARG B CA 1
ATOM 2703 C C . ARG B 1 20 ? -6.613 29.078 22.953 1 98.31 20 ARG B C 1
ATOM 2705 O O . ARG B 1 20 ? -6.883 30.203 23.375 1 98.31 20 ARG B O 1
ATOM 2712 N N . VAL B 1 21 ? -6.234 27.984 23.672 1 98.31 21 VAL B N 1
ATOM 2713 C CA . VAL B 1 21 ? -6.285 28.156 25.125 1 98.31 21 VAL B CA 1
ATOM 2714 C C . VAL B 1 21 ? -4.902 27.922 25.719 1 98.31 21 VAL B C 1
ATOM 2716 O O . VAL B 1 21 ? -4.609 28.375 26.828 1 98.31 21 VAL B O 1
ATOM 2719 N N . ASN B 1 22 ? -4.043 27.125 25.094 1 98.31 22 ASN B N 1
ATOM 2720 C CA . ASN B 1 22 ? -2.688 26.844 25.547 1 98.31 22 ASN B CA 1
ATOM 2721 C C . ASN B 1 22 ? -1.7 27.891 25.047 1 98.31 22 ASN B C 1
ATOM 2723 O O . ASN B 1 22 ? -1.352 27.906 23.859 1 98.31 22 ASN B O 1
ATOM 2727 N N . PRO B 1 23 ? -1.145 28.75 25.906 1 97.88 23 PRO B N 1
ATOM 2728 C CA . PRO B 1 23 ? -0.292 29.859 25.469 1 97.88 23 PRO B CA 1
ATOM 2729 C C . PRO B 1 23 ? 1.002 29.375 24.812 1 97.88 23 PRO B C 1
ATOM 2731 O O . PRO B 1 23 ? 1.511 30.031 23.891 1 97.88 23 PRO B O 1
ATOM 2734 N N . GLU B 1 24 ? 1.515 28.297 25.281 1 97.69 24 GLU B N 1
ATOM 2735 C CA . GLU B 1 24 ? 2.727 27.75 24.672 1 97.69 24 GLU B CA 1
ATOM 2736 C C . GLU B 1 24 ? 2.471 27.281 23.25 1 97.69 24 GLU B C 1
ATOM 2738 O O . GLU B 1 24 ? 3.281 27.547 22.344 1 97.69 24 GLU B O 1
ATOM 2743 N N . LEU B 1 25 ? 1.355 26.609 23 1 98.31 25 LEU B N 1
ATOM 2744 C CA . LEU B 1 25 ? 1.013 26.125 21.656 1 98.31 25 LEU B CA 1
ATOM 2745 C C . LEU B 1 25 ? 0.611 27.281 20.75 1 98.31 25 LEU B C 1
ATOM 2747 O O . LEU B 1 25 ? 0.826 27.234 19.547 1 98.31 25 LEU B O 1
ATOM 2751 N N . ALA B 1 26 ? 0.118 28.375 21.297 1 98.44 26 ALA B N 1
ATOM 2752 C CA . ALA B 1 26 ? -0.393 29.531 20.562 1 98.44 26 ALA B CA 1
ATOM 2753 C C . ALA B 1 26 ? 0.728 30.234 19.812 1 98.44 26 ALA B C 1
ATOM 2755 O O . ALA B 1 26 ? 0.478 30.938 18.828 1 98.44 26 ALA B O 1
ATOM 2756 N N . THR B 1 27 ? 2.008 30.031 20.281 1 98.31 27 THR B N 1
ATOM 2757 C CA . THR B 1 27 ? 3.127 30.703 19.625 1 98.31 27 THR B CA 1
ATOM 2758 C C . THR B 1 27 ? 4.102 29.688 19.047 1 98.31 27 THR B C 1
ATOM 2760 O O . THR B 1 27 ? 5.211 30.047 18.641 1 98.31 27 THR B O 1
ATOM 2763 N N . SER B 1 28 ? 3.668 28.438 19 1 98.56 28 SER B N 1
ATOM 2764 C CA . SER B 1 28 ? 4.59 27.344 18.734 1 98.56 28 SER B CA 1
ATOM 2765 C C . SER B 1 28 ? 4.98 27.297 17.266 1 98.56 28 SER B C 1
ATOM 2767 O O . SER B 1 28 ? 5.969 26.656 16.891 1 98.56 28 SER B O 1
ATOM 2769 N N . LEU B 1 29 ? 4.25 28.016 16.375 1 98.75 29 LEU B N 1
ATOM 2770 C CA . LEU B 1 29 ? 4.551 27.938 14.945 1 98.75 29 LEU B CA 1
ATOM 2771 C C . LEU B 1 29 ? 4.914 29.312 14.391 1 98.75 29 LEU B C 1
ATOM 2773 O O . LEU B 1 29 ? 4.785 29.547 13.188 1 98.75 29 LEU B O 1
ATOM 2777 N N . LYS B 1 30 ? 5.289 30.172 15.312 1 98.25 30 LYS B N 1
ATOM 2778 C CA . LYS B 1 30 ? 5.773 31.469 14.883 1 98.25 30 LYS B CA 1
ATOM 2779 C C . LYS B 1 30 ? 6.883 31.328 13.844 1 98.25 30 LYS B C 1
ATOM 2781 O O . LYS B 1 30 ? 7.785 30.516 13.992 1 98.25 30 LYS B O 1
ATOM 2786 N N . ASP B 1 31 ? 6.785 32.031 12.688 1 98.12 31 ASP B N 1
ATOM 2787 C CA . ASP B 1 31 ? 7.758 32.156 11.602 1 98.12 31 ASP B CA 1
ATOM 2788 C C . ASP B 1 31 ? 7.773 30.891 10.75 1 98.12 31 ASP B C 1
ATOM 2790 O O . ASP B 1 31 ? 8.68 30.703 9.93 1 98.12 31 ASP B O 1
ATOM 2794 N N . LYS B 1 32 ? 6.82 29.969 11 1 98.75 32 LYS B N 1
ATOM 2795 C CA . LYS B 1 32 ? 6.781 28.719 10.227 1 98.75 32 LYS B CA 1
ATOM 2796 C C . LYS B 1 32 ? 5.867 28.859 9.016 1 98.75 32 LYS B C 1
ATOM 2798 O O . LYS B 1 32 ? 4.812 29.5 9.094 1 98.75 32 LYS B O 1
ATOM 2803 N N . ASN B 1 33 ? 6.285 28.328 7.879 1 98.94 33 ASN B N 1
ATOM 2804 C CA . ASN B 1 33 ? 5.5 28.219 6.656 1 98.94 33 ASN B CA 1
ATOM 2805 C C . ASN B 1 33 ? 4.898 26.828 6.5 1 98.94 33 ASN B C 1
ATOM 2807 O O . ASN B 1 33 ? 5.629 25.828 6.445 1 98.94 33 ASN B O 1
ATOM 2811 N N . VAL B 1 34 ? 3.555 26.734 6.414 1 98.94 34 VAL B N 1
ATOM 2812 C CA . VAL B 1 34 ? 2.859 25.453 6.473 1 98.94 34 VAL B CA 1
ATOM 2813 C C . VAL B 1 34 ? 2.08 25.234 5.18 1 98.94 34 VAL B C 1
ATOM 2815 O O . VAL B 1 34 ? 1.423 26.141 4.676 1 98.94 34 VAL B O 1
ATOM 2818 N N . VAL B 1 35 ? 2.223 24.062 4.574 1 98.94 35 VAL B N 1
ATOM 2819 C CA . VAL B 1 35 ? 1.448 23.641 3.416 1 98.94 35 VAL B CA 1
ATOM 2820 C C . VAL B 1 35 ? 0.395 22.609 3.852 1 98.94 35 VAL B C 1
ATOM 2822 O O . VAL B 1 35 ? 0.695 21.688 4.602 1 98.94 35 VAL B O 1
ATOM 2825 N N . ILE B 1 36 ? -0.868 22.781 3.438 1 98.94 36 ILE B N 1
ATOM 2826 C CA . ILE B 1 36 ? -1.933 21.828 3.732 1 98.94 36 ILE B CA 1
ATOM 2827 C C . ILE B 1 36 ? -2.627 21.406 2.438 1 98.94 36 ILE B C 1
ATOM 2829 O O . ILE B 1 36 ? -3.24 22.234 1.762 1 98.94 36 ILE B O 1
ATOM 2833 N N . ALA B 1 37 ? -2.494 20.156 2.061 1 98.81 37 ALA B N 1
ATOM 2834 C CA . ALA B 1 37 ? -3.281 19.562 0.989 1 98.81 37 ALA B CA 1
ATOM 2835 C C . ALA B 1 37 ? -4.59 18.984 1.526 1 98.81 37 ALA B C 1
ATOM 2837 O O . ALA B 1 37 ? -4.59 18.219 2.49 1 98.81 37 ALA B O 1
ATOM 2838 N N . GLY B 1 38 ? -5.672 19.25 0.874 1 97.81 38 GLY B N 1
ATOM 2839 C CA . GLY B 1 38 ? -6.977 18.875 1.396 1 97.81 38 GLY B CA 1
ATOM 2840 C C . GLY B 1 38 ? -7.473 19.812 2.479 1 97.81 38 GLY B C 1
ATOM 2841 O O . GLY B 1 38 ? -7.863 19.375 3.561 1 97.81 38 GLY B O 1
ATOM 2842 N N . ALA B 1 39 ? -7.484 21.109 2.186 1 98 39 ALA B N 1
ATOM 2843 C CA . ALA B 1 39 ? -7.738 22.125 3.199 1 98 39 ALA B CA 1
ATOM 2844 C C . ALA B 1 39 ? -9.117 22.75 3.012 1 98 39 ALA B C 1
ATOM 2846 O O . ALA B 1 39 ? -9.422 23.781 3.617 1 98 39 ALA B O 1
ATOM 2847 N N . GLY B 1 40 ? -9.938 22.188 2.184 1 94.94 40 GLY B N 1
ATOM 2848 C CA . GLY B 1 40 ? -11.18 22.828 1.801 1 94.94 40 GLY B CA 1
ATOM 2849 C C . GLY B 1 40 ? -12.25 22.75 2.871 1 94.94 40 GLY B C 1
ATOM 2850 O O . GLY B 1 40 ? -13.109 23.625 2.973 1 94.94 40 GLY B O 1
ATOM 2851 N N . ARG B 1 41 ? -12.297 21.719 3.6 1 93.06 41 ARG B N 1
ATOM 2852 C CA . ARG B 1 41 ? -13.32 21.469 4.613 1 93.06 41 ARG B CA 1
ATOM 2853 C C . ARG B 1 41 ? -12.844 20.453 5.641 1 93.06 41 ARG B C 1
ATOM 2855 O O . ARG B 1 41 ? -11.703 20 5.582 1 93.06 41 ARG B O 1
ATOM 2862 N N . GLY B 1 42 ? -13.656 20.25 6.629 1 95.19 42 GLY B N 1
ATOM 2863 C CA . GLY B 1 42 ? -13.445 19.156 7.566 1 95.19 42 GLY B CA 1
ATOM 2864 C C . GLY B 1 42 ? -12.148 19.281 8.336 1 95.19 42 GLY B C 1
ATOM 2865 O O . GLY B 1 42 ? -11.859 20.312 8.93 1 95.19 42 GLY B O 1
ATOM 2866 N N . ILE B 1 43 ? -11.422 18.203 8.32 1 97.5 43 ILE B N 1
ATOM 2867 C CA . ILE B 1 43 ? -10.195 18.094 9.094 1 97.5 43 ILE B CA 1
ATOM 2868 C C . ILE B 1 43 ? -9.172 19.109 8.602 1 97.5 43 ILE B C 1
ATOM 2870 O O . ILE B 1 43 ? -8.531 19.797 9.398 1 97.5 43 ILE B O 1
ATOM 2874 N N . GLY B 1 44 ? -9.062 19.297 7.27 1 98.44 44 GLY B N 1
ATOM 2875 C CA . GLY B 1 44 ? -8.109 20.234 6.695 1 98.44 44 GLY B CA 1
ATOM 2876 C C . GLY B 1 44 ? -8.359 21.672 7.105 1 98.44 44 GLY B C 1
ATOM 2877 O O . GLY B 1 44 ? -7.426 22.406 7.438 1 98.44 44 GLY B O 1
ATOM 2878 N N . ARG B 1 45 ? -9.617 22.047 7.09 1 98.38 45 ARG B N 1
ATOM 2879 C CA . ARG B 1 45 ? -9.984 23.406 7.508 1 98.38 45 ARG B CA 1
ATOM 2880 C C . ARG B 1 45 ? -9.68 23.625 8.984 1 98.38 45 ARG B C 1
ATOM 2882 O O . ARG B 1 45 ? -9.133 24.656 9.367 1 98.38 45 ARG B O 1
ATOM 2889 N N . ALA B 1 46 ? -10.039 22.625 9.812 1 98.69 46 ALA B N 1
ATOM 2890 C CA . ALA B 1 46 ? -9.766 22.734 11.242 1 98.69 46 ALA B CA 1
ATOM 2891 C C . ALA B 1 46 ? -8.266 22.859 11.508 1 98.69 46 ALA B C 1
ATOM 2893 O O . ALA B 1 46 ? -7.848 23.625 12.383 1 98.69 46 ALA B O 1
ATOM 2894 N N . CYS B 1 47 ? -7.473 22.141 10.75 1 98.94 47 CYS B N 1
ATOM 2895 C CA . CYS B 1 47 ? -6.023 22.219 10.898 1 98.94 47 CYS B CA 1
ATOM 2896 C C . CYS B 1 47 ? -5.512 23.594 10.492 1 98.94 47 CYS B C 1
ATOM 2898 O O . CYS B 1 47 ? -4.672 24.172 11.18 1 98.94 47 CYS B O 1
ATOM 2900 N N . ALA B 1 48 ? -6.031 24.109 9.383 1 98.94 48 ALA B N 1
ATOM 2901 C CA . ALA B 1 48 ? -5.633 25.438 8.938 1 98.94 48 ALA B CA 1
ATOM 2902 C C . ALA B 1 48 ? -5.918 26.484 10.008 1 98.94 48 ALA B C 1
ATOM 2904 O O . ALA B 1 48 ? -5.078 27.344 10.289 1 98.94 48 ALA B O 1
ATOM 2905 N N . LEU B 1 49 ? -7.039 26.375 10.641 1 98.88 49 LEU B N 1
ATOM 2906 C CA . LEU B 1 49 ? -7.43 27.328 11.672 1 98.88 49 LEU B CA 1
ATOM 2907 C C . LEU B 1 49 ? -6.539 27.188 12.906 1 98.88 49 LEU B C 1
ATOM 2909 O O . LEU B 1 49 ? -6.047 28.188 13.438 1 98.88 49 LEU B O 1
ATOM 2913 N N . PHE B 1 50 ? -6.309 25.938 13.352 1 98.94 50 PHE B N 1
ATOM 2914 C CA . PHE B 1 50 ? -5.48 25.719 14.531 1 98.94 50 PHE B CA 1
ATOM 2915 C C . PHE B 1 50 ? -4.055 26.203 14.289 1 98.94 50 PHE B C 1
ATOM 2917 O O . PHE B 1 50 ? -3.434 26.797 15.18 1 98.94 50 PHE B O 1
ATOM 2924 N N . ILE B 1 51 ? -3.539 26 13.117 1 98.88 51 ILE B N 1
ATOM 2925 C CA . ILE B 1 51 ? -2.191 26.422 12.766 1 98.88 51 ILE B CA 1
ATOM 2926 C C . ILE B 1 51 ? -2.121 27.938 12.742 1 98.88 51 ILE B C 1
ATOM 2928 O O . ILE B 1 51 ? -1.109 28.531 13.141 1 98.88 51 ILE B O 1
ATOM 2932 N N . THR B 1 52 ? -3.211 28.594 12.312 1 98.88 52 THR B N 1
ATOM 2933 C CA . THR B 1 52 ? -3.316 30.047 12.383 1 98.88 52 THR B CA 1
ATOM 2934 C C . THR B 1 52 ? -3.299 30.531 13.828 1 98.88 52 THR B C 1
ATOM 2936 O O . THR B 1 52 ? -2.582 31.469 14.172 1 98.88 52 THR B O 1
ATOM 2939 N N . TYR B 1 53 ? -4.055 29.859 14.703 1 98.81 53 TYR B N 1
ATOM 2940 C CA . TYR B 1 53 ? -4.066 30.188 16.125 1 98.81 53 TYR B CA 1
ATOM 2941 C C . TYR B 1 53 ? -2.684 30 16.734 1 98.81 53 TYR B C 1
ATOM 2943 O O . TYR B 1 53 ? -2.311 30.703 17.672 1 98.81 53 TYR B O 1
ATOM 2951 N N . ALA B 1 54 ? -1.911 29.094 16.141 1 98.88 54 ALA B N 1
ATOM 2952 C CA . ALA B 1 54 ? -0.578 28.781 16.656 1 98.88 54 ALA B CA 1
ATOM 2953 C C . ALA B 1 54 ? 0.461 29.75 16.078 1 98.88 54 ALA B C 1
ATOM 2955 O O . ALA B 1 54 ? 1.665 29.547 16.266 1 98.88 54 ALA B O 1
ATOM 2956 N N . SER B 1 55 ? 0.04 30.781 15.289 1 98.69 55 SER B N 1
ATOM 2957 C CA . SER B 1 55 ? 0.812 31.938 14.852 1 98.69 55 SER B CA 1
ATOM 2958 C C . SER B 1 55 ? 1.754 31.578 13.711 1 98.69 55 SER B C 1
ATOM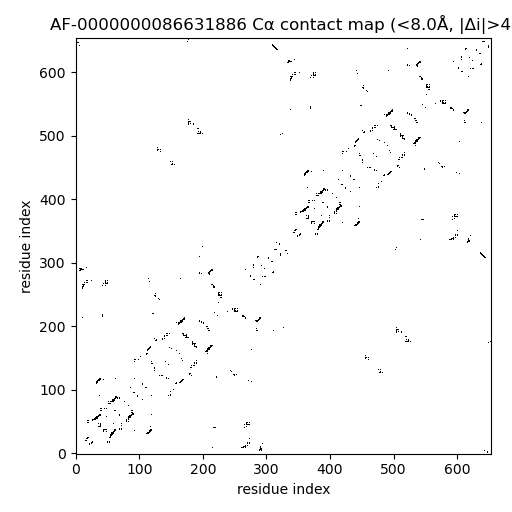 2960 O O . SER B 1 55 ? 2.869 32.094 13.633 1 98.69 55 SER B O 1
ATOM 2962 N N . ALA B 1 56 ? 1.365 30.688 12.867 1 98.81 56 ALA B N 1
ATOM 2963 C CA . ALA B 1 56 ? 2.154 30.422 11.672 1 98.81 56 ALA B CA 1
ATOM 2964 C C . ALA B 1 56 ? 2.336 31.672 10.836 1 98.81 56 ALA B C 1
ATOM 2966 O O . ALA B 1 56 ? 1.466 32.562 10.82 1 98.81 56 ALA B O 1
ATOM 2967 N N . ARG B 1 57 ? 3.467 31.719 10.141 1 98.75 57 ARG B N 1
ATOM 2968 C CA . ARG B 1 57 ? 3.762 32.875 9.281 1 98.75 57 ARG B CA 1
ATOM 2969 C C . ARG B 1 57 ? 2.938 32.812 8 1 98.75 57 ARG B C 1
ATOM 2971 O O . ARG B 1 57 ? 2.391 33.844 7.566 1 98.75 57 ARG B O 1
ATOM 2978 N N . SER B 1 58 ? 2.885 31.672 7.379 1 98.88 58 SER B N 1
ATOM 2979 C CA . SER B 1 58 ? 2.158 31.531 6.121 1 98.88 58 SER B CA 1
ATOM 2980 C C . SER B 1 58 ? 1.464 30.188 6.023 1 98.88 58 SER B C 1
ATOM 2982 O O . SER B 1 58 ? 1.864 29.219 6.691 1 98.88 58 SER B O 1
ATOM 2984 N N . LEU B 1 59 ? 0.372 30.188 5.285 1 98.88 59 LEU B N 1
ATOM 2985 C CA . LEU B 1 59 ? -0.373 28.984 4.922 1 98.88 59 LEU B CA 1
ATOM 2986 C C . LEU B 1 59 ? -0.5 28.859 3.408 1 98.88 59 LEU B C 1
ATOM 2988 O O . LEU B 1 59 ? -0.937 29.797 2.738 1 98.88 59 LEU B O 1
ATOM 2992 N N . SER B 1 60 ? -0.013 27.766 2.842 1 98.94 60 SER B N 1
ATOM 2993 C CA . SER B 1 60 ? -0.327 27.359 1.474 1 98.94 60 SER B CA 1
ATOM 2994 C C . SER B 1 60 ? -1.369 26.25 1.447 1 98.94 60 SER B C 1
ATOM 2996 O O . SER B 1 60 ? -1.071 25.109 1.798 1 98.94 60 SER B O 1
ATOM 2998 N N . LEU B 1 61 ? -2.619 26.625 1.024 1 98.88 61 LEU B N 1
ATOM 2999 C CA . LEU B 1 61 ? -3.771 25.734 1.122 1 98.88 61 LEU B CA 1
ATOM 3000 C C . LEU B 1 61 ? -4.211 25.266 -0.259 1 98.88 61 LEU B C 1
ATOM 3002 O O . LEU B 1 61 ? -4.316 26.062 -1.19 1 98.88 61 LEU B O 1
ATOM 3006 N N . MET B 1 62 ? -4.422 23.984 -0.39 1 98.5 62 MET B N 1
ATOM 3007 C CA . MET B 1 62 ? -4.992 23.516 -1.649 1 98.5 62 MET B CA 1
ATOM 3008 C C . MET B 1 62 ? -6.047 22.438 -1.401 1 98.5 62 MET B C 1
ATOM 3010 O O . MET B 1 62 ? -6.055 21.797 -0.346 1 98.5 62 MET B O 1
ATOM 3014 N N . ALA B 1 63 ? -7.008 22.266 -2.256 1 96.81 63 ALA B N 1
ATOM 3015 C CA . ALA B 1 63 ? -8.008 21.203 -2.354 1 96.81 63 ALA B CA 1
ATOM 3016 C C . ALA B 1 63 ? -8.5 21.047 -3.789 1 96.81 63 ALA B C 1
ATOM 3018 O O . ALA B 1 63 ? -7.926 21.625 -4.715 1 96.81 63 ALA B O 1
ATOM 3019 N N . LEU B 1 64 ? -9.477 20.172 -3.936 1 93.31 64 LEU B N 1
ATOM 3020 C CA . LEU B 1 64 ? -10.039 19.953 -5.266 1 93.31 64 LEU B CA 1
ATOM 3021 C C . LEU B 1 64 ? -10.945 21.109 -5.668 1 93.31 64 LEU B C 1
ATOM 3023 O O . LEU B 1 64 ? -11 21.484 -6.844 1 93.31 64 LEU B O 1
ATOM 3027 N N . GLU B 1 65 ? -11.664 21.656 -4.676 1 92.5 65 GLU B N 1
ATOM 3028 C CA . GLU B 1 65 ? -12.633 22.719 -4.949 1 92.5 65 GLU B CA 1
ATOM 3029 C C . GLU B 1 65 ? -12.102 24.078 -4.504 1 92.5 65 GLU B C 1
ATOM 3031 O O . GLU B 1 65 ? -11.953 24.344 -3.309 1 92.5 65 GLU B O 1
ATOM 3036 N N . LEU B 1 66 ? -11.984 24.984 -5.449 1 96.88 66 LEU B N 1
ATOM 3037 C CA . LEU B 1 66 ? -11.359 26.266 -5.191 1 96.88 66 LEU B CA 1
ATOM 3038 C C . LEU B 1 66 ? -12.188 27.078 -4.199 1 96.88 66 LEU B C 1
ATOM 3040 O O . LEU B 1 66 ? -11.641 27.719 -3.299 1 96.88 66 LEU B O 1
ATOM 3044 N N . ASP B 1 67 ? -13.469 27.031 -4.312 1 97.19 67 ASP B N 1
ATOM 3045 C CA . ASP B 1 67 ? -14.328 27.844 -3.461 1 97.19 67 ASP B CA 1
ATOM 3046 C C . ASP B 1 67 ? -14.211 27.422 -1.997 1 97.19 67 ASP B C 1
ATOM 3048 O O . ASP B 1 67 ? -14.242 28.266 -1.099 1 97.19 67 ASP B O 1
ATOM 3052 N N . GLU B 1 68 ? -14.062 26.156 -1.755 1 95.88 68 GLU B N 1
ATOM 3053 C CA . GLU B 1 68 ? -13.922 25.656 -0.391 1 95.88 68 GLU B CA 1
ATOM 3054 C C . GLU B 1 68 ? -12.602 26.094 0.227 1 95.88 68 GLU B C 1
ATOM 3056 O O . GLU B 1 68 ? -12.547 26.453 1.404 1 95.88 68 GLU B O 1
ATOM 3061 N N . VAL B 1 69 ? -11.586 26.062 -0.561 1 98.12 69 VAL B N 1
ATOM 3062 C CA . VAL B 1 69 ? -10.273 26.438 -0.051 1 98.12 69 VAL B CA 1
ATOM 3063 C C . VAL B 1 69 ? -10.234 27.938 0.214 1 98.12 69 VAL B C 1
ATOM 3065 O O . VAL B 1 69 ? -9.641 28.391 1.195 1 98.12 69 VAL B O 1
ATOM 3068 N N . LYS B 1 70 ? -10.828 28.75 -0.63 1 98.56 70 LYS B N 1
ATOM 3069 C CA . LYS B 1 70 ? -10.914 30.188 -0.425 1 98.56 70 LYS B CA 1
ATOM 3070 C C . LYS B 1 70 ? -11.672 30.516 0.857 1 98.56 70 LYS B C 1
ATOM 3072 O O . LYS B 1 70 ? -11.305 31.438 1.583 1 98.56 70 LYS B O 1
ATOM 3077 N N . GLU B 1 71 ? -12.727 29.75 1.062 1 98.56 71 GLU B N 1
ATOM 3078 C CA . GLU B 1 71 ? -13.469 29.938 2.303 1 98.56 71 GLU B CA 1
ATOM 3079 C C . GLU B 1 71 ? -12.594 29.656 3.521 1 98.56 71 GLU B C 1
ATOM 3081 O O . GLU B 1 71 ? -12.633 30.406 4.496 1 98.56 71 GLU B O 1
ATOM 3086 N N . THR B 1 72 ? -11.828 28.609 3.479 1 98.75 72 THR B N 1
ATOM 3087 C CA . THR B 1 72 ? -10.898 28.297 4.559 1 98.75 72 THR B CA 1
ATOM 3088 C C . THR B 1 72 ? -9.891 29.422 4.75 1 98.75 72 THR B C 1
ATOM 3090 O O . THR B 1 72 ? -9.617 29.844 5.879 1 98.75 72 THR B O 1
ATOM 3093 N N . ALA B 1 73 ? -9.367 29.953 3.691 1 98.81 73 ALA B N 1
ATOM 3094 C CA . ALA B 1 73 ? -8.414 31.062 3.746 1 98.81 73 ALA B CA 1
ATOM 3095 C C . ALA B 1 73 ? -9.023 32.281 4.41 1 98.81 73 ALA B C 1
ATOM 3097 O O . ALA B 1 73 ? -8.367 32.969 5.211 1 98.81 73 ALA B O 1
ATOM 3098 N N . GLU B 1 74 ? -10.242 32.562 4.105 1 98.69 74 GLU B N 1
ATOM 3099 C CA . GLU B 1 74 ? -10.938 33.719 4.688 1 98.69 74 GLU B CA 1
ATOM 3100 C C . GLU B 1 74 ? -11.109 33.531 6.195 1 98.69 74 GLU B C 1
ATOM 3102 O O . GLU B 1 74 ? -10.922 34.5 6.957 1 98.69 74 GLU B O 1
ATOM 3107 N N . LEU B 1 75 ? -11.477 32.344 6.574 1 98.69 75 LEU B N 1
ATOM 3108 C CA . LEU B 1 75 ? -11.617 32.062 8 1 98.69 75 LEU B CA 1
ATOM 3109 C C . LEU B 1 75 ? -10.297 32.25 8.727 1 98.69 75 LEU B C 1
ATOM 3111 O O . LEU B 1 75 ? -10.266 32.812 9.844 1 98.69 75 LEU B O 1
ATOM 3115 N N . CYS B 1 76 ? -9.203 31.859 8.117 1 98.81 76 CYS B N 1
ATOM 3116 C CA . CYS B 1 76 ? -7.879 32.031 8.711 1 98.81 76 CYS B CA 1
ATOM 3117 C C . CYS B 1 76 ? -7.52 33.5 8.844 1 98.81 76 CYS B C 1
ATOM 3119 O O . CYS B 1 76 ? -7.012 33.906 9.883 1 98.81 76 CYS B O 1
ATOM 3121 N N . ARG B 1 77 ? -7.816 34.312 7.859 1 98.5 77 ARG B N 1
ATOM 3122 C CA . ARG B 1 77 ? -7.512 35.75 7.879 1 98.5 77 ARG B CA 1
ATOM 3123 C C . ARG B 1 77 ? -8.344 36.469 8.938 1 98.5 77 ARG B C 1
ATOM 3125 O O . ARG B 1 77 ? -7.875 37.438 9.547 1 98.5 77 ARG B O 1
ATOM 3132 N N . LYS B 1 78 ? -9.508 35.969 9.109 1 98.38 78 LYS B N 1
ATOM 3133 C CA . LYS B 1 78 ? -10.344 36.531 10.172 1 98.38 78 LYS B CA 1
ATOM 3134 C C . LYS B 1 78 ? -9.75 36.281 11.547 1 98.38 78 LYS B C 1
ATOM 3136 O O . LYS B 1 78 ? -9.859 37.094 12.453 1 98.38 78 LYS B O 1
ATOM 3141 N N . THR B 1 79 ? -9.18 35.094 11.664 1 97.5 79 THR B N 1
ATOM 3142 C CA . THR B 1 79 ? -8.555 34.688 12.914 1 97.5 79 THR B CA 1
ATOM 3143 C C . THR B 1 79 ? -7.262 35.469 13.148 1 97.5 79 THR B C 1
ATOM 3145 O O . THR B 1 79 ? -6.992 35.906 14.273 1 97.5 79 THR B O 1
ATOM 3148 N N . ASN B 1 80 ? -6.43 35.625 12.133 1 97.75 80 ASN B N 1
ATOM 3149 C CA . ASN B 1 80 ? -5.184 36.375 12.141 1 97.75 80 ASN B CA 1
ATOM 3150 C C . ASN B 1 80 ? -5.008 37.156 10.852 1 97.75 80 ASN B C 1
ATOM 3152 O O . ASN B 1 80 ? -4.523 36.625 9.852 1 97.75 80 ASN B O 1
ATOM 3156 N N . PRO B 1 81 ? -5.23 38.406 10.906 1 97.06 81 PRO B N 1
ATOM 3157 C CA . PRO B 1 81 ? -5.203 39.219 9.695 1 97.06 81 PRO B CA 1
ATOM 3158 C C . PRO B 1 81 ? -3.807 39.344 9.086 1 97.06 81 PRO B C 1
ATOM 3160 O O . PRO B 1 81 ? -3.662 39.75 7.938 1 97.06 81 PRO B O 1
ATOM 3163 N N . HIS B 1 82 ? -2.805 38.969 9.797 1 97 82 HIS B N 1
ATOM 3164 C CA . HIS B 1 82 ? -1.435 39.125 9.312 1 97 82 HIS B CA 1
ATOM 3165 C C . HIS B 1 82 ? -0.945 37.844 8.648 1 97 82 HIS B C 1
ATOM 3167 O O . HIS B 1 82 ? 0.132 37.812 8.047 1 97 82 HIS B O 1
ATOM 3173 N N . ILE B 1 83 ? -1.681 36.781 8.734 1 98.19 83 ILE B N 1
ATOM 3174 C CA . ILE B 1 83 ? -1.262 35.5 8.156 1 98.19 83 ILE B CA 1
ATOM 3175 C C . ILE B 1 83 ? -1.19 35.625 6.633 1 98.19 83 ILE B C 1
ATOM 3177 O O . ILE B 1 83 ? -2.051 36.25 6.012 1 98.19 83 ILE B O 1
ATOM 3181 N N . LEU B 1 84 ? -0.124 35.188 5.977 1 98.56 84 LEU B N 1
ATOM 3182 C CA . LEU B 1 84 ? 0.003 35.094 4.523 1 98.56 84 LEU B CA 1
ATOM 3183 C C . LEU B 1 84 ? -0.591 33.812 4 1 98.56 84 LEU B C 1
ATOM 3185 O O . LEU B 1 84 ? -0.245 32.719 4.48 1 98.56 84 LEU B O 1
ATOM 3189 N N . VAL B 1 85 ? -1.562 33.906 3.08 1 98.69 85 VAL B N 1
ATOM 3190 C CA . VAL B 1 85 ? -2.25 32.688 2.645 1 98.69 85 VAL B CA 1
ATOM 3191 C C . VAL B 1 85 ? -2.189 32.594 1.124 1 98.69 85 VAL B C 1
ATOM 3193 O O . VAL B 1 85 ? -2.5 33.531 0.412 1 98.69 85 VAL B O 1
ATOM 3196 N N . LYS B 1 86 ? -1.727 31.5 0.6 1 98.56 86 LYS B N 1
ATOM 3197 C CA . LYS B 1 86 ? -1.802 31.094 -0.8 1 98.56 86 LYS B CA 1
ATOM 3198 C C . LYS B 1 86 ? -2.797 29.953 -0.987 1 98.56 86 LYS B C 1
ATOM 3200 O O . LYS B 1 86 ? -2.836 29.016 -0.184 1 98.56 86 LYS B O 1
ATOM 3205 N N . VAL B 1 87 ? -3.666 30.031 -2.061 1 98.75 87 VAL B N 1
ATOM 3206 C CA . VAL B 1 87 ? -4.672 29 -2.293 1 98.75 87 VAL B CA 1
ATOM 3207 C C . VAL B 1 87 ? -4.539 28.453 -3.713 1 98.75 87 VAL B C 1
ATOM 3209 O O . VAL B 1 87 ? -4.109 29.172 -4.621 1 98.75 87 VAL B O 1
ATOM 3212 N N . ALA B 1 88 ? -4.828 27.188 -3.922 1 98.75 88 ALA B N 1
ATOM 3213 C CA . ALA B 1 88 ? -4.883 26.547 -5.234 1 98.75 88 ALA B CA 1
ATOM 3214 C C . ALA B 1 88 ? -5.875 25.391 -5.242 1 98.75 88 ALA B C 1
ATOM 3216 O O . ALA B 1 88 ? -6.285 24.906 -4.184 1 98.75 88 ALA B O 1
ATOM 3217 N N . ALA B 1 89 ? -6.34 25.016 -6.434 1 98.56 89 ALA B N 1
ATOM 3218 C CA . ALA B 1 89 ? -7.227 23.875 -6.617 1 98.56 89 ALA B CA 1
ATOM 3219 C C . ALA B 1 89 ? -6.727 22.969 -7.738 1 98.56 89 ALA B C 1
ATOM 3221 O O . ALA B 1 89 ? -6.555 23.422 -8.875 1 98.56 89 ALA B O 1
ATOM 3222 N N . PHE B 1 90 ? -6.41 21.75 -7.414 1 98.38 90 PHE B N 1
ATOM 3223 C CA . PHE B 1 90 ? -5.988 20.75 -8.398 1 98.38 90 PHE B CA 1
ATOM 3224 C C . PHE B 1 90 ? -6.059 19.344 -7.812 1 98.38 90 PHE B C 1
ATOM 3226 O O . PHE B 1 90 ? -6.336 19.172 -6.625 1 98.38 90 PHE B O 1
ATOM 3233 N N . ASP B 1 91 ? -5.949 18.344 -8.625 1 98 91 ASP B N 1
ATOM 3234 C CA . ASP B 1 91 ? -5.879 16.938 -8.227 1 98 91 ASP B CA 1
ATOM 3235 C C . ASP B 1 91 ? -4.477 16.578 -7.742 1 98 91 ASP B C 1
ATOM 3237 O O . ASP B 1 91 ? -3.494 16.781 -8.469 1 98 91 ASP B O 1
ATOM 3241 N N . VAL B 1 92 ? -4.391 16.031 -6.559 1 98.44 92 VAL B N 1
ATOM 3242 C CA . VAL B 1 92 ? -3.107 15.773 -5.914 1 98.44 92 VAL B CA 1
ATOM 3243 C C . VAL B 1 92 ? -2.348 14.703 -6.695 1 98.44 92 VAL B C 1
ATOM 3245 O O . VAL B 1 92 ? -1.145 14.516 -6.492 1 98.44 92 VAL B O 1
ATOM 3248 N N . THR B 1 93 ? -3.021 13.922 -7.59 1 98.31 93 THR B N 1
ATOM 3249 C CA . THR B 1 93 ? -2.352 12.883 -8.367 1 98.31 93 THR B CA 1
ATOM 3250 C C . THR B 1 93 ? -1.603 13.5 -9.547 1 98.31 93 THR B C 1
ATOM 3252 O O . THR B 1 93 ? -0.806 12.82 -10.203 1 98.31 93 THR B O 1
ATOM 3255 N N . ASP B 1 94 ? -1.793 14.797 -9.82 1 98.44 94 ASP B N 1
ATOM 3256 C CA . ASP B 1 94 ? -1.089 15.5 -10.883 1 98.44 94 ASP B CA 1
ATOM 3257 C C . ASP B 1 94 ? 0.197 16.141 -10.359 1 98.44 94 ASP B C 1
ATOM 3259 O O . ASP B 1 94 ? 0.172 17.25 -9.828 1 98.44 94 ASP B O 1
ATOM 3263 N N . TYR B 1 95 ? 1.306 15.5 -10.633 1 98.69 95 TYR B N 1
ATOM 3264 C CA . TYR B 1 95 ? 2.564 15.945 -10.039 1 98.69 95 TYR B CA 1
ATOM 3265 C C . TYR B 1 95 ? 2.957 17.312 -10.562 1 98.69 95 TYR B C 1
ATOM 3267 O O . TYR B 1 95 ? 3.564 18.109 -9.844 1 98.69 95 TYR B O 1
ATOM 3275 N N . HIS B 1 96 ? 2.646 17.609 -11.773 1 98.56 96 HIS B N 1
ATOM 3276 C CA . HIS B 1 96 ? 3.012 18.906 -12.328 1 98.56 96 HIS B CA 1
ATOM 3277 C C . HIS B 1 96 ? 2.365 20.047 -11.539 1 98.56 96 HIS B C 1
ATOM 3279 O O . HIS B 1 96 ? 3.025 21.031 -11.219 1 98.56 96 HIS B O 1
ATOM 3285 N N . HIS B 1 97 ? 1.103 19.922 -11.211 1 98.81 97 HIS B N 1
ATOM 3286 C CA . HIS B 1 97 ? 0.411 20.938 -10.414 1 98.81 97 HIS B CA 1
ATOM 3287 C C . HIS B 1 97 ? 0.955 20.984 -8.992 1 98.81 97 HIS B C 1
ATOM 3289 O O . HIS B 1 97 ? 1.109 22.078 -8.422 1 98.81 97 HIS B O 1
ATOM 3295 N N . VAL B 1 98 ? 1.273 19.812 -8.445 1 98.88 98 VAL B N 1
ATOM 3296 C CA . VAL B 1 98 ? 1.821 19.734 -7.094 1 98.88 98 VAL B CA 1
ATOM 3297 C C . VAL B 1 98 ? 3.168 20.453 -7.043 1 98.88 98 VAL B C 1
ATOM 3299 O O . VAL B 1 98 ? 3.393 21.312 -6.176 1 98.88 98 VAL B O 1
ATOM 3302 N N . ALA B 1 99 ? 4.027 20.125 -7.992 1 98.88 99 ALA B N 1
ATOM 3303 C CA . ALA B 1 99 ? 5.375 20.688 -8.031 1 98.88 99 ALA B CA 1
ATOM 3304 C C . ALA B 1 99 ? 5.332 22.203 -8.195 1 98.88 99 ALA B C 1
ATOM 3306 O O . ALA B 1 99 ? 6.086 22.922 -7.535 1 98.88 99 ALA B O 1
ATOM 3307 N N . ASN B 1 100 ? 4.508 22.688 -9.062 1 98.81 100 ASN B N 1
ATOM 3308 C CA . ASN B 1 100 ? 4.379 24.125 -9.273 1 98.81 100 ASN B CA 1
ATOM 3309 C C . ASN B 1 100 ? 3.879 24.828 -8.023 1 98.81 100 ASN B C 1
ATOM 3311 O O . ASN B 1 100 ? 4.383 25.906 -7.664 1 98.81 100 ASN B O 1
ATOM 3315 N N . PHE B 1 101 ? 2.879 24.25 -7.363 1 98.88 101 PHE B N 1
ATOM 3316 C CA . PHE B 1 101 ? 2.309 24.828 -6.148 1 98.88 101 PHE B CA 1
ATOM 3317 C C . PHE B 1 101 ? 3.361 24.938 -5.051 1 98.88 101 PHE B C 1
ATOM 3319 O O . PHE B 1 101 ? 3.48 25.969 -4.398 1 98.88 101 PHE B O 1
ATOM 3326 N N . ILE B 1 102 ? 4.148 23.891 -4.867 1 98.94 102 ILE B N 1
ATOM 3327 C CA . ILE B 1 102 ? 5.188 23.844 -3.844 1 98.94 102 ILE B CA 1
ATOM 3328 C C . ILE B 1 102 ? 6.301 24.828 -4.184 1 98.94 102 ILE B C 1
ATOM 3330 O O . ILE B 1 102 ? 6.773 25.562 -3.312 1 98.94 102 ILE B O 1
ATOM 3334 N N . LYS B 1 103 ? 6.684 24.844 -5.445 1 98.81 103 LYS B N 1
ATOM 3335 C CA . LYS B 1 103 ? 7.719 25.766 -5.895 1 98.81 103 LYS B CA 1
ATOM 3336 C C . LYS B 1 103 ? 7.289 27.219 -5.672 1 98.81 103 LYS B C 1
ATOM 3338 O O . LYS B 1 103 ? 8.078 28.047 -5.199 1 98.81 103 LYS B O 1
ATOM 3343 N N . GLU B 1 104 ? 6.09 27.531 -6.008 1 98.81 104 GLU B N 1
ATOM 3344 C CA . GLU B 1 104 ? 5.574 28.891 -5.832 1 98.81 104 GLU B CA 1
ATOM 3345 C C . GLU B 1 104 ? 5.543 29.281 -4.359 1 98.81 104 GLU B C 1
ATOM 3347 O O . GLU B 1 104 ? 5.887 30.406 -4.004 1 98.81 104 GLU B O 1
ATOM 3352 N N . ALA B 1 105 ? 5.074 28.375 -3.525 1 98.88 105 ALA B N 1
ATOM 3353 C CA . ALA B 1 105 ? 5.047 28.625 -2.09 1 98.88 105 ALA B CA 1
ATOM 3354 C C . ALA B 1 105 ? 6.449 28.891 -1.55 1 98.88 105 ALA B C 1
ATOM 3356 O O . ALA B 1 105 ? 6.664 29.812 -0.77 1 98.88 105 ALA B O 1
ATOM 3357 N N . ASP B 1 106 ? 7.406 28.047 -1.969 1 98.88 106 ASP B N 1
ATOM 3358 C CA . ASP B 1 106 ? 8.797 28.203 -1.545 1 98.88 106 ASP B CA 1
ATOM 3359 C C . ASP B 1 106 ? 9.352 29.562 -1.98 1 98.88 106 ASP B C 1
ATOM 3361 O O . ASP B 1 106 ? 10.031 30.234 -1.206 1 98.88 106 ASP B O 1
ATOM 3365 N N . THR B 1 107 ? 9.07 29.938 -3.242 1 98.56 107 THR B N 1
ATOM 3366 C CA . THR B 1 107 ? 9.555 31.203 -3.787 1 98.56 107 THR B CA 1
ATOM 3367 C C . THR B 1 107 ? 8.938 32.375 -3.035 1 98.56 107 THR B C 1
ATOM 3369 O O . THR B 1 107 ? 9.641 33.344 -2.703 1 98.56 107 THR B O 1
ATOM 3372 N N . GLU B 1 108 ? 7.703 32.281 -2.717 1 98.56 108 GLU B N 1
ATOM 3373 C CA . GLU B 1 108 ? 6.965 33.375 -2.102 1 98.56 108 GLU B CA 1
ATOM 3374 C C . GLU B 1 108 ? 7.312 33.531 -0.623 1 98.56 108 GLU B C 1
ATOM 3376 O O . GLU B 1 108 ? 7.445 34.625 -0.115 1 98.56 108 GLU B O 1
ATOM 3381 N N . PHE B 1 109 ? 7.449 32.406 0.066 1 98.5 109 PHE B N 1
ATOM 3382 C CA . PHE B 1 109 ? 7.559 32.469 1.52 1 98.5 109 PHE B CA 1
ATOM 3383 C C . PHE B 1 109 ? 8.977 32.156 1.972 1 98.5 109 PHE B C 1
ATOM 3385 O O . PHE B 1 109 ? 9.297 32.281 3.156 1 98.5 109 PHE B O 1
ATOM 3392 N N . GLN B 1 110 ? 9.859 31.75 1.071 1 97.88 110 GLN B N 1
ATOM 3393 C CA . GLN B 1 110 ? 11.281 31.531 1.298 1 97.88 110 GLN B CA 1
ATOM 3394 C C . GLN B 1 110 ? 11.516 30.375 2.27 1 97.88 110 GLN B C 1
ATOM 3396 O O . GLN B 1 110 ? 12.242 30.531 3.254 1 97.88 110 GLN B O 1
ATOM 3401 N N . GLY B 1 111 ? 10.875 29.281 1.958 1 98.56 111 GLY B N 1
ATOM 3402 C CA . GLY B 1 111 ? 11.008 28.062 2.762 1 98.56 111 GLY B CA 1
ATOM 3403 C C . GLY B 1 111 ? 9.672 27.453 3.133 1 98.56 111 GLY B C 1
ATOM 3404 O O . GLY B 1 111 ? 8.641 28.141 3.127 1 98.56 111 GLY B O 1
ATOM 3405 N N . LEU B 1 112 ? 9.68 26.188 3.412 1 98.94 112 LEU B N 1
ATOM 3406 C CA . LEU B 1 112 ? 8.508 25.438 3.844 1 98.94 112 LEU B CA 1
ATOM 3407 C C . LEU B 1 112 ? 8.859 24.5 5.004 1 98.94 112 LEU B C 1
ATOM 3409 O O . LEU B 1 112 ? 9.727 23.641 4.871 1 98.94 112 LEU B O 1
ATOM 3413 N N . ASP B 1 113 ? 8.086 24.578 6.109 1 98.94 113 ASP B N 1
ATOM 3414 C CA . ASP B 1 113 ? 8.5 23.938 7.352 1 98.94 113 ASP B CA 1
ATOM 3415 C C . ASP B 1 113 ? 7.637 22.719 7.652 1 98.94 113 ASP B C 1
ATOM 3417 O O . ASP B 1 113 ? 8.102 21.766 8.289 1 98.94 113 ASP B O 1
ATOM 3421 N N . VAL B 1 114 ? 6.375 22.766 7.262 1 98.94 114 VAL B N 1
ATOM 3422 C CA . VAL B 1 114 ? 5.43 21.703 7.598 1 98.94 114 VAL B CA 1
ATOM 3423 C C . VAL B 1 114 ? 4.543 21.406 6.395 1 98.94 114 VAL B C 1
ATOM 3425 O O . VAL B 1 114 ? 4.07 22.328 5.715 1 98.94 114 VAL B O 1
ATOM 3428 N N . LEU B 1 115 ? 4.398 20.188 6.066 1 98.94 115 LEU B N 1
ATOM 3429 C CA . LEU B 1 115 ? 3.4 19.703 5.121 1 98.94 115 LEU B CA 1
ATOM 3430 C C . LEU B 1 115 ? 2.375 18.812 5.824 1 98.94 115 LEU B C 1
ATOM 3432 O O . LEU B 1 115 ? 2.738 17.844 6.48 1 98.94 115 LEU B O 1
ATOM 3436 N N . LEU B 1 116 ? 1.158 19.188 5.781 1 98.94 116 LEU B N 1
ATOM 3437 C CA . LEU B 1 116 ? 0.061 18.281 6.102 1 98.94 116 LEU B CA 1
ATOM 3438 C C . LEU B 1 116 ? -0.591 17.75 4.828 1 98.94 116 LEU B C 1
ATOM 3440 O O . LEU B 1 116 ? -1.248 18.5 4.102 1 98.94 116 LEU B O 1
ATOM 3444 N N . MET B 1 117 ? -0.375 16.516 4.551 1 98.75 117 MET B N 1
ATOM 3445 C CA . MET B 1 117 ? -1.052 15.828 3.455 1 98.75 117 MET B CA 1
ATOM 3446 C C . MET B 1 117 ? -2.348 15.188 3.938 1 98.75 117 MET B C 1
ATOM 3448 O O . MET B 1 117 ? -2.338 14.062 4.438 1 98.75 117 MET B O 1
ATOM 3452 N N . ASN B 1 118 ? -3.441 15.859 3.717 1 98.12 118 ASN B N 1
ATOM 3453 C CA . ASN B 1 118 ? -4.73 15.477 4.285 1 98.12 118 ASN B CA 1
ATOM 3454 C C . ASN B 1 118 ? -5.723 15.07 3.199 1 98.12 118 ASN B C 1
ATOM 3456 O O . ASN B 1 118 ? -6.75 14.453 3.49 1 98.12 118 ASN B O 1
ATOM 3460 N N . ALA B 1 119 ? -5.371 15.375 1.958 1 95.31 119 ALA B N 1
ATOM 3461 C CA . ALA B 1 119 ? -6.277 15.055 0.859 1 95.31 119 ALA B CA 1
ATOM 3462 C C . ALA B 1 119 ? -6.586 13.562 0.823 1 95.31 119 ALA B C 1
ATOM 3464 O O . ALA B 1 119 ? -5.699 12.734 1.035 1 95.31 119 ALA B O 1
ATOM 3465 N N . GLY B 1 120 ? -7.805 13.203 0.648 1 92.06 120 GLY B N 1
ATOM 3466 C CA . GLY B 1 120 ? -8.258 11.82 0.563 1 92.06 120 GLY B CA 1
ATOM 3467 C C . GLY B 1 120 ? -9.633 11.688 -0.062 1 92.06 120 GLY B C 1
ATOM 3468 O O . GLY B 1 120 ? -10.281 12.688 -0.385 1 92.06 120 GLY B O 1
ATOM 3469 N N . ARG B 1 121 ? -10 10.516 -0.354 1 89.75 121 ARG B N 1
ATOM 3470 C CA . ARG B 1 121 ? -11.32 10.156 -0.87 1 89.75 121 ARG B CA 1
ATOM 3471 C C . ARG B 1 121 ? -11.891 8.961 -0.114 1 89.75 121 ARG B C 1
ATOM 3473 O O . ARG B 1 121 ? -11.156 8.078 0.314 1 89.75 121 ARG B O 1
ATOM 3480 N N . PRO B 1 122 ? -13.219 9.008 0.046 1 88.19 122 PRO B N 1
ATOM 3481 C CA . PRO B 1 122 ? -13.82 7.848 0.699 1 88.19 122 PRO B CA 1
ATOM 3482 C C . PRO B 1 122 ? -13.789 6.594 -0.173 1 88.19 122 PRO B C 1
ATOM 3484 O O . PRO B 1 122 ? -13.867 6.688 -1.4 1 88.19 122 PRO B O 1
ATOM 3487 N N . PRO B 1 123 ? -13.703 5.465 0.456 1 90.81 123 PRO B N 1
ATOM 3488 C CA . PRO B 1 123 ? -13.727 4.203 -0.286 1 90.81 123 PRO B CA 1
ATOM 3489 C C . PRO B 1 123 ? -15.141 3.713 -0.58 1 90.81 123 PRO B C 1
ATOM 3491 O O . PRO B 1 123 ? -16.109 4.188 0.033 1 90.81 123 PRO B O 1
ATOM 3494 N N . GLN B 1 124 ? -15.266 2.838 -1.6 1 92.25 124 GLN B N 1
ATOM 3495 C CA . GLN B 1 124 ? -16.438 1.962 -1.591 1 92.25 124 GLN B CA 1
ATOM 3496 C C . GLN B 1 124 ? -16.344 0.923 -0.477 1 92.25 124 GLN B C 1
ATOM 3498 O O . GLN B 1 124 ? -15.297 0.289 -0.304 1 92.25 124 GLN B O 1
ATOM 3503 N N . TRP B 1 125 ? -17.375 0.862 0.305 1 93.44 125 TRP B N 1
ATOM 3504 C CA . TRP B 1 125 ? -17.453 -0.177 1.328 1 93.44 125 TRP B CA 1
ATOM 3505 C C . TRP B 1 125 ? -17.922 -1.496 0.731 1 93.44 125 TRP B C 1
ATOM 3507 O O . TRP B 1 125 ? -19.016 -1.966 1.046 1 93.44 125 TRP B O 1
ATOM 3517 N N . LEU B 1 126 ? -17.125 -2.057 -0.089 1 95.81 126 LEU B N 1
ATOM 3518 C CA . LEU B 1 126 ? -17.422 -3.275 -0.839 1 95.81 126 LEU B CA 1
ATOM 3519 C C . LEU B 1 126 ? -16.234 -4.238 -0.786 1 95.81 126 LEU B C 1
ATOM 3521 O O . LEU B 1 126 ? -15.102 -3.824 -0.521 1 95.81 126 LEU B O 1
ATOM 3525 N N . SER B 1 127 ? -16.531 -5.547 -0.94 1 97.06 127 SER B N 1
ATOM 3526 C CA . SER B 1 127 ? -15.484 -6.551 -1.081 1 97.06 127 SER B CA 1
ATOM 3527 C C . SER B 1 127 ? -14.719 -6.367 -2.387 1 97.06 127 SER B C 1
ATOM 3529 O O . SER B 1 127 ? -15.164 -5.648 -3.281 1 97.06 127 SER B O 1
ATOM 3531 N N . THR B 1 128 ? -13.578 -7.016 -2.467 1 98.12 128 THR B N 1
ATOM 3532 C CA . THR B 1 128 ? -12.734 -6.969 -3.654 1 98.12 128 THR B CA 1
ATOM 3533 C C . THR B 1 128 ? -13.516 -7.395 -4.891 1 98.12 128 THR B C 1
ATOM 3535 O O . THR B 1 128 ? -13.43 -6.754 -5.941 1 98.12 128 THR B O 1
ATOM 3538 N N . ALA B 1 129 ? -14.375 -8.344 -4.77 1 98 129 ALA B N 1
ATOM 3539 C CA . ALA B 1 129 ? -15.102 -8.93 -5.891 1 98 129 ALA B CA 1
ATOM 3540 C C . ALA B 1 129 ? -16.188 -7.98 -6.387 1 98 129 ALA B C 1
ATOM 3542 O O . ALA B 1 129 ? -16.672 -8.117 -7.512 1 98 129 ALA B O 1
ATOM 3543 N N . GLU B 1 130 ? -16.547 -6.996 -5.559 1 97.12 130 GLU B N 1
ATOM 3544 C CA . GLU B 1 130 ? -17.703 -6.164 -5.867 1 97.12 130 GLU B CA 1
ATOM 3545 C C . GLU B 1 130 ? -17.297 -4.73 -6.18 1 97.12 130 GLU B C 1
ATOM 3547 O O . GLU B 1 130 ? -18.078 -3.945 -6.703 1 97.12 130 GLU B O 1
ATOM 3552 N N . SER B 1 131 ? -16.078 -4.387 -5.895 1 96.88 131 SER B N 1
ATOM 3553 C CA . SER B 1 131 ? -15.625 -3.006 -6 1 96.88 131 SER B CA 1
ATOM 3554 C C . SER B 1 131 ? -15.492 -2.576 -7.457 1 96.88 131 SER B C 1
ATOM 3556 O O . SER B 1 131 ? -15.109 -3.377 -8.312 1 96.88 131 SER B O 1
ATOM 3558 N N . ASP B 1 132 ? -15.852 -1.317 -7.719 1 97 132 ASP B N 1
ATOM 3559 C CA . ASP B 1 132 ? -15.57 -0.755 -9.039 1 97 132 ASP B CA 1
ATOM 3560 C C . ASP B 1 132 ? -14.078 -0.532 -9.234 1 97 132 ASP B C 1
ATOM 3562 O O . ASP B 1 132 ? -13.438 0.159 -8.438 1 97 132 ASP B O 1
ATOM 3566 N N . PRO B 1 133 ? -13.555 -1.092 -10.297 1 97.56 133 PRO B N 1
ATOM 3567 C CA . PRO B 1 133 ? -12.094 -1.051 -10.453 1 97.56 133 PRO B CA 1
ATOM 3568 C C . PRO B 1 133 ? -11.555 0.373 -10.539 1 97.56 133 PRO B C 1
ATOM 3570 O O . PRO B 1 133 ? -10.484 0.664 -10 1 97.56 133 PRO B O 1
ATOM 3573 N N . ALA B 1 134 ? -12.227 1.248 -11.211 1 96.38 134 ALA B N 1
ATOM 3574 C CA . ALA B 1 134 ? -11.766 2.625 -11.359 1 96.38 134 ALA B CA 1
ATOM 3575 C C . ALA B 1 134 ? -11.805 3.363 -10.023 1 96.38 134 ALA B C 1
ATOM 3577 O O . ALA B 1 134 ? -10.859 4.07 -9.672 1 96.38 134 ALA B O 1
ATOM 3578 N N . ILE B 1 135 ? -12.891 3.217 -9.234 1 95.94 135 ILE B N 1
ATOM 3579 C CA . ILE B 1 135 ? -13.039 3.889 -7.949 1 95.94 135 ILE B CA 1
ATOM 3580 C C . ILE B 1 135 ? -12.016 3.336 -6.957 1 95.94 135 ILE B C 1
ATOM 3582 O O . ILE B 1 135 ? -11.422 4.09 -6.184 1 95.94 135 ILE B O 1
ATOM 3586 N N . TRP B 1 136 ? -11.836 2.031 -7.035 1 97.56 136 TRP B N 1
ATOM 3587 C CA . TRP B 1 136 ? -10.883 1.377 -6.148 1 97.56 136 TRP B CA 1
ATOM 3588 C C . TRP B 1 136 ? -9.492 1.983 -6.301 1 97.56 136 TRP B C 1
ATOM 3590 O O . TRP B 1 136 ? -8.883 2.416 -5.32 1 97.56 136 TRP B O 1
ATOM 3600 N N . TRP B 1 137 ? -9.047 2.086 -7.512 1 98.25 137 TRP B N 1
ATOM 3601 C CA . TRP B 1 137 ? -7.688 2.559 -7.758 1 98.25 137 TRP B CA 1
ATOM 3602 C C . TRP B 1 137 ? -7.574 4.055 -7.484 1 98.25 137 TRP B C 1
ATOM 3604 O O . TRP B 1 137 ? -6.555 4.527 -6.977 1 98.25 137 TRP B O 1
ATOM 3614 N N . ASN B 1 138 ? -8.586 4.797 -7.855 1 96.56 138 ASN B N 1
ATOM 3615 C CA . ASN B 1 138 ? -8.578 6.23 -7.59 1 96.56 138 ASN B CA 1
ATOM 3616 C C . ASN B 1 138 ? -8.477 6.523 -6.098 1 96.56 138 ASN B C 1
ATOM 3618 O O . ASN B 1 138 ? -7.82 7.484 -5.691 1 96.56 138 ASN B O 1
ATOM 3622 N N . THR B 1 139 ? -9.164 5.734 -5.281 1 96.56 139 THR B N 1
ATOM 3623 C CA . THR B 1 139 ? -9.094 5.883 -3.832 1 96.56 139 THR B CA 1
ATOM 3624 C C . THR B 1 139 ? -7.668 5.68 -3.338 1 96.56 139 THR B C 1
ATOM 3626 O O . THR B 1 139 ? -7.164 6.473 -2.537 1 96.56 139 THR B O 1
ATOM 3629 N N . VAL B 1 140 ? -6.977 4.676 -3.854 1 98.31 140 VAL B N 1
ATOM 3630 C CA . VAL B 1 140 ? -5.582 4.434 -3.498 1 98.31 140 VAL B CA 1
ATOM 3631 C C . VAL B 1 140 ? -4.723 5.621 -3.934 1 98.31 140 VAL B C 1
ATOM 3633 O O . VAL B 1 140 ? -3.906 6.121 -3.156 1 98.31 140 VAL B O 1
ATOM 3636 N N . ALA B 1 141 ? -4.934 6.082 -5.141 1 98.25 141 ALA B N 1
ATOM 3637 C CA . ALA B 1 141 ? -4.086 7.09 -5.773 1 98.25 141 ALA B CA 1
ATOM 3638 C C . ALA B 1 141 ? -4.168 8.422 -5.031 1 98.25 141 ALA B C 1
ATOM 3640 O O . ALA B 1 141 ? -3.145 9.055 -4.77 1 98.25 141 ALA B O 1
ATOM 3641 N N . VAL B 1 142 ? -5.316 8.812 -4.684 1 96.94 142 VAL B N 1
ATOM 3642 C CA . VAL B 1 142 ? -5.492 10.133 -4.086 1 96.94 142 VAL B CA 1
ATOM 3643 C C . VAL B 1 142 ? -4.727 10.211 -2.766 1 96.94 142 VAL B C 1
ATOM 3645 O O . VAL B 1 142 ? -4.059 11.211 -2.486 1 96.94 142 VAL B O 1
ATOM 3648 N N . SER B 1 143 ? -4.758 9.141 -2.021 1 95.94 143 SER B N 1
ATOM 3649 C CA . SER B 1 143 ? -4.047 9.156 -0.747 1 95.94 143 SER B CA 1
ATOM 3650 C C . SER B 1 143 ? -2.564 8.852 -0.938 1 95.94 143 SER B C 1
ATOM 3652 O O . SER B 1 143 ? -1.71 9.672 -0.578 1 95.94 143 SER B O 1
ATOM 3654 N N . LEU B 1 144 ? -2.289 7.766 -1.572 1 98.44 144 LEU B N 1
ATOM 3655 C CA . LEU B 1 144 ? -0.913 7.281 -1.61 1 98.44 144 LEU B CA 1
ATOM 3656 C C . LEU B 1 144 ? -0.091 8.055 -2.635 1 98.44 144 LEU B C 1
ATOM 3658 O O . LEU B 1 144 ? 0.984 8.57 -2.314 1 98.44 144 LEU B O 1
ATOM 3662 N N . GLN B 1 145 ? -0.613 8.164 -3.896 1 98.69 145 GLN B N 1
ATOM 3663 C CA . GLN B 1 145 ? 0.098 8.93 -4.914 1 98.69 145 GLN B CA 1
ATOM 3664 C C . GLN B 1 145 ? 0.201 10.398 -4.527 1 98.69 145 GLN B C 1
ATOM 3666 O O . GLN B 1 145 ? 1.234 11.039 -4.746 1 98.69 145 GLN B O 1
ATOM 3671 N N . GLY B 1 146 ? -0.881 10.93 -4.012 1 98.69 146 GLY B N 1
ATOM 3672 C CA . GLY B 1 146 ? -0.844 12.297 -3.52 1 98.69 146 GLY B CA 1
ATOM 3673 C C . GLY B 1 146 ? 0.213 12.516 -2.455 1 98.69 146 GLY B C 1
ATOM 3674 O O . GLY B 1 146 ? 0.959 13.5 -2.508 1 98.69 146 GLY B O 1
ATOM 3675 N N . GLY B 1 147 ? 0.292 11.617 -1.447 1 98.75 147 GLY B N 1
ATOM 3676 C CA . GLY B 1 147 ? 1.313 11.688 -0.415 1 98.75 147 GLY B CA 1
ATOM 3677 C C . GLY B 1 147 ? 2.725 11.672 -0.971 1 98.75 147 GLY B C 1
ATOM 3678 O O . GLY B 1 147 ? 3.574 12.453 -0.547 1 98.75 147 GLY B O 1
ATOM 3679 N N . PHE B 1 148 ? 2.955 10.773 -1.92 1 98.88 148 PHE B N 1
ATOM 3680 C CA . PHE B 1 148 ? 4.262 10.711 -2.566 1 98.88 148 PHE B CA 1
ATOM 3681 C C . PHE B 1 148 ? 4.551 12 -3.322 1 98.88 148 PHE B C 1
ATOM 3683 O O . PHE B 1 148 ? 5.641 12.562 -3.201 1 98.88 148 PHE B O 1
ATOM 3690 N N . ASN B 1 149 ? 3.586 12.516 -4.148 1 98.94 149 ASN B N 1
ATOM 3691 C CA . ASN B 1 149 ? 3.785 13.688 -4.988 1 98.94 149 ASN B CA 1
ATOM 3692 C C . ASN B 1 149 ? 4.164 14.914 -4.156 1 98.94 149 ASN B C 1
ATOM 3694 O O . ASN B 1 149 ? 5.117 15.625 -4.488 1 98.94 149 ASN B O 1
ATOM 3698 N N . PHE B 1 150 ? 3.465 15.117 -3.088 1 98.94 150 PHE B N 1
ATOM 3699 C CA . PHE B 1 150 ? 3.75 16.281 -2.244 1 98.94 150 PHE B CA 1
ATOM 3700 C C . PHE B 1 150 ? 5.09 16.109 -1.533 1 98.94 150 PHE B C 1
ATOM 3702 O O . PHE B 1 150 ? 5.848 17.078 -1.396 1 98.94 150 PHE B O 1
ATOM 3709 N N . SER B 1 151 ? 5.352 14.898 -1.061 1 98.88 151 SER B N 1
ATOM 3710 C CA . SER B 1 151 ? 6.637 14.641 -0.415 1 98.88 151 SER B CA 1
ATOM 3711 C C . SER B 1 151 ? 7.793 14.852 -1.385 1 98.88 151 SER B C 1
ATOM 3713 O O . SER B 1 151 ? 8.789 15.5 -1.046 1 98.88 151 SER B O 1
ATOM 3715 N N . ARG B 1 152 ? 7.617 14.273 -2.598 1 98.81 152 ARG B N 1
ATOM 3716 C CA . ARG B 1 152 ? 8.641 14.406 -3.627 1 98.81 152 ARG B CA 1
ATOM 3717 C C . ARG B 1 152 ? 8.93 15.875 -3.926 1 98.81 152 ARG B C 1
ATOM 3719 O O . ARG B 1 152 ? 10.078 16.25 -4.164 1 98.81 152 ARG B O 1
ATOM 3726 N N . ALA B 1 153 ? 7.969 16.703 -3.963 1 98.88 153 ALA B N 1
ATOM 3727 C CA . ALA B 1 153 ? 8.102 18.109 -4.324 1 98.88 153 ALA B CA 1
ATOM 3728 C C . ALA B 1 153 ? 8.727 18.906 -3.184 1 98.88 153 ALA B C 1
ATOM 3730 O O . ALA B 1 153 ? 9.516 19.828 -3.418 1 98.88 153 ALA B O 1
ATOM 3731 N N . ILE B 1 154 ? 8.422 18.562 -1.892 1 98.94 154 ILE B N 1
ATOM 3732 C CA . ILE B 1 154 ? 8.766 19.453 -0.791 1 98.94 154 ILE B CA 1
ATOM 3733 C C . ILE B 1 154 ? 10.117 19.047 -0.202 1 98.94 154 ILE B C 1
ATOM 3735 O O . ILE B 1 154 ? 10.812 19.859 0.399 1 98.94 154 ILE B O 1
ATOM 3739 N N . LEU B 1 155 ? 10.516 17.797 -0.312 1 98.88 155 LEU B N 1
ATOM 3740 C CA . LEU B 1 155 ? 11.68 17.25 0.374 1 98.88 155 LEU B CA 1
ATOM 3741 C C . LEU B 1 155 ? 12.945 17.984 -0.039 1 98.88 155 LEU B C 1
ATOM 3743 O O . LEU B 1 155 ? 13.773 18.328 0.809 1 98.88 155 LEU B O 1
ATOM 3747 N N . PRO B 1 156 ? 13.156 18.297 -1.39 1 98.81 156 PRO B N 1
ATOM 3748 C CA . PRO B 1 156 ? 14.383 19.016 -1.733 1 98.81 156 PRO B CA 1
ATOM 3749 C C . PRO B 1 156 ? 14.477 20.375 -1.026 1 98.81 156 PRO B C 1
ATOM 3751 O O . PRO B 1 156 ? 15.578 20.812 -0.669 1 98.81 156 PRO B O 1
ATOM 3754 N N . ILE B 1 157 ? 13.406 21.016 -0.81 1 98.88 157 ILE B N 1
ATOM 3755 C CA . ILE B 1 157 ? 13.367 22.297 -0.114 1 98.88 157 ILE B CA 1
ATOM 3756 C C . ILE B 1 157 ? 13.727 22.094 1.357 1 98.88 157 ILE B C 1
ATOM 3758 O O . ILE B 1 157 ? 14.57 22.812 1.901 1 98.88 157 ILE B O 1
ATOM 3762 N N . MET B 1 158 ? 13.109 21.094 1.995 1 98.94 158 MET B N 1
ATOM 3763 C CA . MET B 1 158 ? 13.352 20.797 3.406 1 98.94 158 MET B CA 1
ATOM 3764 C C . MET B 1 158 ? 14.781 20.328 3.627 1 98.94 158 MET B C 1
ATOM 3766 O O . MET B 1 158 ? 15.383 20.625 4.664 1 98.94 158 MET B O 1
ATOM 3770 N N . GLN B 1 159 ? 15.289 19.594 2.621 1 98.81 159 GLN B N 1
ATOM 3771 C CA . GLN B 1 159 ? 16.672 19.172 2.701 1 98.81 159 GLN B CA 1
ATOM 3772 C C . GLN B 1 159 ? 17.625 20.375 2.66 1 98.81 159 GLN B C 1
ATOM 3774 O O . GLN B 1 159 ? 18.578 20.438 3.436 1 98.81 159 GLN B O 1
ATOM 3779 N N . ARG B 1 160 ? 17.312 21.281 1.774 1 98.38 160 ARG B N 1
ATOM 3780 C CA . ARG B 1 160 ? 18.109 22.516 1.713 1 98.38 160 ARG B CA 1
ATOM 3781 C C . ARG B 1 160 ? 18.047 23.266 3.037 1 98.38 160 ARG B C 1
ATOM 3783 O O . ARG B 1 160 ? 19.047 23.828 3.482 1 98.38 160 ARG B O 1
ATOM 3790 N N . GLN B 1 161 ? 16.906 23.203 3.713 1 98.31 161 GLN B N 1
ATOM 3791 C CA . GLN B 1 161 ? 16.672 23.906 4.969 1 98.31 161 GLN B CA 1
ATOM 3792 C C . GLN B 1 161 ? 17.234 23.125 6.152 1 98.31 161 GLN B C 1
ATOM 3794 O O . GLN B 1 161 ? 17.359 23.656 7.254 1 98.31 161 GLN B O 1
ATOM 3799 N N . LYS B 1 162 ? 17.5 21.891 5.938 1 98.44 162 LYS B N 1
ATOM 3800 C CA . LYS B 1 162 ? 17.922 20.969 6.996 1 98.44 162 LYS B CA 1
ATOM 3801 C C . LYS B 1 162 ? 16.891 20.906 8.109 1 98.44 162 LYS B C 1
ATOM 3803 O O . LYS B 1 162 ? 17.219 21.047 9.289 1 98.44 162 LYS B O 1
ATOM 3808 N N . GLY B 1 163 ? 15.703 20.781 7.699 1 98.56 163 GLY B N 1
ATOM 3809 C CA . GLY B 1 163 ? 14.578 20.719 8.625 1 98.56 163 GLY B CA 1
ATOM 3810 C C . GLY B 1 163 ? 13.234 20.656 7.926 1 98.56 163 GLY B C 1
ATOM 3811 O O . GLY B 1 163 ? 13.078 21.172 6.816 1 98.56 163 GLY B O 1
ATOM 3812 N N . GLY B 1 164 ? 12.297 20.062 8.547 1 98.75 164 GLY B N 1
ATOM 3813 C CA . GLY B 1 164 ? 10.938 19.969 8.039 1 98.75 164 GLY B CA 1
ATOM 3814 C C . GLY B 1 164 ? 10.133 18.844 8.68 1 98.75 164 GLY B C 1
ATOM 3815 O O . GLY B 1 164 ? 10.703 17.953 9.305 1 98.75 164 GLY B O 1
ATOM 3816 N N . ARG B 1 165 ? 8.844 18.969 8.664 1 98.94 165 ARG B N 1
ATOM 3817 C CA . ARG B 1 165 ? 7.918 17.969 9.164 1 98.94 165 ARG B CA 1
ATOM 3818 C C . ARG B 1 165 ? 6.82 17.672 8.148 1 98.94 165 ARG B C 1
ATOM 3820 O O . ARG B 1 165 ? 6.152 18.578 7.66 1 98.94 165 ARG B O 1
ATOM 3827 N N . ILE B 1 166 ? 6.754 16.438 7.781 1 98.94 166 ILE B N 1
ATOM 3828 C CA . ILE B 1 166 ? 5.699 15.953 6.895 1 98.94 166 ILE B CA 1
ATOM 3829 C C . ILE B 1 166 ? 4.703 15.117 7.695 1 98.94 166 ILE B C 1
ATOM 3831 O O . ILE B 1 166 ? 5.094 14.211 8.438 1 98.94 166 ILE B O 1
ATOM 3835 N N . ILE B 1 167 ? 3.432 15.445 7.594 1 98.94 167 ILE B N 1
ATOM 3836 C CA . ILE B 1 167 ? 2.375 14.789 8.352 1 98.94 167 ILE B CA 1
ATOM 3837 C C . ILE B 1 167 ? 1.329 14.219 7.395 1 98.94 167 ILE B C 1
ATOM 3839 O O . ILE B 1 167 ? 0.728 14.953 6.613 1 98.94 167 ILE B O 1
ATOM 3843 N N . PHE B 1 168 ? 1.124 12.906 7.449 1 98.88 168 PHE B N 1
ATOM 3844 C CA . PHE B 1 168 ? 0.112 12.242 6.641 1 98.88 168 PHE B CA 1
ATOM 3845 C C . PHE B 1 168 ? -1.141 11.961 7.461 1 98.88 168 PHE B C 1
ATOM 3847 O O . PHE B 1 168 ? -1.064 11.352 8.531 1 98.88 168 PHE B O 1
ATOM 3854 N N . THR B 1 169 ? -2.285 12.445 6.938 1 98.31 169 THR B N 1
ATOM 3855 C CA . THR B 1 169 ? -3.547 11.984 7.504 1 98.31 169 THR B CA 1
ATOM 3856 C C . THR B 1 169 ? -3.852 10.555 7.059 1 98.31 169 THR B C 1
ATOM 3858 O O . THR B 1 169 ? -4.195 10.32 5.895 1 98.31 169 THR B O 1
ATOM 3861 N N . CYS B 1 170 ? -3.746 9.711 7.941 1 96.12 170 CYS B N 1
ATOM 3862 C CA . CYS B 1 170 ? -4.023 8.305 7.676 1 96.12 170 CYS B CA 1
ATOM 3863 C C . CYS B 1 170 ? -5.355 7.887 8.281 1 96.12 170 CYS B C 1
ATOM 3865 O O . CYS B 1 170 ? -6.363 8.578 8.117 1 96.12 170 CYS B O 1
ATOM 3867 N N . SER B 1 171 ? -5.457 6.723 8.812 1 90.88 171 SER B N 1
ATOM 3868 C CA . SER B 1 171 ? -6.684 6.16 9.367 1 90.88 171 SER B CA 1
ATOM 3869 C C . SER B 1 171 ? -6.402 4.887 10.156 1 90.88 171 SER B C 1
ATOM 3871 O O . SER B 1 171 ? -5.402 4.207 9.914 1 90.88 171 SER B O 1
ATOM 3873 N N . SER B 1 172 ? -7.312 4.688 11.148 1 87.88 172 SER B N 1
ATOM 3874 C CA . SER B 1 172 ? -7.273 3.361 11.758 1 87.88 172 SER B CA 1
ATOM 3875 C C . SER B 1 172 ? -7.586 2.273 10.734 1 87.88 172 SER B C 1
ATOM 3877 O O . SER B 1 172 ? -7.199 1.116 10.914 1 87.88 172 SER B O 1
ATOM 3879 N N . GLY B 1 173 ? -8.211 2.65 9.648 1 88.25 173 GLY B N 1
ATOM 3880 C CA . GLY B 1 173 ? -8.508 1.728 8.562 1 88.25 173 GLY B CA 1
ATOM 3881 C C . GLY B 1 173 ? -7.262 1.137 7.926 1 88.25 173 GLY B C 1
ATOM 3882 O O . GLY B 1 173 ? -7.328 0.099 7.266 1 88.25 173 GLY B O 1
ATOM 3883 N N . ALA B 1 174 ? -6.125 1.772 8.133 1 90.69 174 ALA B N 1
ATOM 3884 C CA . ALA B 1 174 ? -4.863 1.267 7.605 1 90.69 174 ALA B CA 1
ATOM 3885 C C . ALA B 1 174 ? -4.543 -0.114 8.172 1 90.69 174 ALA B C 1
ATOM 3887 O O . ALA B 1 174 ? -3.721 -0.845 7.617 1 90.69 174 ALA B O 1
ATOM 3888 N N . HIS B 1 175 ? -5.191 -0.38 9.258 1 89.5 175 HIS B N 1
ATOM 3889 C CA . HIS B 1 175 ? -4.852 -1.603 9.977 1 89.5 175 HIS B CA 1
ATOM 3890 C C . HIS B 1 175 ? -6.035 -2.566 10.016 1 89.5 175 HIS B C 1
ATOM 3892 O O . HIS B 1 175 ? -6.094 -3.449 10.875 1 89.5 175 HIS B O 1
ATOM 3898 N N . ALA B 1 176 ? -6.984 -2.307 9.133 1 87.44 176 ALA B N 1
ATOM 3899 C CA . ALA B 1 176 ? -8.07 -3.256 8.922 1 87.44 176 ALA B CA 1
ATOM 3900 C C . ALA B 1 176 ? -7.68 -4.312 7.891 1 87.44 176 ALA B C 1
ATOM 3902 O O . ALA B 1 176 ? -6.559 -4.309 7.387 1 87.44 176 ALA B O 1
ATOM 3903 N N . ASN B 1 177 ? -8.641 -5.352 7.672 1 86.5 177 ASN B N 1
ATOM 3904 C CA . ASN B 1 177 ? -8.312 -6.406 6.719 1 86.5 177 ASN B CA 1
ATOM 3905 C C . ASN B 1 177 ? -9.555 -6.922 6 1 86.5 177 ASN B C 1
ATOM 3907 O O . ASN B 1 177 ? -9.586 -8.07 5.559 1 86.5 177 ASN B O 1
ATOM 3911 N N . PHE B 1 178 ? -10.547 -6.18 5.996 1 83.94 178 PHE B N 1
ATOM 3912 C CA . PHE B 1 178 ? -11.727 -6.559 5.223 1 83.94 178 PHE B CA 1
ATOM 3913 C C . PHE B 1 178 ? -12.516 -5.324 4.805 1 83.94 178 PHE B C 1
ATOM 3915 O O . PHE B 1 178 ? -12.531 -4.32 5.516 1 83.94 178 PHE B O 1
ATOM 3922 N N . GLY B 1 179 ? -13.086 -5.555 3.705 1 85 179 GLY B N 1
ATOM 3923 C CA . GLY B 1 179 ? -13.875 -4.449 3.184 1 85 179 GLY B CA 1
ATOM 3924 C C . GLY B 1 179 ? -13.047 -3.215 2.885 1 85 179 GLY B C 1
ATOM 3925 O O . GLY B 1 179 ? -11.867 -3.148 3.244 1 85 179 GLY B O 1
ATOM 3926 N N . MET B 1 180 ? -13.445 -2.398 2.004 1 92.75 180 MET B N 1
ATOM 3927 C CA . MET B 1 180 ? -12.828 -1.13 1.623 1 92.75 180 MET B CA 1
ATOM 3928 C C . MET B 1 180 ? -11.344 -1.311 1.329 1 92.75 180 MET B C 1
ATOM 3930 O O . MET B 1 180 ? -10.508 -0.574 1.856 1 92.75 180 MET B O 1
ATOM 3934 N N . GLY B 1 181 ? -10.969 -2.404 0.667 1 96.31 181 GLY B N 1
ATOM 3935 C CA . GLY B 1 181 ? -9.578 -2.754 0.408 1 96.31 181 GLY B CA 1
ATOM 3936 C C . GLY B 1 181 ? -8.758 -1.593 -0.119 1 96.31 181 GLY B C 1
ATOM 3937 O O . GLY B 1 181 ? -7.59 -1.441 0.238 1 96.31 181 GLY B O 1
ATOM 3938 N N . SER B 1 182 ? -9.367 -0.724 -0.981 1 96.94 182 SER B N 1
ATOM 3939 C CA . SER B 1 182 ? -8.672 0.416 -1.567 1 96.94 182 SER B CA 1
ATOM 3940 C C . SER B 1 182 ? -8.188 1.38 -0.49 1 96.94 182 SER B C 1
ATOM 3942 O O . SER B 1 182 ? -7.051 1.856 -0.542 1 96.94 182 SER B O 1
ATOM 3944 N N . TYR B 1 183 ? -9.031 1.669 0.484 1 95.44 183 TYR B N 1
ATOM 3945 C CA . TYR B 1 183 ? -8.711 2.574 1.58 1 95.44 183 TYR B CA 1
ATOM 3946 C C . TYR B 1 183 ? -7.66 1.964 2.498 1 95.44 183 TYR B C 1
ATOM 3948 O O . TYR B 1 183 ? -6.711 2.641 2.902 1 95.44 183 TYR B O 1
ATOM 3956 N N . ILE B 1 184 ? -7.805 0.679 2.785 1 95.56 184 ILE B N 1
ATOM 3957 C CA . ILE B 1 184 ? -6.879 -0.04 3.654 1 95.56 184 ILE B CA 1
ATOM 3958 C C . ILE B 1 184 ? -5.473 0.01 3.064 1 95.56 184 ILE B C 1
ATOM 3960 O O . ILE B 1 184 ? -4.535 0.473 3.717 1 95.56 184 ILE B O 1
ATOM 3964 N N . VAL B 1 185 ? -5.324 -0.368 1.803 1 97.38 185 VAL B N 1
ATOM 3965 C CA . VAL B 1 185 ? -3.988 -0.472 1.22 1 97.38 185 VAL B CA 1
ATOM 3966 C C . VAL B 1 185 ? -3.424 0.924 0.966 1 97.38 185 VAL B C 1
ATOM 3968 O O . VAL B 1 185 ? -2.217 1.143 1.083 1 97.38 185 VAL B O 1
ATOM 3971 N N . GLY B 1 186 ? -4.27 1.892 0.589 1 97.56 186 GLY B N 1
ATOM 3972 C CA . GLY B 1 186 ? -3.812 3.262 0.419 1 97.56 186 GLY B CA 1
ATOM 3973 C C . GLY B 1 186 ? -3.256 3.867 1.693 1 97.56 186 GLY B C 1
ATOM 3974 O O . GLY B 1 186 ? -2.17 4.449 1.687 1 97.56 186 GLY B O 1
ATOM 3975 N N . LYS B 1 187 ? -3.988 3.686 2.768 1 96.88 187 LYS B N 1
ATOM 3976 C CA . LYS B 1 187 ? -3.582 4.281 4.039 1 96.88 187 LYS B CA 1
ATOM 3977 C C . LYS B 1 187 ? -2.428 3.502 4.664 1 96.88 187 LYS B C 1
ATOM 3979 O O . LYS B 1 187 ? -1.55 4.09 5.301 1 96.88 187 LYS B O 1
ATOM 3984 N N . LEU B 1 188 ? -2.381 2.186 4.496 1 96.31 188 LEU B N 1
ATOM 3985 C CA . LEU B 1 188 ? -1.223 1.409 4.926 1 96.31 188 LEU B CA 1
ATOM 3986 C C . LEU B 1 188 ? 0.033 1.847 4.18 1 96.31 188 LEU B C 1
ATOM 3988 O O . LEU B 1 188 ? 1.109 1.95 4.773 1 96.31 188 LEU B O 1
ATOM 3992 N N . GLY B 1 189 ? -0.157 2.029 2.865 1 97.75 189 GLY B N 1
ATOM 3993 C CA . GLY B 1 189 ? 0.944 2.543 2.064 1 97.75 189 GLY B CA 1
ATOM 3994 C C . GLY B 1 189 ? 1.485 3.865 2.574 1 97.75 189 GLY B C 1
ATOM 3995 O O . GLY B 1 189 ? 2.697 4.086 2.572 1 97.75 189 GLY B O 1
ATOM 3996 N N . LEU B 1 190 ? 0.645 4.719 3.061 1 97.88 190 LEU B N 1
ATOM 3997 C CA . LEU B 1 190 ? 1.061 6.004 3.619 1 97.88 190 LEU B CA 1
ATOM 3998 C C . LEU B 1 190 ? 1.862 5.801 4.902 1 97.88 190 LEU B C 1
ATOM 4000 O O . LEU B 1 190 ? 2.838 6.516 5.145 1 97.88 190 LEU B O 1
ATOM 4004 N N . VAL B 1 191 ? 1.42 4.898 5.73 1 96.81 191 VAL B N 1
ATOM 4005 C CA . VAL B 1 191 ? 2.139 4.605 6.965 1 96.81 191 VAL B CA 1
ATOM 4006 C C . VAL B 1 191 ? 3.564 4.164 6.645 1 96.81 191 VAL B C 1
ATOM 4008 O O . VAL B 1 191 ? 4.52 4.617 7.277 1 96.81 191 VAL B O 1
ATOM 4011 N N . ARG B 1 192 ? 3.701 3.293 5.645 1 96.81 192 ARG B N 1
ATOM 4012 C CA . ARG B 1 192 ? 5.031 2.832 5.266 1 96.81 192 ARG B CA 1
ATOM 4013 C C . ARG B 1 192 ? 5.832 3.953 4.609 1 96.81 192 ARG B C 1
ATOM 4015 O O . ARG B 1 192 ? 7.031 4.094 4.855 1 96.81 192 ARG B O 1
ATOM 4022 N N . LEU B 1 193 ? 5.211 4.715 3.758 1 98.19 193 LEU B N 1
ATOM 4023 C CA . LEU B 1 193 ? 5.887 5.848 3.135 1 98.19 193 LEU B CA 1
ATOM 4024 C C . LEU B 1 193 ? 6.426 6.805 4.191 1 98.19 193 LEU B C 1
ATOM 4026 O O . LEU B 1 193 ? 7.523 7.348 4.043 1 98.19 193 LEU B O 1
ATOM 4030 N N . CYS B 1 194 ? 5.668 6.973 5.242 1 98 194 CYS B N 1
ATOM 4031 C CA . CYS B 1 194 ? 6.094 7.793 6.375 1 98 194 CYS B CA 1
ATOM 4032 C C . CYS B 1 194 ? 7.41 7.289 6.949 1 98 194 CYS B C 1
ATOM 4034 O O . CYS B 1 194 ? 8.344 8.062 7.148 1 98 194 CYS B O 1
ATOM 4036 N N . GLU B 1 195 ? 7.477 6.055 7.184 1 96.5 195 GLU B N 1
ATOM 4037 C CA . GLU B 1 195 ? 8.695 5.465 7.734 1 96.5 195 GLU B CA 1
ATOM 4038 C C . GLU B 1 195 ? 9.859 5.594 6.762 1 96.5 195 GLU B C 1
ATOM 4040 O O . GLU B 1 195 ? 10.992 5.848 7.172 1 96.5 195 GLU B O 1
ATOM 4045 N N . ILE B 1 196 ? 9.609 5.379 5.488 1 96.69 196 ILE B N 1
ATOM 4046 C CA . ILE B 1 196 ? 10.625 5.484 4.453 1 96.69 196 ILE B CA 1
ATOM 4047 C C . ILE B 1 196 ? 11.203 6.898 4.438 1 96.69 196 ILE B C 1
ATOM 4049 O O . ILE B 1 196 ? 12.422 7.078 4.438 1 96.69 196 ILE B O 1
ATOM 4053 N N . ILE B 1 197 ? 10.359 7.871 4.457 1 98.25 197 ILE B N 1
ATOM 4054 C CA . ILE B 1 197 ? 10.789 9.266 4.402 1 98.25 197 ILE B CA 1
ATOM 4055 C C . ILE B 1 197 ? 11.609 9.602 5.641 1 98.25 197 ILE B C 1
ATOM 4057 O O . ILE B 1 197 ? 12.641 10.266 5.547 1 98.25 197 ILE B O 1
ATOM 4061 N N . HIS B 1 198 ? 11.133 9.148 6.797 1 97.56 198 HIS B N 1
ATOM 4062 C CA . HIS B 1 198 ? 11.906 9.336 8.016 1 97.56 198 HIS B CA 1
ATOM 4063 C C . HIS B 1 198 ? 13.312 8.766 7.871 1 97.56 198 HIS B C 1
ATOM 4065 O O . HIS B 1 198 ? 14.297 9.453 8.133 1 97.56 198 HIS B O 1
ATOM 4071 N N . HIS B 1 199 ? 13.398 7.574 7.438 1 95.56 199 HIS B N 1
ATOM 4072 C CA . HIS B 1 199 ? 14.688 6.891 7.328 1 95.56 199 HIS B CA 1
ATOM 4073 C C . HIS B 1 199 ? 15.594 7.59 6.324 1 95.56 199 HIS B C 1
ATOM 4075 O O . HIS B 1 199 ? 16.797 7.703 6.555 1 95.56 199 HIS B O 1
ATOM 4081 N N . GLU B 1 200 ? 15.031 8.047 5.27 1 96.5 200 GLU B N 1
ATOM 4082 C CA . GLU B 1 200 ? 15.797 8.656 4.188 1 96.5 200 GLU B CA 1
ATOM 4083 C C . GLU B 1 200 ? 16.312 10.039 4.59 1 96.5 200 GLU B C 1
ATOM 4085 O O . GLU B 1 200 ? 17.25 10.555 3.975 1 96.5 200 GLU B O 1
ATOM 4090 N N . ASN B 1 201 ? 15.727 10.656 5.668 1 97.62 201 ASN B N 1
ATOM 4091 C CA . ASN B 1 201 ? 15.992 12.086 5.762 1 97.62 201 ASN B CA 1
ATOM 4092 C C . ASN B 1 201 ? 16.328 12.508 7.188 1 97.62 201 ASN B C 1
ATOM 4094 O O . ASN B 1 201 ? 16.922 13.562 7.406 1 97.62 201 ASN B O 1
ATOM 4098 N N . PHE B 1 202 ? 15.961 11.711 8.195 1 97.12 202 PHE B N 1
ATOM 4099 C CA . PHE B 1 202 ? 16.031 12.156 9.578 1 97.12 202 PHE B CA 1
ATOM 4100 C C . PHE B 1 202 ? 17.484 12.43 9.977 1 97.12 202 PHE B C 1
ATOM 4102 O O . PHE B 1 202 ? 17.797 13.508 10.492 1 97.12 202 PHE B O 1
ATOM 4109 N N . LYS B 1 203 ? 18.375 11.516 9.742 1 95.62 203 LYS B N 1
ATOM 4110 C CA . LYS B 1 203 ? 19.75 11.594 10.211 1 95.62 203 LYS B CA 1
ATOM 4111 C C . LYS B 1 203 ? 20.516 12.727 9.516 1 95.62 203 LYS B C 1
ATOM 4113 O O . LYS B 1 203 ? 21.156 13.547 10.18 1 95.62 203 LYS B O 1
ATOM 4118 N N . ASP B 1 204 ? 20.328 12.891 8.227 1 96.69 204 ASP B N 1
ATOM 4119 C CA . ASP B 1 204 ? 21.172 13.797 7.449 1 96.69 204 ASP B CA 1
ATOM 4120 C C . ASP B 1 204 ? 20.547 15.188 7.367 1 96.69 204 ASP B C 1
ATOM 4122 O O . ASP B 1 204 ? 21.266 16.188 7.242 1 96.69 204 ASP B O 1
ATOM 4126 N N . TYR B 1 205 ? 19.234 15.227 7.445 1 98.31 205 TYR B N 1
ATOM 4127 C CA . TYR B 1 205 ? 18.594 16.5 7.117 1 98.31 205 TYR B CA 1
ATOM 4128 C C . TYR B 1 205 ? 17.656 16.938 8.227 1 98.31 205 TYR B C 1
ATOM 4130 O O . TYR B 1 205 ? 17.047 18.016 8.141 1 98.31 205 TYR B O 1
ATOM 4138 N N . ASN B 1 206 ? 17.469 16.141 9.25 1 98.5 206 ASN B N 1
ATOM 4139 C CA . ASN B 1 206 ? 16.594 16.453 10.367 1 98.5 206 ASN B CA 1
ATOM 4140 C C . ASN B 1 206 ? 15.148 16.656 9.898 1 98.5 206 ASN B C 1
ATOM 4142 O O . ASN B 1 206 ? 14.477 17.594 10.344 1 98.5 206 ASN B O 1
ATOM 4146 N N . ILE B 1 207 ? 14.758 15.953 8.914 1 98.81 207 ILE B N 1
ATOM 4147 C CA . ILE B 1 207 ? 13.383 15.961 8.422 1 98.81 207 ILE B CA 1
ATOM 4148 C C . ILE B 1 207 ? 12.602 14.805 9.047 1 98.81 207 ILE B C 1
ATOM 4150 O O . ILE B 1 207 ? 13.094 13.68 9.102 1 98.81 207 ILE B O 1
ATOM 4154 N N . LYS B 1 208 ? 11.43 15.102 9.633 1 98.75 208 LYS B N 1
ATOM 4155 C CA . LYS B 1 208 ? 10.57 14.117 10.289 1 98.75 208 LYS B CA 1
ATOM 4156 C C . LYS B 1 208 ? 9.312 13.852 9.477 1 98.75 208 LYS B C 1
ATOM 4158 O O . LYS B 1 208 ? 8.875 14.703 8.695 1 98.75 208 LYS B O 1
ATOM 4163 N N . CYS B 1 209 ? 8.812 12.703 9.633 1 98.81 209 CYS B N 1
ATOM 4164 C CA . CYS B 1 209 ? 7.574 12.328 8.969 1 98.81 209 CYS B CA 1
ATOM 4165 C C . CYS B 1 209 ? 6.668 11.547 9.906 1 98.81 209 CYS B C 1
ATOM 4167 O O . CYS B 1 209 ? 7.141 10.711 10.68 1 98.81 209 CYS B O 1
ATOM 4169 N N . PHE B 1 210 ? 5.371 11.867 9.844 1 98.75 210 PHE B N 1
ATOM 4170 C CA . PHE B 1 210 ? 4.391 11.297 10.758 1 98.75 210 PHE B CA 1
ATOM 4171 C C . PHE B 1 210 ? 3.15 10.836 10 1 98.75 210 PHE B C 1
ATOM 4173 O O . PHE B 1 210 ? 2.732 11.469 9.031 1 98.75 210 PHE B O 1
ATOM 4180 N N . ALA B 1 211 ? 2.613 9.742 10.414 1 98.19 211 ALA B N 1
ATOM 4181 C CA . ALA B 1 211 ? 1.285 9.297 9.992 1 98.19 211 ALA B CA 1
ATOM 4182 C C . ALA B 1 211 ? 0.334 9.219 11.188 1 98.19 211 ALA B C 1
ATOM 4184 O O . ALA B 1 211 ? 0.714 8.75 12.266 1 98.19 211 ALA B O 1
ATOM 4185 N N . PHE B 1 212 ? -0.973 9.695 11.031 1 97 212 PHE B N 1
ATOM 4186 C CA . PHE B 1 212 ? -1.819 9.664 12.219 1 97 212 PHE B CA 1
ATOM 4187 C C . PHE B 1 212 ? -3.26 9.328 11.844 1 97 212 PHE B C 1
ATOM 4189 O O . PHE B 1 212 ? -3.691 9.594 10.719 1 97 212 PHE B O 1
ATOM 4196 N N . ASN B 1 213 ? -3.969 8.688 12.719 1 95.75 213 ASN B N 1
ATOM 4197 C CA . ASN B 1 213 ? -5.414 8.477 12.664 1 95.75 213 ASN B CA 1
ATOM 4198 C C . ASN B 1 213 ? -6.176 9.695 13.18 1 95.75 213 ASN B C 1
ATOM 4200 O O . ASN B 1 213 ? -6.035 10.078 14.344 1 95.75 213 ASN B O 1
ATOM 4204 N N . PRO B 1 214 ? -6.988 10.281 12.352 1 95.69 214 PRO B N 1
ATOM 4205 C CA . PRO B 1 214 ? -7.668 11.516 12.734 1 95.69 214 PRO B CA 1
ATOM 4206 C C . PRO B 1 214 ? -8.883 11.266 13.625 1 95.69 214 PRO B C 1
ATOM 4208 O O . PRO B 1 214 ? -9.469 12.219 14.148 1 95.69 214 PRO B O 1
ATOM 4211 N N . GLY B 1 215 ? -9.227 9.992 13.797 1 90.44 215 GLY B N 1
ATOM 4212 C CA . GLY B 1 215 ? -10.469 9.68 14.492 1 90.44 215 GLY B CA 1
ATOM 4213 C C . GLY B 1 215 ? -11.664 9.578 13.562 1 90.44 215 GLY B C 1
ATOM 4214 O O . GLY B 1 215 ? -11.5 9.562 12.336 1 90.44 215 GLY B O 1
ATOM 4215 N N . CYS B 1 216 ? -12.828 9.422 14.125 1 89.56 216 CYS B N 1
ATOM 4216 C CA . CYS B 1 216 ? -14.062 9.297 13.359 1 89.56 216 CYS B CA 1
ATOM 4217 C C . CYS B 1 216 ? -14.75 10.656 13.219 1 89.56 216 CYS B C 1
ATOM 4219 O O . CYS B 1 216 ? -15.773 10.898 13.852 1 89.56 216 CYS B O 1
ATOM 4221 N N . VAL B 1 217 ? -14.234 11.453 12.328 1 90.12 217 VAL B N 1
ATOM 4222 C CA . VAL B 1 217 ? -14.773 12.789 12.109 1 90.12 217 VAL B CA 1
ATOM 4223 C C . VAL B 1 217 ? -15.852 12.742 11.031 1 90.12 217 VAL B C 1
ATOM 4225 O O . VAL B 1 217 ? -15.641 12.156 9.969 1 90.12 217 VAL B O 1
ATOM 4228 N N . ARG B 1 218 ? -16.969 13.312 11.305 1 85.75 218 ARG B N 1
ATOM 4229 C CA . ARG B 1 218 ? -18.078 13.289 10.352 1 85.75 218 ARG B CA 1
ATOM 4230 C C . ARG B 1 218 ? -17.906 14.375 9.297 1 85.75 218 ARG B C 1
ATOM 4232 O O . ARG B 1 218 ? -18.516 15.438 9.391 1 85.75 218 ARG B O 1
ATOM 4239 N N . THR B 1 219 ? -17.188 14.031 8.32 1 84.56 219 THR B N 1
ATOM 4240 C CA . THR B 1 219 ? -16.984 14.883 7.152 1 84.56 219 THR B CA 1
ATOM 4241 C C . THR B 1 219 ? -17.859 14.43 5.988 1 84.56 219 THR B C 1
ATOM 4243 O O . THR B 1 219 ? -18.703 13.555 6.148 1 84.56 219 THR B O 1
ATOM 4246 N N . ARG B 1 220 ? -17.719 15.078 4.922 1 79.31 220 ARG B N 1
ATOM 4247 C CA . ARG B 1 220 ? -18.422 14.648 3.719 1 79.31 220 ARG B CA 1
ATOM 4248 C C . ARG B 1 220 ? -18.109 13.195 3.389 1 79.31 220 ARG B C 1
ATOM 4250 O O . ARG B 1 220 ? -18.875 12.531 2.686 1 79.31 220 ARG B O 1
ATOM 4257 N N . PHE B 1 221 ? -17.016 12.719 3.943 1 73.38 221 PHE B N 1
ATOM 4258 C CA . PHE B 1 221 ? -16.672 11.305 3.805 1 73.38 221 PHE B CA 1
ATOM 4259 C C . PHE B 1 221 ? -17.797 10.422 4.332 1 73.38 221 PHE B C 1
ATOM 4261 O O . PHE B 1 221 ? -18.016 9.312 3.83 1 73.38 221 PHE B O 1
ATOM 4268 N N . PHE B 1 222 ? -18.516 10.922 5.301 1 77.25 222 PHE B N 1
ATOM 4269 C CA . PHE B 1 222 ? -19.609 10.172 5.918 1 77.25 222 PHE B CA 1
ATOM 4270 C C . PHE B 1 222 ? -20.953 10.688 5.434 1 77.25 222 PHE B C 1
ATOM 4272 O O . PHE B 1 222 ? -21.812 9.898 5.027 1 77.25 222 PHE B O 1
ATOM 4279 N N . THR B 1 223 ? -21.094 11.945 5.305 1 80 223 THR B N 1
ATOM 4280 C CA . THR B 1 223 ? -22.422 12.5 5.078 1 80 223 THR B CA 1
ATOM 4281 C C . THR B 1 223 ? -22.906 12.188 3.668 1 80 223 THR B C 1
ATOM 4283 O O . THR B 1 223 ? -24.109 12.039 3.441 1 80 223 THR B O 1
ATOM 4286 N N . ASP B 1 224 ? -21.969 12.039 2.801 1 84.5 224 ASP B N 1
ATOM 4287 C CA . ASP B 1 224 ? -22.359 11.695 1.438 1 84.5 224 ASP B CA 1
ATOM 4288 C C . ASP B 1 224 ? -22.969 10.297 1.378 1 84.5 224 ASP B C 1
ATOM 4290 O O . ASP B 1 224 ? -23.875 10.039 0.587 1 84.5 224 ASP B O 1
ATOM 4294 N N . PHE B 1 225 ? -22.484 9.414 2.186 1 84.56 225 PHE B N 1
ATOM 4295 C CA . PHE B 1 225 ? -23.047 8.07 2.246 1 84.56 225 PHE B CA 1
ATOM 4296 C C . PHE B 1 225 ? -24.453 8.102 2.844 1 84.56 225 PHE B C 1
ATOM 4298 O O . PHE B 1 225 ? -25.359 7.449 2.332 1 84.56 225 PHE B O 1
ATOM 4305 N N . ARG B 1 226 ? -24.578 8.836 3.852 1 85.25 226 ARG B N 1
ATOM 4306 C CA . ARG B 1 226 ? -25.891 8.969 4.496 1 85.25 226 ARG B CA 1
ATOM 4307 C C . ARG B 1 226 ? -26.906 9.594 3.549 1 85.25 226 ARG B C 1
ATOM 4309 O O . ARG B 1 226 ? -28.031 9.117 3.443 1 85.25 226 ARG B O 1
ATOM 4316 N N . ASP B 1 227 ? -26.453 10.617 2.881 1 87.81 227 ASP B N 1
ATOM 4317 C CA . ASP B 1 227 ? -27.344 11.297 1.93 1 87.81 227 ASP B CA 1
ATOM 4318 C C . ASP B 1 227 ? -27.781 10.336 0.826 1 87.81 227 ASP B C 1
ATOM 4320 O O . ASP B 1 227 ? -28.938 10.375 0.4 1 87.81 227 ASP B O 1
ATOM 4324 N N . ARG B 1 228 ? -26.938 9.516 0.425 1 86.69 228 ARG B N 1
ATOM 4325 C CA . ARG B 1 228 ? -27.281 8.547 -0.611 1 86.69 228 ARG B CA 1
ATOM 4326 C C . ARG B 1 228 ? -28.328 7.559 -0.11 1 86.69 228 ARG B C 1
ATOM 4328 O O . ARG B 1 228 ? -29.297 7.266 -0.809 1 86.69 228 ARG B O 1
ATOM 4335 N N . VAL B 1 229 ? -28.172 7.066 1.049 1 88.62 229 VAL B N 1
ATOM 4336 C CA . VAL B 1 229 ? -29.078 6.09 1.627 1 88.62 229 VAL B CA 1
ATOM 4337 C C . VAL B 1 229 ? -30.453 6.723 1.834 1 88.62 229 VAL B C 1
ATOM 4339 O O . VAL B 1 229 ? -31.484 6.062 1.667 1 88.62 229 VAL B O 1
ATOM 4342 N N . GLU B 1 230 ? -30.422 7.969 2.059 1 90.19 230 GLU B N 1
ATOM 4343 C CA . GLU B 1 230 ? -31.656 8.68 2.334 1 90.19 230 GLU B CA 1
ATOM 4344 C C . GLU B 1 230 ? -32.281 9.242 1.052 1 90.19 230 GLU B C 1
ATOM 4346 O O . GLU B 1 230 ? -33.344 9.867 1.086 1 90.19 230 GLU B O 1
ATOM 4351 N N . GLY B 1 231 ? -31.609 9.07 -0.104 1 85.75 231 GLY B N 1
ATOM 4352 C CA . GLY B 1 231 ? -32.125 9.539 -1.385 1 85.75 231 GLY B CA 1
ATOM 4353 C C . GLY B 1 231 ? -31.938 11.031 -1.582 1 85.75 231 GLY B C 1
ATOM 4354 O O . GLY B 1 231 ? -32.719 11.672 -2.299 1 85.75 231 GLY B O 1
ATOM 4355 N N . LYS B 1 232 ? -30.984 11.68 -0.92 1 85.38 232 LYS B N 1
ATOM 4356 C CA . LYS B 1 232 ? -30.75 13.117 -0.955 1 85.38 232 LYS B CA 1
ATOM 4357 C C . LYS B 1 232 ? -29.359 13.438 -1.505 1 85.38 232 LYS B C 1
ATOM 4359 O O . LYS B 1 232 ? -28.703 14.359 -1.03 1 85.38 232 LYS B O 1
ATOM 4364 N N . SER B 1 233 ? -28.875 12.688 -2.41 1 81.62 233 SER B N 1
ATOM 4365 C CA . SER B 1 233 ? -27.516 12.891 -2.938 1 81.62 233 SER B CA 1
ATOM 4366 C C . SER B 1 233 ? -27.391 14.258 -3.602 1 81.62 233 SER B C 1
ATOM 4368 O O . SER B 1 233 ? -28.312 14.719 -4.27 1 81.62 233 SER B O 1
ATOM 4370 N N . LYS B 1 234 ? -26.281 14.859 -3.328 1 80.56 234 LYS B N 1
ATOM 4371 C CA . LYS B 1 234 ? -25.969 16.156 -3.918 1 80.56 234 LYS B CA 1
ATOM 4372 C C . LYS B 1 234 ? -25.125 16 -5.18 1 80.56 234 LYS B C 1
ATOM 4374 O O . LYS B 1 234 ? -24.469 14.977 -5.371 1 80.56 234 LYS B O 1
ATOM 4379 N N . ASP B 1 235 ? -25.078 17.047 -6.035 1 76.56 235 ASP B N 1
ATOM 4380 C CA . ASP B 1 235 ? -24.359 17.016 -7.309 1 76.56 235 ASP B CA 1
ATOM 4381 C C . ASP B 1 235 ? -22.859 16.891 -7.086 1 76.56 235 ASP B C 1
ATOM 4383 O O . ASP B 1 235 ? -22.141 16.297 -7.902 1 76.56 235 ASP B O 1
ATOM 4387 N N . ASP B 1 236 ? -22.438 17.359 -5.992 1 77 236 ASP B N 1
ATOM 4388 C CA . ASP B 1 236 ? -20.984 17.375 -5.75 1 77 236 ASP B CA 1
ATOM 4389 C C . ASP B 1 236 ? -20.562 16.234 -4.832 1 77 236 ASP B C 1
ATOM 4391 O O . ASP B 1 236 ? -19.484 16.266 -4.25 1 77 236 ASP B O 1
ATOM 4395 N N . SER B 1 237 ? -21.406 15.219 -4.844 1 81.44 237 SER B N 1
ATOM 4396 C CA . SER B 1 237 ? -21.125 14.055 -4.008 1 81.44 237 SER B CA 1
ATOM 4397 C C . SER B 1 237 ? -19.891 13.305 -4.496 1 81.44 237 SER B C 1
ATOM 4399 O O . SER B 1 237 ? -19.609 13.266 -5.699 1 81.44 237 SER B O 1
ATOM 4401 N N . TYR B 1 238 ? -19.203 12.711 -3.545 1 79.94 238 TYR B N 1
ATOM 4402 C CA . TYR B 1 238 ? -18.078 11.836 -3.875 1 79.94 238 TYR B CA 1
ATOM 4403 C C . TYR B 1 238 ? -18.578 10.539 -4.516 1 79.94 238 TYR B C 1
ATOM 4405 O O . TYR B 1 238 ? -17.797 9.797 -5.113 1 79.94 238 TYR B O 1
ATOM 4413 N N . LEU B 1 239 ? -19.875 10.242 -4.309 1 83.81 239 LEU B N 1
ATOM 4414 C CA . LEU B 1 239 ? -20.406 8.969 -4.785 1 83.81 239 LEU B CA 1
ATOM 4415 C C . LEU B 1 239 ? -20.938 9.102 -6.211 1 83.81 239 LEU B C 1
ATOM 4417 O O . LEU B 1 239 ? -21.641 10.062 -6.531 1 83.81 239 LEU B O 1
ATOM 4421 N N . SER B 1 240 ? -20.531 8.141 -6.973 1 79.81 240 SER B N 1
ATOM 4422 C CA . SER B 1 240 ? -20.969 8.125 -8.367 1 79.81 240 SER B CA 1
ATOM 4423 C C . SER B 1 240 ? -22.375 7.539 -8.5 1 79.81 240 SER B C 1
ATOM 4425 O O . SER B 1 240 ? -22.719 6.574 -7.812 1 79.81 240 SER B O 1
ATOM 4427 N N . GLU B 1 241 ? -23.203 8.07 -9.344 1 75.94 241 GLU B N 1
ATOM 4428 C CA . GLU B 1 241 ? -24.578 7.605 -9.531 1 75.94 241 GLU B CA 1
ATOM 4429 C C . GLU B 1 241 ? -24.625 6.371 -10.43 1 75.94 241 GLU B C 1
ATOM 4431 O O . GLU B 1 241 ? -25.531 5.539 -10.305 1 75.94 241 GLU B O 1
ATOM 4436 N N . ASP B 1 242 ? -23.719 6.145 -11.195 1 81.31 242 ASP B N 1
ATOM 4437 C CA . ASP B 1 242 ? -23.844 5.148 -12.25 1 81.31 242 ASP B CA 1
ATOM 4438 C C . ASP B 1 242 ? -22.906 3.965 -12.008 1 81.31 242 ASP B C 1
ATOM 4440 O O . ASP B 1 242 ? -22.531 3.256 -12.945 1 81.31 242 ASP B O 1
ATOM 4444 N N . VAL B 1 243 ? -22.609 3.764 -10.789 1 88.19 243 VAL B N 1
ATOM 4445 C CA . VAL B 1 243 ? -21.688 2.666 -10.523 1 88.19 243 VAL B CA 1
ATOM 4446 C C . VAL B 1 243 ? -22.422 1.546 -9.781 1 88.19 243 VAL B C 1
ATOM 4448 O O . VAL B 1 243 ? -23.203 1.807 -8.867 1 88.19 243 VAL B O 1
ATOM 4451 N N . ALA B 1 244 ? -22.156 0.354 -10.312 1 87.81 244 ALA B N 1
ATOM 4452 C CA . ALA B 1 244 ? -22.797 -0.82 -9.719 1 87.81 244 ALA B CA 1
ATOM 4453 C C . ALA B 1 244 ? -22.438 -0.953 -8.242 1 87.81 244 ALA B C 1
ATOM 4455 O O . ALA B 1 244 ? -21.312 -0.671 -7.836 1 87.81 244 ALA B O 1
ATOM 4456 N N .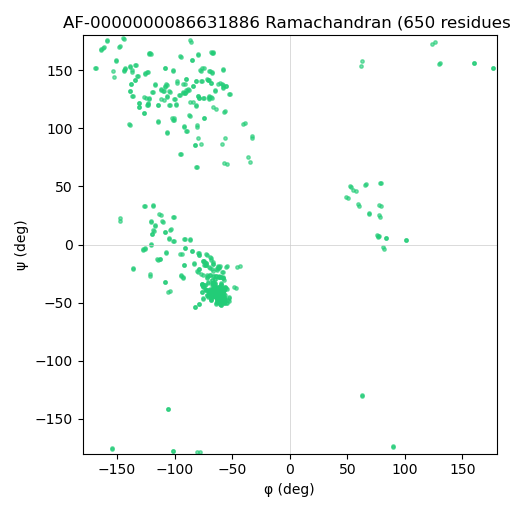 ASN B 1 245 ? -23.375 -1.295 -7.359 1 92.25 245 ASN B N 1
ATOM 4457 C CA . ASN B 1 245 ? -23.219 -1.672 -5.957 1 92.25 245 ASN B CA 1
ATOM 4458 C C . ASN B 1 245 ? -22.984 -0.454 -5.074 1 92.25 245 ASN B C 1
ATOM 4460 O O . ASN B 1 245 ? -22.625 -0.595 -3.898 1 92.25 245 ASN B O 1
ATOM 4464 N N . GLU B 1 246 ? -23.094 0.726 -5.609 1 90.38 246 GLU B N 1
ATOM 4465 C CA . GLU B 1 246 ? -22.844 1.934 -4.828 1 90.38 246 GLU B CA 1
ATOM 4466 C C . GLU B 1 246 ? -23.844 2.066 -3.688 1 90.38 246 GLU B C 1
ATOM 4468 O O . GLU B 1 246 ? -23.516 2.566 -2.613 1 90.38 246 GLU B O 1
ATOM 4473 N N . ASP B 1 247 ? -25.078 1.654 -3.953 1 91.31 247 ASP B N 1
ATOM 4474 C CA . ASP B 1 247 ? -26.094 1.7 -2.91 1 91.31 247 ASP B CA 1
ATOM 4475 C C . ASP B 1 247 ? -25.75 0.756 -1.761 1 91.31 247 ASP B C 1
ATOM 4477 O O . ASP B 1 247 ? -25.922 1.103 -0.591 1 91.31 247 ASP B O 1
ATOM 4481 N N . LYS B 1 248 ? -25.359 -0.383 -2.164 1 93.56 248 LYS B N 1
ATOM 4482 C CA . LYS B 1 248 ? -24.906 -1.333 -1.149 1 93.56 248 LYS B CA 1
ATOM 4483 C C . LYS B 1 248 ? -23.75 -0.766 -0.336 1 93.56 248 LYS B C 1
ATOM 4485 O O . LYS B 1 248 ? -23.719 -0.898 0.889 1 93.56 248 LYS B O 1
ATOM 4490 N N . SER B 1 249 ? -22.812 -0.169 -1.013 1 93.44 249 SER B N 1
ATOM 4491 C CA . SER B 1 249 ? -21.672 0.475 -0.367 1 93.44 249 SER B CA 1
ATOM 4492 C C . SER B 1 249 ? -22.125 1.535 0.629 1 93.44 249 SER B C 1
ATOM 4494 O O . SER B 1 249 ? -21.641 1.574 1.765 1 93.44 249 SER B O 1
ATOM 4496 N N . ALA B 1 250 ? -23.047 2.365 0.184 1 92 250 ALA B N 1
ATOM 4497 C CA . ALA B 1 250 ? -23.531 3.449 1.028 1 92 250 ALA B CA 1
ATOM 4498 C C . ALA B 1 250 ? -24.234 2.9 2.27 1 92 250 ALA B C 1
ATOM 4500 O O . ALA B 1 250 ? -24.031 3.402 3.379 1 92 250 ALA B O 1
ATOM 4501 N N . ARG B 1 251 ? -25.016 1.893 2.172 1 92.69 251 ARG B N 1
ATOM 4502 C CA . ARG B 1 251 ? -25.734 1.289 3.293 1 92.69 251 ARG B CA 1
ATOM 4503 C C . ARG B 1 251 ? -24.75 0.661 4.285 1 92.69 251 ARG B C 1
ATOM 4505 O O . ARG B 1 251 ? -24.922 0.801 5.496 1 92.69 251 ARG B O 1
ATOM 4512 N N . THR B 1 252 ? -23.766 -0.025 3.727 1 91.06 252 THR B N 1
ATOM 4513 C CA . THR B 1 252 ? -22.75 -0.644 4.574 1 91.06 252 THR B CA 1
ATOM 4514 C C . THR B 1 252 ? -22.016 0.411 5.391 1 91.06 252 THR B C 1
ATOM 4516 O O . THR B 1 252 ? -21.781 0.231 6.586 1 91.06 252 THR B O 1
ATOM 4519 N N . ALA B 1 253 ? -21.656 1.493 4.746 1 88.62 253 ALA B N 1
ATOM 4520 C CA . ALA B 1 253 ? -20.953 2.586 5.418 1 88.62 253 ALA B CA 1
ATOM 4521 C C . ALA B 1 253 ? -21.797 3.158 6.555 1 88.62 253 ALA B C 1
ATOM 4523 O O . ALA B 1 253 ? -21.297 3.344 7.668 1 88.62 253 ALA B O 1
ATOM 4524 N N . VAL B 1 254 ? -23.031 3.42 6.234 1 89.44 254 VAL B N 1
ATOM 4525 C CA . VAL B 1 254 ? -23.922 4.02 7.215 1 89.44 254 VAL B CA 1
ATOM 4526 C C . VAL B 1 254 ? -24.109 3.07 8.391 1 89.44 254 VAL B C 1
ATOM 4528 O O . VAL B 1 254 ? -24.109 3.496 9.555 1 89.44 254 VAL B O 1
ATOM 4531 N N . ASP B 1 255 ? -24.234 1.811 8.133 1 87.94 255 ASP B N 1
ATOM 4532 C CA . ASP B 1 255 ? -24.438 0.81 9.172 1 87.94 255 ASP B CA 1
ATOM 4533 C C . ASP B 1 255 ? -23.234 0.721 10.102 1 87.94 255 ASP B C 1
ATOM 4535 O O . ASP B 1 255 ? -23.391 0.646 11.32 1 87.94 255 ASP B O 1
ATOM 4539 N N . ILE B 1 256 ? -22.062 0.758 9.547 1 83.06 256 ILE B N 1
ATOM 4540 C CA . ILE B 1 256 ? -20.844 0.602 10.312 1 83.06 256 ILE B CA 1
ATOM 4541 C C . ILE B 1 256 ? -20.562 1.87 11.125 1 83.06 256 ILE B C 1
ATOM 4543 O O . ILE B 1 256 ? -20.172 1.799 12.289 1 83.06 256 ILE B O 1
ATOM 4547 N N . LEU B 1 257 ? -20.844 3 10.539 1 82.31 257 LEU B N 1
ATOM 4548 C CA . LEU B 1 257 ? -20.438 4.266 11.148 1 82.31 257 LEU B CA 1
ATOM 4549 C C . LEU B 1 257 ? -21.547 4.805 12.047 1 82.31 257 LEU B C 1
ATOM 4551 O O . LEU B 1 257 ? -21.312 5.691 12.867 1 82.31 257 LEU B O 1
ATOM 4555 N N . SER B 1 258 ? -22.781 4.309 11.891 1 79.75 258 SER B N 1
ATOM 4556 C CA . SER B 1 258 ? -23.922 4.828 12.648 1 79.75 258 SER B CA 1
ATOM 4557 C C . SER B 1 258 ? -23.703 4.672 14.148 1 79.75 258 SER B C 1
ATOM 4559 O O . SER B 1 258 ? -24.156 5.5 14.938 1 79.75 258 SER B O 1
ATOM 4561 N N . ASN B 1 259 ? -22.969 3.723 14.562 1 77.31 259 ASN B N 1
ATOM 4562 C CA . ASN B 1 259 ? -22.812 3.506 16 1 77.31 259 ASN B CA 1
ATOM 4563 C C . ASN B 1 259 ? -21.5 4.062 16.516 1 77.31 259 ASN B C 1
ATOM 4565 O O . ASN B 1 259 ? -21.203 3.971 17.703 1 77.31 259 ASN B O 1
ATOM 4569 N N . ALA B 1 260 ? -20.812 4.672 15.617 1 80.06 260 ALA B N 1
ATOM 4570 C CA . ALA B 1 260 ? -19.516 5.215 16.047 1 80.06 260 ALA B CA 1
ATOM 4571 C C . ALA B 1 260 ? -19.688 6.59 16.688 1 80.06 260 ALA B C 1
ATOM 4573 O O . ALA B 1 260 ? -20.516 7.391 16.234 1 80.06 260 ALA B O 1
ATOM 4574 N N . ILE B 1 261 ? -18.953 6.781 17.844 1 83.44 261 ILE B N 1
ATOM 4575 C CA . ILE B 1 261 ? -18.906 8.109 18.438 1 83.44 261 ILE B CA 1
ATOM 4576 C C . ILE B 1 261 ? -18.141 9.062 17.531 1 83.44 261 ILE B C 1
ATOM 4578 O O . ILE B 1 261 ? -17.016 8.773 17.125 1 83.44 261 ILE B O 1
ATOM 4582 N N . SER B 1 262 ? -18.75 10.148 17.203 1 90.44 262 SER B N 1
ATOM 4583 C CA . SER B 1 262 ? -18.125 11.125 16.312 1 90.44 262 SER B CA 1
ATOM 4584 C C . SER B 1 262 ? -17.062 11.938 17.047 1 90.44 262 SER B C 1
ATOM 4586 O O . SER B 1 262 ? -17.25 12.312 18.203 1 90.44 262 SER B O 1
ATOM 4588 N N . ASP B 1 263 ? -16 12.195 16.359 1 94.38 263 ASP B N 1
ATOM 4589 C CA . ASP B 1 263 ? -14.938 13.078 16.828 1 94.38 263 ASP B CA 1
ATOM 4590 C C . ASP B 1 263 ? -15.031 14.453 16.172 1 94.38 263 ASP B C 1
ATOM 4592 O O . ASP B 1 263 ? -15.547 14.578 15.055 1 94.38 263 ASP B O 1
ATOM 4596 N N . THR B 1 264 ? -14.586 15.484 16.891 1 96.81 264 THR B N 1
ATOM 4597 C CA . THR B 1 264 ? -14.539 16.812 16.281 1 96.81 264 THR B CA 1
ATOM 4598 C C . THR B 1 264 ? -13.328 16.938 15.367 1 96.81 264 THR B C 1
ATOM 4600 O O . THR B 1 264 ? -12.305 16.297 15.594 1 96.81 264 THR B O 1
ATOM 4603 N N . PRO B 1 265 ? -13.453 17.781 14.312 1 97.5 265 PRO B N 1
ATOM 4604 C CA . PRO B 1 265 ? -12.258 18.047 13.508 1 97.5 265 PRO B CA 1
ATOM 4605 C C . PRO B 1 265 ? -11.117 18.641 14.328 1 97.5 265 PRO B C 1
ATOM 4607 O O . PRO B 1 265 ? -9.945 18.453 13.992 1 97.5 265 PRO B O 1
ATOM 4610 N N . GLU B 1 266 ? -11.406 19.281 15.461 1 98.25 266 GLU B N 1
ATOM 4611 C CA . GLU B 1 266 ? -10.422 19.922 16.344 1 98.25 266 GLU B CA 1
ATOM 4612 C C . GLU B 1 266 ? -9.555 18.875 17.047 1 98.25 266 GLU B C 1
ATOM 4614 O O . GLU B 1 266 ? -8.406 19.141 17.391 1 98.25 266 GLU B O 1
ATOM 4619 N N . LEU B 1 267 ? -10.125 17.672 17.203 1 98 267 LEU B N 1
ATOM 4620 C CA . LEU B 1 267 ? -9.32 16.578 17.75 1 98 267 LEU B CA 1
ATOM 4621 C C . LEU B 1 267 ? -8.078 16.344 16.891 1 98 267 LEU B C 1
ATOM 4623 O O . LEU B 1 267 ? -6.961 16.312 17.406 1 98 267 LEU B O 1
ATOM 4627 N N . SER B 1 268 ? -8.297 16.25 15.578 1 97.94 268 SER B N 1
ATOM 4628 C CA . SER B 1 268 ? -7.215 16.031 14.625 1 97.94 268 SER B CA 1
ATOM 4629 C C . SER B 1 268 ? -6.324 17.266 14.508 1 97.94 268 SER B C 1
ATOM 4631 O O . SER B 1 268 ? -5.098 17.156 14.477 1 97.94 268 SER B O 1
ATOM 4633 N N . ALA B 1 269 ? -6.949 18.391 14.469 1 98.81 269 ALA B N 1
ATOM 4634 C CA . ALA B 1 269 ? -6.203 19.641 14.336 1 98.81 269 ALA B CA 1
ATOM 4635 C C . ALA B 1 269 ? -5.242 19.844 15.5 1 98.81 269 ALA B C 1
ATOM 4637 O O . ALA B 1 269 ? -4.137 20.344 15.32 1 98.81 269 ALA B O 1
ATOM 4638 N N . GLY B 1 270 ? -5.719 19.438 16.688 1 98.81 270 GLY B N 1
ATOM 4639 C CA . GLY B 1 270 ? -4.879 19.531 17.875 1 98.81 270 GLY B CA 1
ATOM 4640 C C . GLY B 1 270 ? -3.607 18.719 17.766 1 98.81 270 GLY B C 1
ATOM 4641 O O . GLY B 1 270 ? -2.51 19.234 17.984 1 98.81 270 GLY B O 1
ATOM 4642 N N . LEU B 1 271 ? -3.723 17.453 17.406 1 98.69 271 LEU B N 1
ATOM 4643 C CA . LEU B 1 271 ? -2.545 16.594 17.297 1 98.69 271 LEU B CA 1
ATOM 4644 C C . LEU B 1 271 ? -1.61 17.109 16.203 1 98.69 271 LEU B C 1
ATOM 4646 O O . LEU B 1 271 ? -0.391 17.141 16.391 1 98.69 271 LEU B O 1
ATOM 4650 N N . VAL B 1 272 ? -2.164 17.547 15.07 1 98.94 272 VAL B N 1
ATOM 4651 C CA . VAL B 1 272 ? -1.365 18.047 13.953 1 98.94 272 VAL B CA 1
ATOM 4652 C C . VAL B 1 272 ? -0.555 19.266 14.414 1 98.94 272 VAL B C 1
ATOM 4654 O O . VAL B 1 272 ? 0.63 19.391 14.086 1 98.94 272 VAL B O 1
ATOM 4657 N N . THR B 1 273 ? -1.182 20.156 15.164 1 98.94 273 THR B N 1
ATOM 4658 C CA . THR B 1 273 ? -0.49 21.344 15.656 1 98.94 273 THR B CA 1
ATOM 4659 C C . THR B 1 273 ? 0.65 20.953 16.594 1 98.94 273 THR B C 1
ATOM 4661 O O . THR B 1 273 ? 1.744 21.516 16.516 1 98.94 273 THR B O 1
ATOM 4664 N N . VAL B 1 274 ? 0.402 19.984 17.453 1 98.88 274 VAL B N 1
ATOM 4665 C CA . VAL B 1 274 ? 1.415 19.5 18.391 1 98.88 274 VAL B CA 1
ATOM 4666 C C . VAL B 1 274 ? 2.586 18.891 17.625 1 98.88 274 VAL B C 1
ATOM 4668 O O . VAL B 1 274 ? 3.748 19.188 17.906 1 98.88 274 VAL B O 1
ATOM 4671 N N . ILE B 1 275 ? 2.305 18.078 16.625 1 98.88 275 ILE B N 1
ATOM 4672 C CA . ILE B 1 275 ? 3.342 17.453 15.797 1 98.88 275 ILE B CA 1
ATOM 4673 C C . ILE B 1 275 ? 4.133 18.547 15.07 1 98.88 275 ILE B C 1
ATOM 4675 O O . ILE B 1 275 ? 5.363 18.516 15.062 1 98.88 275 ILE B O 1
ATOM 4679 N N . ALA B 1 276 ? 3.445 19.5 14.492 1 98.88 276 ALA B N 1
ATOM 4680 C CA . ALA B 1 276 ? 4.07 20.578 13.742 1 98.88 276 ALA B CA 1
ATOM 4681 C C . ALA B 1 276 ? 5.004 21.406 14.633 1 98.88 276 ALA B C 1
ATOM 4683 O O . ALA B 1 276 ? 5.992 21.953 14.156 1 98.88 276 ALA B O 1
ATOM 4684 N N . SER B 1 277 ? 4.73 21.469 15.93 1 98.44 277 SER B N 1
ATOM 4685 C CA . SER B 1 277 ? 5.488 22.281 16.875 1 98.44 277 SER B CA 1
ATOM 4686 C C . SER B 1 277 ? 6.797 21.609 17.266 1 98.44 277 SER B C 1
ATOM 4688 O O . SER B 1 277 ? 7.699 22.25 17.812 1 98.44 277 SER B O 1
ATOM 4690 N N . GLY B 1 278 ? 6.871 20.312 17.094 1 98.12 278 GLY B N 1
ATOM 4691 C CA . GLY B 1 278 ? 8.086 19.578 17.422 1 98.12 278 GLY B CA 1
ATOM 4692 C C . GLY B 1 278 ? 8.016 18.844 18.75 1 98.12 278 GLY B C 1
ATOM 4693 O O . GLY B 1 278 ? 8.93 18.109 19.109 1 98.12 278 GLY B O 1
ATOM 4694 N N . LYS B 1 279 ? 6.875 18.891 19.375 1 97.25 279 LYS B N 1
ATOM 4695 C CA . LYS B 1 279 ? 6.738 18.344 20.719 1 97.25 279 LYS B CA 1
ATOM 4696 C C . LYS B 1 279 ? 6.711 16.812 20.688 1 97.25 279 LYS B C 1
ATOM 4698 O O . LYS B 1 279 ? 6.91 16.172 21.719 1 97.25 279 LYS B O 1
ATOM 4703 N N . LEU B 1 280 ? 6.52 16.25 19.547 1 98.25 280 LEU B N 1
ATOM 4704 C CA . LEU B 1 280 ? 6.477 14.797 19.422 1 98.25 280 LEU B CA 1
ATOM 4705 C C . LEU B 1 280 ? 7.461 14.312 18.359 1 98.25 280 LEU B C 1
ATOM 4707 O O . LEU B 1 280 ? 7.215 13.312 17.688 1 98.25 280 LEU B O 1
ATOM 4711 N N . ASP B 1 281 ? 8.586 14.977 18.188 1 98 281 ASP B N 1
ATOM 4712 C CA . ASP B 1 281 ? 9.562 14.664 17.141 1 98 281 ASP B CA 1
ATOM 4713 C C . ASP B 1 281 ? 10.047 13.219 17.25 1 98 281 ASP B C 1
ATOM 4715 O O . ASP B 1 281 ? 10.336 12.586 16.234 1 98 281 ASP B O 1
ATOM 4719 N N . PHE B 1 282 ? 10.039 12.672 18.5 1 97.56 282 PHE B N 1
ATOM 4720 C CA . PHE B 1 282 ? 10.539 11.312 18.688 1 97.56 282 PHE B CA 1
ATOM 4721 C C . PHE B 1 282 ? 9.609 10.297 18.047 1 97.56 282 PHE B C 1
ATOM 4723 O O . PHE B 1 282 ? 9.984 9.133 17.859 1 97.56 282 PHE B O 1
ATOM 4730 N N . MET B 1 283 ? 8.453 10.695 17.625 1 97.81 283 MET B N 1
ATOM 4731 C CA . MET B 1 283 ? 7.473 9.812 17 1 97.81 283 MET B CA 1
ATOM 4732 C C . MET B 1 283 ? 7.652 9.797 15.477 1 97.81 283 MET B C 1
ATOM 4734 O O . MET B 1 283 ? 6.867 9.18 14.766 1 97.81 283 MET B O 1
ATOM 4738 N N . SER B 1 284 ? 8.695 10.492 14.969 1 98.25 284 SER B N 1
ATOM 4739 C CA . SER B 1 284 ? 8.945 10.477 13.531 1 98.25 284 SER B CA 1
ATOM 4740 C C . SER B 1 284 ? 9.086 9.055 13.008 1 98.25 284 SER B C 1
ATOM 4742 O O . SER B 1 284 ? 9.711 8.211 13.648 1 98.25 284 SER B O 1
ATOM 4744 N N . GLY B 1 285 ? 8.453 8.797 11.867 1 96.94 285 GLY B N 1
ATOM 4745 C CA . GLY B 1 285 ? 8.484 7.488 11.234 1 96.94 285 GLY B CA 1
ATOM 4746 C C . GLY B 1 285 ? 7.449 6.531 11.805 1 96.94 285 GLY B C 1
ATOM 4747 O O . GLY B 1 285 ? 7.449 5.344 11.477 1 96.94 285 GLY B O 1
ATOM 4748 N N . ARG B 1 286 ? 6.582 7.066 12.711 1 95.62 286 ARG B N 1
ATOM 4749 C CA . ARG B 1 286 ? 5.648 6.195 13.43 1 95.62 286 ARG B CA 1
ATOM 4750 C C . ARG B 1 286 ? 4.207 6.629 13.195 1 95.62 286 ARG B C 1
ATOM 4752 O O . ARG B 1 286 ? 3.957 7.711 12.656 1 95.62 286 ARG B O 1
ATOM 4759 N N . TYR B 1 287 ? 3.281 5.758 13.508 1 95.25 287 TYR B N 1
ATOM 4760 C CA . TYR B 1 287 ? 1.838 5.945 13.422 1 95.25 287 TYR B CA 1
ATOM 4761 C C . TYR B 1 287 ? 1.276 6.445 14.75 1 95.25 287 TYR B C 1
ATOM 4763 O O . TYR B 1 287 ? 1.565 5.879 15.805 1 95.25 287 TYR B O 1
ATOM 4771 N N . LEU B 1 288 ? 0.465 7.516 14.727 1 96.06 288 LEU B N 1
ATOM 4772 C CA . LEU B 1 288 ? -0.14 8.094 15.922 1 96.06 288 LEU B CA 1
ATOM 4773 C C . LEU B 1 288 ? -1.661 8.07 15.828 1 96.06 288 LEU B C 1
ATOM 4775 O O . LEU B 1 288 ? -2.217 7.828 14.75 1 96.06 288 LEU B O 1
ATOM 4779 N N . ASP B 1 289 ? -2.326 8.258 16.953 1 94.81 289 ASP B N 1
ATOM 4780 C CA . ASP B 1 289 ? -3.775 8.383 17.062 1 94.81 289 ASP B CA 1
ATOM 4781 C C . ASP B 1 289 ? -4.164 9.703 17.719 1 94.81 289 ASP B C 1
ATOM 4783 O O . ASP B 1 289 ? -3.729 10.008 18.828 1 94.81 289 ASP B O 1
ATOM 4787 N N . ALA B 1 290 ? -5.031 10.469 17 1 96.44 290 ALA B N 1
ATOM 4788 C CA . ALA B 1 290 ? -5.418 11.789 17.5 1 96.44 290 ALA B CA 1
ATOM 4789 C C . ALA B 1 290 ? -6.172 11.68 18.828 1 96.44 290 ALA B C 1
ATOM 4791 O O . ALA B 1 290 ? -6.223 12.641 19.594 1 96.44 290 ALA B O 1
ATOM 4792 N N . ALA B 1 291 ? -6.723 10.508 19.047 1 94.31 291 ALA B N 1
ATOM 4793 C CA . ALA B 1 291 ? -7.559 10.344 20.234 1 94.31 291 ALA B CA 1
ATOM 4794 C C . ALA B 1 291 ? -6.707 10 21.453 1 94.31 291 ALA B C 1
ATOM 4796 O O . ALA B 1 291 ? -7.23 9.883 22.578 1 94.31 291 ALA B O 1
ATOM 4797 N N . ARG B 1 292 ? -5.445 9.797 21.266 1 94 292 ARG B N 1
ATOM 4798 C CA . ARG B 1 292 ? -4.527 9.539 22.375 1 94 292 ARG B CA 1
ATOM 4799 C C . ARG B 1 292 ? -3.934 10.836 22.906 1 94 292 ARG B C 1
ATOM 4801 O O . ARG B 1 292 ? -3.594 11.734 22.141 1 94 292 ARG B O 1
ATOM 4808 N N . HIS B 1 293 ? -3.758 10.906 24.203 1 95.25 293 HIS B N 1
ATOM 4809 C CA . HIS B 1 293 ? -3.201 12.117 24.797 1 95.25 293 HIS B CA 1
ATOM 4810 C C . HIS B 1 293 ? -1.737 12.305 24.422 1 95.25 293 HIS B C 1
ATOM 4812 O O . HIS B 1 293 ? -0.954 11.352 24.453 1 95.25 293 HIS B O 1
ATOM 4818 N N . VAL B 1 294 ? -1.467 13.523 24.156 1 95.94 294 VAL B N 1
ATOM 4819 C CA . VAL B 1 294 ? -0.097 13.883 23.812 1 95.94 294 VAL B CA 1
ATOM 4820 C C . VAL B 1 294 ? 0.847 13.477 24.938 1 95.94 294 VAL B C 1
ATOM 4822 O O . VAL B 1 294 ? 1.936 12.953 24.688 1 95.94 294 VAL B O 1
ATOM 4825 N N . GLN B 1 295 ? 0.415 13.641 26.188 1 95.44 295 GLN B N 1
ATOM 4826 C CA . GLN B 1 295 ? 1.231 13.359 27.359 1 95.44 295 GLN B CA 1
ATOM 4827 C C . GLN B 1 295 ? 1.504 11.859 27.484 1 95.44 295 GLN B C 1
ATOM 4829 O O . GLN B 1 295 ? 2.541 11.461 28.016 1 95.44 295 GLN B O 1
ATOM 4834 N N . ASP B 1 296 ? 0.555 11.086 27.016 1 93.88 296 ASP B N 1
ATOM 4835 C CA . ASP B 1 296 ? 0.762 9.641 27.078 1 93.88 296 ASP B CA 1
ATOM 4836 C C . ASP B 1 296 ? 1.894 9.211 26.141 1 93.88 296 ASP B C 1
ATOM 4838 O O . ASP B 1 296 ? 2.709 8.359 26.5 1 93.88 296 ASP B O 1
ATOM 4842 N N . TYR B 1 297 ? 1.98 9.734 24.922 1 95.06 297 TYR B N 1
ATOM 4843 C CA . TYR B 1 297 ? 3.117 9.469 24.047 1 95.06 297 TYR B CA 1
ATOM 4844 C C . TYR B 1 297 ? 4.426 9.875 24.703 1 95.06 297 TYR B C 1
ATOM 4846 O O . TYR B 1 297 ? 5.406 9.125 24.672 1 95.06 297 TYR B O 1
ATOM 4854 N N . GLN B 1 298 ? 4.418 11.039 25.359 1 96.62 298 GLN B N 1
ATOM 4855 C CA . GLN B 1 298 ? 5.637 11.562 25.953 1 96.62 298 GLN B CA 1
ATOM 4856 C C . GLN B 1 298 ? 6.094 10.695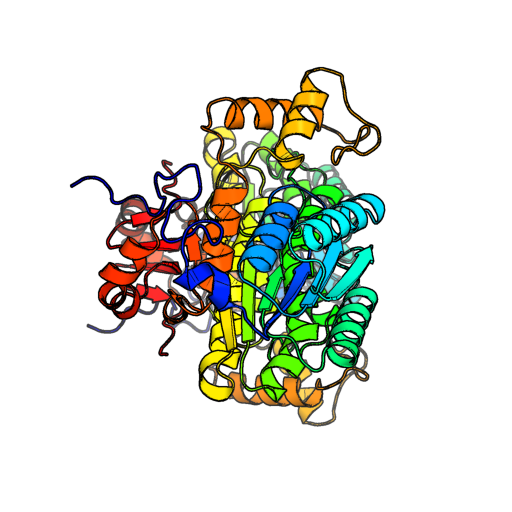 27.125 1 96.62 298 GLN B C 1
ATOM 4858 O O . GLN B 1 298 ? 7.285 10.406 27.266 1 96.62 298 GLN B O 1
ATOM 4863 N N . LYS B 1 299 ? 5.172 10.273 27.922 1 96.12 299 LYS B N 1
ATOM 4864 C CA . LYS B 1 299 ? 5.48 9.414 29.062 1 96.12 299 LYS B CA 1
ATOM 4865 C C . LYS B 1 299 ? 6.043 8.07 28.609 1 96.12 299 LYS B C 1
ATOM 4867 O O . LYS B 1 299 ? 6.871 7.473 29.297 1 96.12 299 LYS B O 1
ATOM 4872 N N . GLU B 1 300 ? 5.652 7.695 27.422 1 93.69 300 GLU B N 1
ATOM 4873 C CA . GLU B 1 300 ? 6.012 6.363 26.938 1 93.69 300 GLU B CA 1
ATOM 4874 C C . GLU B 1 300 ? 7.156 6.43 25.922 1 93.69 300 GLU B C 1
ATOM 4876 O O . GLU B 1 300 ? 7.438 5.449 25.234 1 93.69 300 GLU B O 1
ATOM 4881 N N . GLU B 1 301 ? 7.812 7.562 25.828 1 96.06 301 GLU B N 1
ATOM 4882 C CA . GLU B 1 301 ? 8.828 7.77 24.797 1 96.06 301 GLU B CA 1
ATOM 4883 C C . GLU B 1 301 ? 9.883 6.668 24.828 1 96.06 301 GLU B C 1
ATOM 4885 O O . GLU B 1 301 ? 10.211 6.09 23.797 1 96.06 301 GLU B O 1
ATOM 4890 N N . GLU B 1 302 ? 10.406 6.344 26.016 1 94.81 302 GLU B N 1
ATOM 4891 C CA . GLU B 1 302 ? 11.484 5.363 26.141 1 94.81 302 GLU B CA 1
ATOM 4892 C C . GLU B 1 302 ? 11.023 3.982 25.672 1 94.81 302 GLU B C 1
ATOM 4894 O O . GLU B 1 302 ? 11.719 3.32 24.906 1 94.81 302 GLU B O 1
ATOM 4899 N N . SER B 1 303 ? 9.852 3.551 26.109 1 91.12 303 SER B N 1
ATOM 4900 C CA . SER B 1 303 ? 9.344 2.242 25.719 1 91.12 303 SER B CA 1
ATOM 4901 C C . SER B 1 303 ? 9.031 2.189 24.234 1 91.12 303 SER B C 1
ATOM 4903 O O . SER B 1 303 ? 9.258 1.169 23.578 1 91.12 303 SER B O 1
ATOM 4905 N N . ILE B 1 304 ? 8.484 3.287 23.641 1 92 304 ILE B N 1
ATOM 4906 C CA . ILE B 1 304 ? 8.156 3.363 22.234 1 92 304 ILE B CA 1
ATOM 4907 C C . ILE B 1 304 ? 9.43 3.211 21.391 1 92 304 ILE B C 1
ATOM 4909 O O . ILE B 1 304 ? 9.453 2.443 20.422 1 92 304 ILE B O 1
ATOM 4913 N N . ARG B 1 305 ? 10.484 3.891 21.812 1 91.31 305 ARG B N 1
ATOM 4914 C CA . ARG B 1 305 ? 11.75 3.826 21.078 1 91.31 305 ARG B CA 1
ATOM 4915 C C . ARG B 1 305 ? 12.414 2.467 21.266 1 91.31 305 ARG B C 1
ATOM 4917 O O . ARG B 1 305 ? 12.844 1.844 20.297 1 91.31 305 ARG B O 1
ATOM 4924 N N . ASP B 1 306 ? 12.43 1.932 22.484 1 87.94 306 ASP B N 1
ATOM 4925 C CA . ASP B 1 306 ? 13.156 0.707 22.812 1 87.94 306 ASP B CA 1
ATOM 4926 C C . ASP B 1 306 ? 12.477 -0.512 22.188 1 87.94 306 ASP B C 1
ATOM 4928 O O . ASP B 1 306 ? 13.156 -1.457 21.766 1 87.94 306 ASP B O 1
ATOM 4932 N N . ASP B 1 307 ? 11.211 -0.454 22.094 1 84.56 307 ASP B N 1
ATOM 4933 C CA . ASP B 1 307 ? 10.469 -1.626 21.625 1 84.56 307 ASP B CA 1
ATOM 4934 C C . ASP B 1 307 ? 9.992 -1.441 20.188 1 84.56 307 ASP B C 1
ATOM 4936 O O . ASP B 1 307 ? 9.242 -2.266 19.672 1 84.56 307 ASP B O 1
ATOM 4940 N N . ASP B 1 308 ? 10.367 -0.374 19.531 1 87.56 308 ASP B N 1
ATOM 4941 C CA . ASP B 1 308 ? 10.016 -0.066 18.141 1 87.56 308 ASP B CA 1
ATOM 4942 C C . ASP B 1 308 ? 8.508 -0.143 17.922 1 87.56 308 ASP B C 1
ATOM 4944 O O . ASP B 1 308 ? 8.047 -0.832 17.016 1 87.56 308 ASP B O 1
ATOM 4948 N N . LEU B 1 309 ? 7.801 0.561 18.844 1 88.81 309 LEU B N 1
ATOM 4949 C CA . LEU B 1 309 ? 6.344 0.535 18.797 1 88.81 309 LEU B CA 1
ATOM 4950 C C . LEU B 1 309 ? 5.816 1.493 17.734 1 88.81 309 LEU B C 1
ATOM 4952 O O . LEU B 1 309 ? 6.543 2.375 17.281 1 88.81 309 LEU B O 1
ATOM 4956 N N . HIS B 1 310 ? 4.59 1.345 17.344 1 92 310 HIS B N 1
ATOM 4957 C CA . HIS B 1 310 ? 3.824 2.219 16.453 1 92 310 HIS B CA 1
ATOM 4958 C C . HIS B 1 310 ? 4.359 2.166 15.031 1 92 310 HIS B C 1
ATOM 4960 O O . HIS B 1 310 ? 4.312 3.164 14.305 1 92 310 HIS B O 1
ATOM 4966 N N . ARG B 1 311 ? 4.973 1.074 14.656 1 91.19 311 ARG B N 1
ATOM 4967 C CA . ARG B 1 311 ? 5.426 0.824 13.289 1 91.19 311 ARG B CA 1
ATOM 4968 C C . ARG B 1 311 ? 4.836 -0.472 12.742 1 91.19 311 ARG B C 1
ATOM 4970 O O . ARG B 1 311 ? 4.527 -1.39 13.508 1 91.19 311 ARG B O 1
ATOM 4977 N N . VAL B 1 312 ? 4.602 -0.54 11.461 1 91.38 312 VAL B N 1
ATOM 4978 C CA . VAL B 1 312 ? 4.09 -1.728 10.781 1 91.38 312 VAL B CA 1
ATOM 4979 C C . VAL B 1 312 ? 5.227 -2.721 10.555 1 91.38 312 VAL B C 1
ATOM 4981 O O . VAL B 1 312 ? 6.289 -2.354 10.047 1 91.38 312 VAL B O 1
ATOM 4984 N N . ARG B 1 313 ? 4.996 -3.953 10.977 1 90 313 ARG B N 1
ATOM 4985 C CA . ARG B 1 313 ? 6.004 -5.004 10.867 1 90 313 ARG B CA 1
ATOM 4986 C C . ARG B 1 313 ? 5.379 -6.312 10.398 1 90 313 ARG B C 1
ATOM 4988 O O . ARG B 1 313 ? 4.191 -6.551 10.617 1 90 313 ARG B O 1
ATOM 4995 N N . LEU B 1 314 ? 6.172 -7.066 9.68 1 89.56 314 LEU B N 1
ATOM 4996 C CA . LEU B 1 314 ? 5.82 -8.469 9.469 1 89.56 314 LEU B CA 1
ATOM 4997 C C . LEU B 1 314 ? 6.066 -9.281 10.734 1 89.56 314 LEU B C 1
ATOM 4999 O O . LEU B 1 314 ? 7.168 -9.266 11.281 1 89.56 314 LEU B O 1
ATOM 5003 N N . HIS B 1 315 ? 5.078 -9.992 11.203 1 85.56 315 HIS B N 1
ATOM 5004 C CA . HIS B 1 315 ? 5.195 -10.812 12.398 1 85.56 315 HIS B CA 1
ATOM 5005 C C . HIS B 1 315 ? 5.863 -12.148 12.086 1 85.56 315 HIS B C 1
ATOM 5007 O O . HIS B 1 315 ? 5.207 -13.078 11.602 1 85.56 315 HIS B O 1
ATOM 5013 N N . ALA B 1 316 ? 7.141 -12.289 12.398 1 78.31 316 ALA B N 1
ATOM 5014 C CA . ALA B 1 316 ? 7.902 -13.492 12.07 1 78.31 316 ALA B CA 1
ATOM 5015 C C . ALA B 1 316 ? 8.242 -14.289 13.328 1 78.31 316 ALA B C 1
ATOM 5017 O O . ALA B 1 316 ? 9.141 -15.125 13.312 1 78.31 316 ALA B O 1
ATOM 5018 N N . GLY B 1 317 ? 7.574 -14.078 14.383 1 71.88 317 GLY B N 1
ATOM 5019 C CA . GLY B 1 317 ? 7.805 -14.758 15.648 1 71.88 317 GLY B CA 1
ATOM 5020 C C . GLY B 1 317 ? 8.078 -13.797 16.797 1 71.88 317 GLY B C 1
ATOM 5021 O O . GLY B 1 317 ? 8.156 -12.586 16.594 1 71.88 317 GLY B O 1
ATOM 5022 N N . PRO B 1 318 ? 8.102 -14.445 17.844 1 60.72 318 PRO B N 1
ATOM 5023 C CA . PRO B 1 318 ? 8.32 -13.586 19.016 1 60.72 318 PRO B CA 1
ATOM 5024 C C . PRO B 1 318 ? 9.594 -12.75 18.891 1 60.72 318 PRO B C 1
ATOM 5026 O O . PRO B 1 318 ? 10.688 -13.305 18.75 1 60.72 318 PRO B O 1
ATOM 5029 N N . GLY B 1 319 ? 9.43 -11.461 18.812 1 57.12 319 GLY B N 1
ATOM 5030 C CA . GLY B 1 319 ? 10.555 -10.539 18.766 1 57.12 319 GLY B CA 1
ATOM 5031 C C . GLY B 1 319 ? 11.148 -10.391 17.375 1 57.12 319 GLY B C 1
ATOM 5032 O O . GLY B 1 319 ? 12.062 -9.594 17.172 1 57.12 319 GLY B O 1
ATOM 5033 N N . LEU B 1 320 ? 10.641 -11.172 16.375 1 55.44 320 LEU B N 1
ATOM 5034 C CA . LEU B 1 320 ? 11.242 -11.062 15.055 1 55.44 320 LEU B CA 1
ATOM 5035 C C . LEU B 1 320 ? 10.32 -10.305 14.102 1 55.44 320 LEU B C 1
ATOM 5037 O O . LEU B 1 320 ? 9.258 -10.805 13.727 1 55.44 320 LEU B O 1
ATOM 5041 N N . PHE B 1 321 ? 10.656 -9.039 14.062 1 54.91 321 PHE B N 1
ATOM 5042 C CA . PHE B 1 321 ? 9.906 -8.148 13.188 1 54.91 321 PHE B CA 1
ATOM 5043 C C . PHE B 1 321 ? 10.758 -7.711 12 1 54.91 321 PHE B C 1
ATOM 5045 O O . PHE B 1 321 ? 11.953 -7.469 12.148 1 54.91 321 PHE B O 1
ATOM 5052 N N . ILE B 1 322 ? 10.406 -7.867 10.797 1 62.88 322 ILE B N 1
ATOM 5053 C CA . ILE B 1 322 ? 11.062 -7.438 9.57 1 62.88 322 ILE B CA 1
ATOM 5054 C C . ILE B 1 322 ? 10.312 -6.258 8.961 1 62.88 322 ILE B C 1
ATOM 5056 O O . ILE B 1 322 ? 9.078 -6.289 8.852 1 62.88 322 ILE B O 1
ATOM 5060 N N . PRO B 1 323 ? 11.062 -5.277 8.492 1 52.41 323 PRO B N 1
ATOM 5061 C CA . PRO B 1 323 ? 12.492 -4.996 8.633 1 52.41 323 PRO B CA 1
ATOM 5062 C C . PRO B 1 323 ? 12.875 -4.562 10.047 1 52.41 323 PRO B C 1
ATOM 5064 O O . PRO B 1 323 ? 12.031 -4.047 10.789 1 52.41 323 PRO B O 1
ATOM 5067 N N . HIS B 1 324 ? 14.094 -5.082 10.438 1 44.22 324 HIS B N 1
ATOM 5068 C CA . HIS B 1 324 ? 14.727 -4.445 11.586 1 44.22 324 HIS B CA 1
ATOM 5069 C C . HIS B 1 324 ? 15.375 -3.119 11.203 1 44.22 324 HIS B C 1
ATOM 5071 O O . HIS B 1 324 ? 16.062 -3.035 10.188 1 44.22 324 HIS B O 1
ATOM 5077 N N . LEU B 1 325 ? 14.688 -2.035 11.211 1 40.47 325 LEU B N 1
ATOM 5078 C CA . LEU B 1 325 ? 15.445 -0.812 10.969 1 40.47 325 LEU B CA 1
ATOM 5079 C C . LEU B 1 325 ? 16.578 -0.669 11.977 1 40.47 325 LEU B C 1
ATOM 5081 O O . LEU B 1 325 ? 16.375 -0.82 13.188 1 40.47 325 LEU B O 1
ATOM 5085 N N . GLU B 1 326 ? 17.734 -1.119 11.719 1 37.22 326 GLU B N 1
ATOM 5086 C CA . GLU B 1 326 ? 18.828 -0.594 12.531 1 37.22 326 GLU B CA 1
ATOM 5087 C C . GLU B 1 326 ? 18.859 0.931 12.484 1 37.22 326 GLU B C 1
ATOM 5089 O O . GLU B 1 326 ? 18.984 1.521 11.414 1 37.22 326 GLU B O 1
ATOM 5094 N N . PHE B 1 327 ? 17.922 1.573 13.062 1 30.05 327 PHE B N 1
ATOM 5095 C CA . PHE B 1 327 ? 18.297 2.979 13.164 1 30.05 327 PHE B CA 1
ATOM 5096 C C . PHE B 1 327 ? 19.609 3.135 13.93 1 30.05 327 PHE B C 1
ATOM 5098 O O . PHE B 1 327 ? 19.922 2.33 14.812 1 30.05 327 PHE B O 1
#

pLDDT: mean 92.41, std 11.98, range [22.28, 98.94]

InterPro domains:
  IPR002347 Short-chain dehydrogenase/reductase SDR [PF00106] (32-227)
  IPR002347 Short-chain dehydrogenase/reductase SDR [PR00081] (33-50)
  IPR002347 Short-chain dehydrogenase/reductase SDR [PR00081] (110-121)
  IPR002347 Short-chain dehydrogenase/reductase SDR [PR00081] (158-174)
  IPR002347 Short-chain dehydrogenase/reductase SDR [PR00081] (205-222)
  IPR036291 NAD(P)-binding domain superfamily [SSF51735] (28-288)

Secondary structure (DSSP, 8-state):
-----SS----S--GGG-TTT-HHHHTTTBT-EEEEES-SSHHHHHHHHHHHHTTBSEEEEEES-HHHHHHHHHHHHHH-TT-EEEEEE--TT-HHHHHHHHHHHHHHHT---EEEE----PPP---TTTS-HHHHHHHHIIIIIHHHHHHHHHHHHHHHHT-EEEEEE--GGGG--SS-HHHHHHHHHHHHHHHHHHHHHHHHH-EEEEEEE---B-SHHHHHHHHHHTT---TT-SS-TTSTTHHHHHHHHHHHHTTSPPBPHHHHHHHHHHHHHTTTGGGTTSEEETTS-HHHHHHTHHHHHHTT-SSEEEE-STT-EES----/-----SS----S--GGG-TTT-HHHHTTTBT-EEEEES-SSHHHHHHHHHHHHTTBSEEEEEES-HHHHHHHHHHHHHH-TT-EEEEEE--TT-HHHHHHHHHHHHHHHT---EEEE----PPP---TTTS-HHHHHHHHIIIIIHHHHHHHHHHHHHHHHT-EEEEEE--GGGG--SS-HHHHHHHHHHHHHHHHHHHHHHHHH-EEEEEEE---B-SHHHHHHHHHHTT---TT-SS-TTSTTHHHHHHHHHHHHTTSPPBPHHHHHHHHHHHHHTTTGGGTTSEEETTS-HHHHHHTHHHHHHTT-SSEEEE-STT-EES----

Solvent-accessible surface area (backbone atoms only — not comparable to full-atom values): 32135 Å² total; per-residue (Å²): 127,77,77,76,60,77,61,40,83,51,47,50,52,49,66,94,33,29,30,89,76,23,72,70,48,21,53,46,30,55,79,32,27,36,36,32,36,26,18,31,48,55,50,29,27,34,30,52,42,40,38,45,47,9,36,30,40,29,39,39,34,23,14,73,47,50,71,37,24,51,50,35,51,49,56,32,35,71,74,36,75,80,48,43,73,46,78,47,54,55,63,55,67,39,48,69,61,45,38,50,53,48,50,50,47,31,68,73,64,71,48,57,41,32,37,38,42,46,42,67,58,66,57,63,46,30,47,68,62,59,47,51,68,68,60,38,50,50,26,20,34,36,33,31,45,17,47,48,36,51,46,34,49,44,40,60,57,16,50,73,64,47,28,31,38,39,35,36,62,43,40,72,52,32,35,54,53,59,50,23,56,33,44,21,38,16,29,34,31,41,45,50,48,19,26,22,50,16,65,74,25,31,89,87,22,50,26,37,14,30,21,28,18,50,64,52,48,80,29,70,72,45,49,45,29,46,26,47,69,69,72,58,64,58,94,84,42,91,68,65,87,85,45,76,62,43,67,57,16,22,47,46,46,41,63,66,50,66,78,50,75,68,23,41,38,47,15,27,14,10,46,52,46,38,50,72,50,49,81,47,58,89,47,44,30,22,56,48,39,34,25,35,57,70,66,57,55,60,75,38,43,65,60,36,64,75,65,58,38,35,32,78,26,35,30,58,48,93,91,37,48,39,54,70,76,80,122,126,78,77,78,61,78,60,40,84,50,46,49,52,48,64,94,31,28,29,87,76,22,71,70,47,21,53,46,30,55,81,31,27,36,37,31,37,26,18,34,47,56,50,29,26,34,31,52,41,40,38,44,47,9,36,30,40,30,40,40,35,24,15,72,48,50,70,37,26,50,51,35,50,50,55,31,36,72,75,34,74,79,47,43,74,46,76,48,54,55,61,54,68,39,49,69,61,43,37,51,53,48,50,51,46,31,69,73,66,70,47,58,38,33,37,37,42,46,41,68,57,67,58,61,46,31,46,69,63,58,47,51,69,68,60,36,50,49,26,21,33,39,33,32,45,17,46,49,37,51,46,31,49,44,39,59,57,17,50,74,63,47,27,30,36,39,35,36,60,44,40,71,51,31,35,55,55,60,49,23,56,34,43,20,39,17,29,34,31,39,46,49,49,19,27,23,50,16,65,72,25,30,88,86,20,49,25,38,15,31,21,28,17,50,64,52,49,82,30,68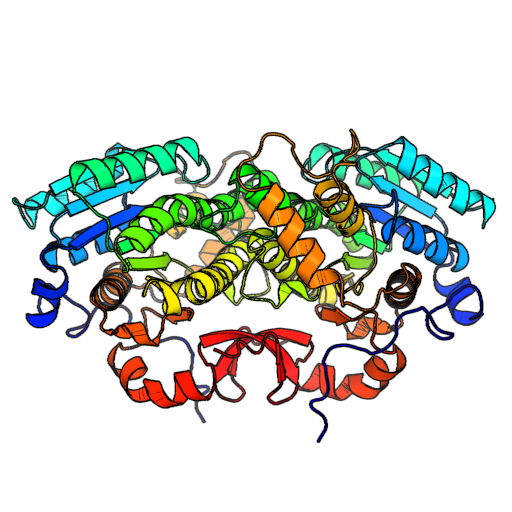,72,46,49,44,29,46,26,47,68,70,71,58,66,57,95,83,42,90,69,66,88,87,46,76,62,43,66,59,15,23,48,47,46,40,64,65,51,66,78,51,76,67,24,39,38,47,14,27,15,10,44,51,46,39,50,71,50,50,81,48,57,88,47,42,31,23,55,47,39,34,24,37,57,71,64,57,55,61,73,38,42,65,59,38,63,74,65,58,39,34,32,77,28,35,31,54,47,93,90,36,47,40,54,70,74,80,122

Nearest PDB structures (foldseek):
  1iy8-assembly1_B  TM=8.961E-01  e=2.230E-18  Leifsonia aquatica
  8y83-assembly1_B  TM=8.950E-01  e=2.033E-16  Sphingobacterium siyangense
  3svt-assembly1_B  TM=8.576E-01  e=1.304E-14  Mycobacterium ulcerans Agy99
  3rku-assembly1_D  TM=8.750E-01  e=9.727E-15  Saccharomyces cerevisiae
  3g1t-assembly1_A-2  TM=8.870E-01  e=2.484E-14  Salmonella enterica subsp. enterica serovar Typhi